Protein AF-A0A4R1LWK7-F1 (afdb_monomer)

Radius of gyration: 25.11 Å; Cα contacts (8 Å, |Δi|>4): 672; chains: 1; bounding box: 65×49×71 Å

InterPro domains:
  IPR046920 ABC-three component systems, C-terminal domain 1 [PF20276] (119-349)

Sequence (401 aa):
MSNRNATASWSGYSHQGQVGLLIALRTLQRNGIDLNTHFVQFETHEDVAVYEEPVGGPRTYLTVHQVKAYYSAANIYKSTYHGVLNGDFEPGNERYLHTAVGIGDWDTSATTNNNGVLRYAYTATQNHCGTTEIEEFIKTELSTILNASQPVIDEVYYRLSFELDHRIRMEHQKVHKYLFDIKFSLLEIDQLIRSTETFTKKDIYDCRKLFYETYIYVIHNANLTQDRIDKIHDNIIRQINNLDDSNFLMFLQRMNLNETPENLKKTQIYYNKEGLKQVFFKMIIEIIDTDPVLIENIVKFNKDTEASKFTLTAIIAEEEEKLTVVENILTNLKSQNLLWENHSLINRNIEIELINRNPAIFMVATPEQKDDDNDKFMFFANSKLVKREDALLKLNNGNNN

Structure (mmCIF, N/CA/C/O backbone):
data_AF-A0A4R1LWK7-F1
#
_entry.id   AF-A0A4R1LWK7-F1
#
loop_
_atom_site.group_PDB
_atom_site.id
_atom_site.type_symbol
_atom_site.label_atom_id
_atom_site.label_alt_id
_atom_site.label_comp_id
_atom_site.label_asym_id
_atom_site.label_entity_id
_atom_site.label_seq_id
_atom_site.pdbx_PDB_ins_code
_atom_site.Cartn_x
_atom_site.Cartn_y
_atom_site.Cartn_z
_atom_site.occupancy
_atom_site.B_iso_or_equiv
_atom_site.auth_seq_id
_atom_site.auth_comp_id
_atom_site.auth_asym_id
_atom_site.auth_atom_id
_atom_site.pdbx_PDB_model_num
ATOM 1 N N . MET A 1 1 ? -4.015 21.455 -0.058 1.00 30.56 1 MET A N 1
ATOM 2 C CA . MET 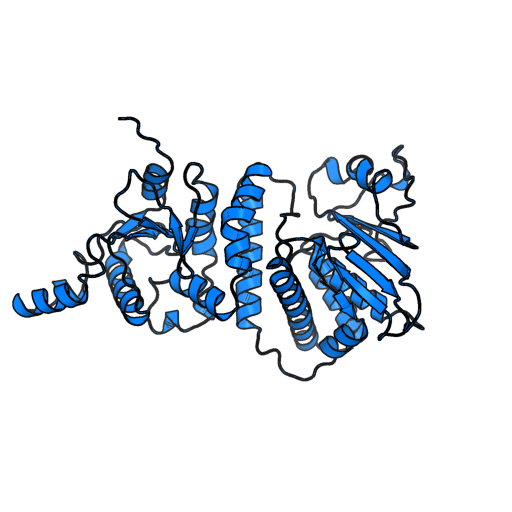A 1 1 ? -3.951 20.231 -0.884 1.00 30.56 1 MET A CA 1
ATOM 3 C C . MET A 1 1 ? -2.550 19.670 -0.738 1.00 30.56 1 MET A C 1
ATOM 5 O O . MET A 1 1 ? -1.604 20.377 -1.069 1.00 30.56 1 MET A O 1
ATOM 9 N N . SER A 1 2 ? -2.398 18.475 -0.162 1.00 32.25 2 SER A N 1
ATOM 10 C CA . SER A 1 2 ? -1.086 17.821 -0.114 1.00 32.25 2 SER A CA 1
ATOM 11 C C . SER A 1 2 ? -0.773 17.295 -1.516 1.00 32.25 2 SER A C 1
ATOM 13 O O . SER A 1 2 ? -1.468 16.423 -2.025 1.00 32.25 2 SER A O 1
ATOM 15 N N . ASN A 1 3 ? 0.225 17.885 -2.175 1.00 34.69 3 ASN A N 1
ATOM 16 C CA . ASN A 1 3 ? 0.552 17.647 -3.586 1.00 34.69 3 ASN A CA 1
ATOM 17 C C . ASN A 1 3 ? 1.464 16.422 -3.813 1.00 34.69 3 ASN A C 1
ATOM 19 O O . ASN A 1 3 ? 2.151 16.341 -4.838 1.00 34.69 3 ASN A O 1
ATOM 23 N N . ARG A 1 4 ? 1.529 15.498 -2.847 1.00 39.12 4 ARG A N 1
ATOM 24 C CA . ARG A 1 4 ? 2.477 14.379 -2.837 1.00 39.12 4 ARG A CA 1
ATOM 25 C C . ARG A 1 4 ? 1.759 13.044 -2.658 1.00 39.12 4 ARG A C 1
ATOM 27 O O . ARG A 1 4 ? 1.328 12.756 -1.552 1.00 39.12 4 ARG A O 1
ATOM 34 N N . ASN A 1 5 ? 1.746 12.215 -3.710 1.00 41.59 5 ASN A N 1
ATOM 35 C CA . ASN A 1 5 ? 1.384 10.791 -3.612 1.00 41.59 5 ASN A CA 1
ATOM 36 C C . ASN A 1 5 ? 2.601 9.910 -3.286 1.00 41.59 5 ASN A C 1
ATOM 38 O O . ASN A 1 5 ? 2.458 8.705 -3.111 1.00 41.59 5 ASN A O 1
ATOM 42 N N . ALA A 1 6 ? 3.795 10.500 -3.191 1.00 38.91 6 ALA A N 1
ATOM 43 C CA . ALA A 1 6 ? 4.983 9.851 -2.654 1.00 38.91 6 ALA A CA 1
ATOM 44 C C . ALA A 1 6 ? 5.017 10.055 -1.133 1.00 38.91 6 ALA A C 1
ATOM 46 O O . ALA A 1 6 ? 5.772 10.873 -0.610 1.00 38.91 6 ALA A O 1
ATOM 47 N N . THR A 1 7 ? 4.136 9.363 -0.416 1.00 40.44 7 THR A N 1
ATOM 48 C CA . THR A 1 7 ? 4.425 9.056 0.986 1.00 40.44 7 THR A CA 1
ATOM 49 C C . THR A 1 7 ? 5.584 8.076 1.019 1.00 40.44 7 THR A C 1
ATOM 51 O O . THR A 1 7 ? 5.654 7.187 0.174 1.00 40.44 7 THR A O 1
ATOM 54 N N . ALA A 1 8 ? 6.456 8.191 2.021 1.00 40.22 8 ALA A N 1
ATOM 55 C CA . ALA A 1 8 ? 7.554 7.257 2.292 1.00 40.22 8 ALA A CA 1
ATOM 56 C C . ALA A 1 8 ? 7.100 5.800 2.566 1.00 40.22 8 ALA A C 1
ATOM 58 O O . ALA A 1 8 ? 7.892 4.967 2.991 1.00 40.22 8 ALA A O 1
ATOM 59 N N . SER A 1 9 ? 5.827 5.473 2.331 1.00 47.75 9 SER A N 1
ATOM 60 C CA . SER A 1 9 ? 5.277 4.127 2.373 1.00 47.75 9 SER A CA 1
ATOM 61 C C . SER A 1 9 ? 5.577 3.404 1.065 1.00 47.75 9 SER A C 1
ATOM 63 O O . SER A 1 9 ? 4.755 3.368 0.143 1.00 47.75 9 SER A O 1
ATOM 65 N N . TRP A 1 10 ? 6.767 2.832 1.000 1.00 60.34 10 TRP A N 1
ATOM 66 C CA . TRP A 1 10 ? 7.107 1.851 -0.006 1.00 60.34 10 TRP A CA 1
ATOM 67 C C . TRP A 1 10 ? 6.305 0.588 0.274 1.00 60.34 10 TRP A C 1
ATOM 69 O O . TRP A 1 10 ? 6.415 -0.038 1.326 1.00 60.34 10 TRP A O 1
ATOM 79 N N . SER A 1 11 ? 5.415 0.267 -0.647 1.00 72.00 11 SER A N 1
ATOM 80 C CA . SER A 1 11 ? 4.637 -0.964 -0.642 1.00 72.00 11 SER A CA 1
ATOM 81 C C . SER A 1 11 ? 4.564 -1.465 -2.074 1.00 72.00 11 SER A C 1
ATOM 83 O O . SER A 1 11 ? 4.703 -0.681 -3.022 1.00 72.00 11 SER A O 1
ATOM 85 N N . GLY A 1 12 ? 4.276 -2.752 -2.254 1.00 66.44 12 GLY A N 1
ATOM 86 C CA . GLY A 1 12 ? 4.014 -3.307 -3.587 1.00 66.44 12 GLY A CA 1
ATOM 87 C C . GLY A 1 12 ? 2.740 -2.746 -4.234 1.00 66.44 12 GLY A C 1
ATOM 88 O O . GLY A 1 12 ? 2.484 -2.990 -5.413 1.00 66.44 12 GLY A O 1
ATOM 89 N N . TYR A 1 13 ? 1.954 -1.977 -3.472 1.00 82.94 13 TYR A N 1
ATOM 90 C CA . TYR A 1 13 ? 0.752 -1.261 -3.907 1.00 82.94 13 TYR A CA 1
ATOM 91 C C . TYR A 1 13 ? 1.023 0.207 -4.248 1.00 82.94 13 TYR A C 1
ATOM 93 O O . TYR A 1 13 ? 0.173 0.871 -4.835 1.00 82.94 13 TYR A O 1
ATOM 101 N N . SER A 1 14 ? 2.186 0.733 -3.857 1.00 87.00 14 SER A N 1
ATOM 102 C CA . SER A 1 14 ? 2.577 2.097 -4.183 1.00 87.00 14 SER A CA 1
ATOM 103 C C . SER A 1 14 ? 2.783 2.250 -5.687 1.00 87.00 14 SER A C 1
ATOM 105 O O . SER A 1 14 ? 3.213 1.320 -6.376 1.00 87.00 14 SER A O 1
ATOM 107 N N . HIS A 1 15 ? 2.543 3.459 -6.196 1.00 88.75 15 HIS A N 1
ATOM 108 C CA . HIS A 1 15 ? 2.751 3.754 -7.614 1.00 88.75 15 HIS A CA 1
ATOM 109 C C . HIS A 1 15 ? 4.177 3.423 -8.071 1.00 88.75 15 HIS A C 1
ATOM 111 O O . HIS A 1 15 ? 4.382 2.922 -9.170 1.00 88.75 15 HIS A O 1
ATOM 117 N N . GLN A 1 16 ? 5.163 3.665 -7.211 1.00 89.62 16 GLN A N 1
ATOM 118 C CA . GLN A 1 16 ? 6.555 3.368 -7.500 1.00 89.62 16 GLN A CA 1
ATOM 119 C C . GLN A 1 16 ? 6.842 1.865 -7.601 1.00 89.62 16 GLN A C 1
ATOM 121 O O . GLN A 1 16 ? 7.487 1.439 -8.558 1.00 89.62 16 GLN A O 1
ATOM 126 N N . GLY A 1 17 ? 6.312 1.059 -6.676 1.00 92.31 17 GLY A N 1
ATOM 127 C CA . GLY A 1 17 ? 6.396 -0.398 -6.771 1.00 92.31 17 GLY A CA 1
ATOM 128 C C . GLY A 1 17 ? 5.758 -0.921 -8.063 1.00 92.31 17 GLY A C 1
ATOM 129 O O . GLY A 1 17 ? 6.358 -1.711 -8.791 1.00 92.31 17 GLY A O 1
ATOM 130 N N . GLN A 1 18 ? 4.582 -0.397 -8.414 1.00 94.81 18 GLN A N 1
ATOM 131 C CA . GLN A 1 18 ? 3.874 -0.740 -9.650 1.00 94.81 18 GLN A CA 1
ATOM 132 C C . GLN A 1 18 ? 4.646 -0.324 -10.917 1.00 94.81 18 GLN A C 1
ATOM 134 O O . GLN A 1 18 ? 4.724 -1.099 -11.870 1.00 94.81 18 GLN A O 1
ATOM 139 N N . VAL A 1 19 ? 5.286 0.850 -10.931 1.00 95.88 19 VAL A N 1
ATOM 140 C CA . VAL A 1 19 ? 6.183 1.258 -12.028 1.00 95.88 19 VAL A CA 1
ATOM 141 C C . VAL A 1 19 ? 7.328 0.261 -12.201 1.00 95.88 19 VAL A C 1
ATOM 143 O O . VAL A 1 19 ? 7.632 -0.119 -13.332 1.00 95.88 19 VAL A O 1
ATOM 146 N N . GLY A 1 20 ? 7.930 -0.213 -11.109 1.00 96.38 20 GLY A N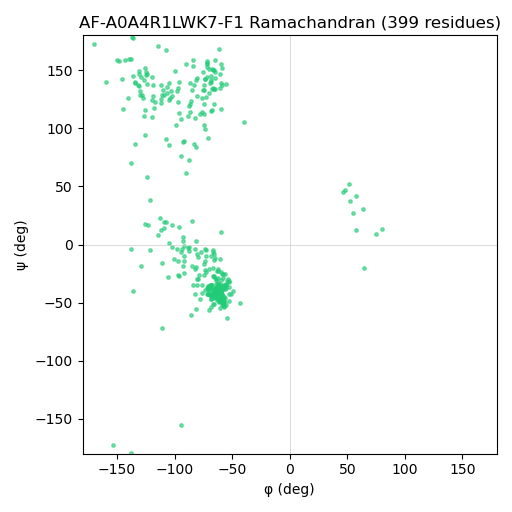 1
ATOM 147 C CA . GLY A 1 20 ? 8.978 -1.228 -11.195 1.00 96.38 20 GLY A CA 1
ATOM 148 C C . GLY A 1 20 ? 8.486 -2.559 -11.764 1.00 96.38 20 GLY A C 1
ATOM 149 O O . GLY A 1 20 ? 9.173 -3.137 -12.605 1.00 96.38 20 GLY A O 1
ATOM 150 N N . LEU A 1 21 ? 7.269 -2.997 -11.414 1.00 97.62 21 LEU A N 1
ATOM 151 C CA . LEU A 1 21 ? 6.641 -4.165 -12.047 1.00 97.62 21 LEU A CA 1
ATOM 152 C C . LEU A 1 21 ? 6.446 -3.961 -13.555 1.00 97.62 21 LEU A C 1
ATOM 154 O O . LEU A 1 21 ? 6.817 -4.834 -14.336 1.00 97.62 21 LEU A O 1
ATOM 158 N N . LEU A 1 22 ? 5.936 -2.801 -13.983 1.00 98.31 22 LEU A N 1
ATOM 159 C CA . LEU A 1 22 ? 5.782 -2.481 -15.407 1.00 98.31 22 LEU A CA 1
ATOM 160 C C . LEU A 1 22 ? 7.124 -2.557 -16.155 1.00 98.31 22 LEU A C 1
ATOM 162 O O . LEU A 1 22 ? 7.206 -3.144 -17.235 1.00 98.31 22 LEU A O 1
ATOM 166 N N . ILE A 1 23 ? 8.181 -1.977 -15.577 1.00 98.12 23 ILE A N 1
ATOM 167 C CA . ILE A 1 23 ? 9.535 -2.013 -16.144 1.00 98.12 23 ILE A CA 1
ATOM 168 C C . ILE A 1 23 ? 10.019 -3.460 -16.273 1.00 98.12 23 ILE A C 1
ATOM 170 O O . ILE A 1 23 ? 10.550 -3.829 -17.323 1.00 98.12 23 ILE A O 1
ATOM 174 N N . ALA A 1 24 ? 9.798 -4.292 -15.254 1.00 98.06 24 ALA A N 1
ATOM 175 C CA . ALA A 1 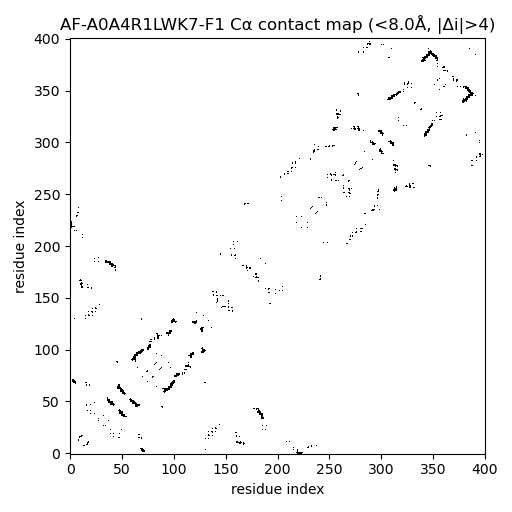24 ? 10.167 -5.704 -15.281 1.00 98.06 24 ALA A CA 1
ATOM 176 C C . ALA A 1 24 ? 9.456 -6.460 -16.416 1.00 98.06 24 ALA A C 1
ATOM 178 O O . ALA A 1 24 ? 10.114 -7.133 -17.207 1.00 98.06 24 ALA A O 1
ATOM 179 N N . LEU A 1 25 ? 8.137 -6.285 -16.557 1.00 98.44 25 LEU A N 1
ATOM 180 C CA . LEU A 1 25 ? 7.336 -6.929 -17.606 1.00 98.44 25 LEU A CA 1
ATOM 181 C C . LEU A 1 25 ? 7.749 -6.507 -19.017 1.00 98.44 25 LEU A C 1
ATOM 183 O O . LEU A 1 25 ? 7.801 -7.324 -19.934 1.00 98.44 25 LEU A O 1
ATOM 187 N N . ARG A 1 26 ? 8.080 -5.231 -19.214 1.00 97.81 26 ARG A N 1
ATOM 188 C CA . ARG A 1 26 ? 8.596 -4.748 -20.503 1.00 97.81 26 ARG A CA 1
ATOM 189 C C . ARG A 1 26 ? 10.001 -5.247 -20.783 1.00 97.81 26 ARG A C 1
ATOM 191 O O . ARG A 1 26 ? 10.335 -5.524 -21.930 1.00 97.81 26 ARG A O 1
ATOM 198 N N . THR A 1 27 ? 10.824 -5.368 -19.745 1.00 97.12 27 THR A N 1
ATOM 199 C CA . THR A 1 27 ? 12.172 -5.922 -19.878 1.00 97.12 27 THR A CA 1
ATOM 200 C C . THR A 1 27 ? 12.102 -7.394 -20.253 1.00 97.12 27 THR A C 1
ATOM 202 O O . THR A 1 27 ? 12.799 -7.783 -21.177 1.00 97.12 27 THR A O 1
ATOM 205 N N . LEU A 1 28 ? 11.200 -8.167 -19.639 1.00 96.62 28 LEU A N 1
ATOM 206 C CA . LEU A 1 28 ? 10.939 -9.578 -19.950 1.00 96.62 28 LEU A CA 1
ATOM 207 C C . LEU A 1 28 ? 10.623 -9.854 -21.425 1.00 96.62 28 LEU A C 1
ATOM 209 O O . LEU A 1 28 ? 10.909 -10.936 -21.925 1.00 96.62 28 LEU A O 1
ATOM 213 N N . GLN A 1 29 ? 10.039 -8.883 -22.122 1.00 95.25 29 GLN A N 1
ATOM 214 C CA . GLN A 1 29 ? 9.658 -9.003 -23.529 1.00 95.25 29 GLN A CA 1
ATOM 215 C C . GLN A 1 29 ? 10.789 -8.616 -24.500 1.00 95.25 29 GLN A C 1
ATOM 217 O O . GLN A 1 29 ? 10.608 -8.688 -25.716 1.00 95.25 29 GLN A O 1
ATOM 222 N N . ARG A 1 30 ? 11.959 -8.181 -24.007 1.00 94.38 30 ARG A N 1
ATOM 223 C CA . ARG A 1 30 ? 13.100 -7.818 -24.860 1.00 94.38 30 ARG A CA 1
ATOM 224 C C . ARG A 1 30 ? 13.773 -9.069 -25.428 1.00 94.38 30 ARG A C 1
ATOM 226 O O . ARG A 1 30 ? 14.037 -10.037 -24.722 1.00 94.38 30 ARG A O 1
ATOM 233 N N . ASN A 1 31 ? 14.120 -9.020 -26.710 1.00 90.06 31 ASN A N 1
ATOM 234 C CA . ASN A 1 31 ? 14.831 -10.113 -27.371 1.00 90.06 31 ASN A CA 1
ATOM 235 C C . ASN A 1 31 ? 16.271 -10.243 -26.851 1.00 90.06 31 ASN A C 1
ATOM 237 O O . ASN A 1 31 ? 16.976 -9.244 -26.727 1.00 90.06 31 ASN A O 1
ATOM 241 N N . GLY A 1 32 ? 16.725 -11.482 -26.643 1.00 87.75 32 GLY A N 1
ATOM 242 C CA . GLY A 1 32 ? 18.130 -11.790 -26.349 1.00 87.75 32 GLY A CA 1
ATOM 243 C C . GLY A 1 32 ? 18.569 -11.567 -24.899 1.00 87.75 32 GLY A C 1
ATOM 244 O O . GLY A 1 32 ? 19.768 -11.573 -24.642 1.00 87.75 32 GLY A O 1
ATOM 245 N N . ILE A 1 33 ? 17.633 -11.377 -23.968 1.00 92.12 33 ILE A N 1
ATOM 246 C CA . ILE A 1 33 ? 17.930 -11.295 -22.533 1.00 92.12 33 ILE A CA 1
ATOM 247 C C . ILE A 1 33 ? 18.103 -12.696 -21.927 1.00 92.12 33 ILE A C 1
ATOM 249 O O . ILE A 1 33 ? 17.370 -13.622 -22.279 1.00 92.12 33 ILE A O 1
ATOM 253 N N . ASP A 1 34 ? 19.030 -12.844 -20.981 1.00 93.56 34 ASP A N 1
ATOM 254 C CA . ASP A 1 34 ? 19.101 -14.024 -20.113 1.00 93.56 34 ASP A CA 1
ATOM 255 C C . ASP A 1 34 ? 18.386 -13.730 -18.792 1.00 93.56 34 ASP A C 1
ATOM 257 O O . ASP A 1 34 ? 18.820 -12.909 -17.982 1.00 93.56 34 ASP A O 1
ATOM 261 N N . LEU A 1 35 ? 17.274 -14.427 -18.569 1.00 95.44 35 LEU A N 1
ATOM 262 C CA . LEU A 1 35 ? 16.416 -14.232 -17.405 1.00 95.44 35 LEU A CA 1
ATOM 263 C C . LEU A 1 35 ? 17.114 -14.529 -16.068 1.00 95.44 35 LEU A C 1
ATOM 265 O O . LEU A 1 35 ? 16.673 -14.029 -15.034 1.00 95.44 35 LEU A O 1
ATOM 269 N N . ASN A 1 36 ? 18.185 -15.330 -16.078 1.00 94.44 36 ASN A N 1
ATOM 270 C CA . ASN A 1 36 ? 18.930 -15.700 -14.872 1.00 94.44 36 ASN A CA 1
ATOM 271 C C . ASN A 1 36 ? 19.904 -14.614 -14.419 1.00 94.44 36 ASN A C 1
ATOM 273 O O . ASN A 1 36 ? 20.216 -14.529 -13.234 1.00 94.44 36 ASN A O 1
ATOM 277 N N 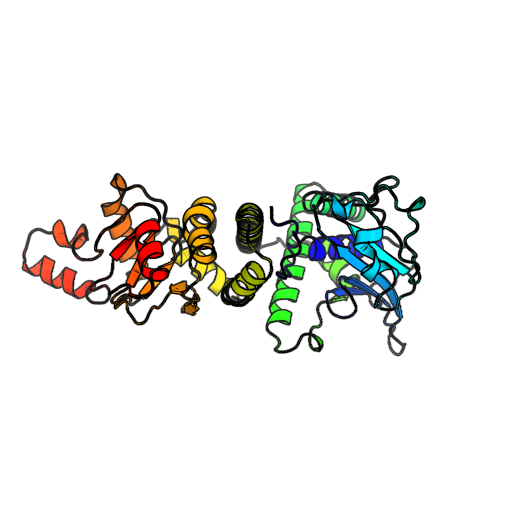. THR A 1 37 ? 20.419 -13.823 -15.359 1.00 95.88 37 THR A N 1
ATOM 278 C CA . THR A 1 37 ? 21.435 -12.799 -15.086 1.00 95.88 37 THR A CA 1
ATOM 279 C C . THR A 1 37 ? 20.836 -11.404 -15.001 1.00 95.88 37 THR A C 1
ATOM 281 O O . THR A 1 37 ? 21.510 -10.487 -14.543 1.00 95.88 37 THR A O 1
ATOM 284 N N . HIS A 1 38 ? 19.583 -11.223 -15.421 1.00 97.56 38 HIS A N 1
ATOM 285 C CA . HIS A 1 38 ? 18.898 -9.938 -15.388 1.00 97.56 38 HIS A CA 1
ATOM 286 C C . HIS A 1 38 ? 18.018 -9.802 -14.150 1.00 97.56 38 HIS A C 1
ATOM 288 O O . HIS A 1 38 ? 17.227 -10.689 -13.820 1.00 97.56 38 HIS A O 1
ATOM 294 N N . PHE A 1 39 ? 18.116 -8.645 -13.505 1.00 97.94 39 PHE A N 1
ATOM 295 C CA . PHE A 1 39 ? 17.402 -8.333 -12.276 1.00 97.94 39 PHE A CA 1
ATOM 296 C C . PHE A 1 39 ? 16.713 -6.980 -12.376 1.00 97.94 39 PHE A C 1
ATOM 298 O O . PHE A 1 39 ? 17.239 -6.038 -12.971 1.00 97.94 39 PHE A O 1
ATOM 305 N N . VAL A 1 40 ? 15.560 -6.876 -11.722 1.00 97.81 40 VAL A N 1
ATOM 306 C CA . VAL A 1 40 ? 14.968 -5.598 -11.325 1.00 97.81 40 VAL A CA 1
ATOM 307 C C . VAL A 1 40 ? 15.203 -5.405 -9.829 1.00 97.81 40 VAL A C 1
ATOM 309 O O . VAL A 1 40 ? 14.981 -6.319 -9.036 1.00 97.81 40 VAL A O 1
ATOM 312 N N . GLN A 1 41 ? 15.676 -4.228 -9.440 1.00 96.31 41 GLN A N 1
ATOM 313 C CA . GLN A 1 41 ? 15.964 -3.847 -8.062 1.00 96.31 41 GLN A CA 1
ATOM 314 C C . GLN A 1 41 ? 15.220 -2.569 -7.696 1.00 96.31 41 GLN A C 1
ATOM 316 O O . GLN A 1 41 ? 15.054 -1.671 -8.519 1.00 96.31 41 GLN A O 1
ATOM 321 N N . PHE A 1 42 ? 14.808 -2.493 -6.439 1.00 94.75 42 PHE A N 1
ATOM 322 C CA . PHE A 1 42 ? 14.039 -1.401 -5.873 1.00 94.75 42 PHE A CA 1
ATOM 323 C C . PHE A 1 42 ? 14.825 -0.764 -4.725 1.00 94.75 42 PHE A C 1
ATOM 325 O O . PHE A 1 42 ? 15.502 -1.458 -3.969 1.00 94.75 42 PHE A O 1
ATOM 332 N N . GLU A 1 43 ? 14.713 0.555 -4.589 1.00 89.56 43 GLU A N 1
ATOM 333 C CA . GLU A 1 43 ? 15.189 1.381 -3.464 1.00 89.56 43 GLU A CA 1
ATOM 334 C C . GLU A 1 43 ? 16.698 1.472 -3.204 1.00 89.56 43 GLU A C 1
ATOM 336 O O . GLU A 1 43 ? 17.115 2.399 -2.503 1.00 89.56 43 GLU A O 1
ATOM 341 N N . THR A 1 44 ? 17.510 0.535 -3.696 1.00 87.94 44 THR A N 1
ATOM 342 C CA . THR A 1 44 ? 18.940 0.469 -3.364 1.00 87.94 44 THR A CA 1
ATOM 343 C C . THR A 1 44 ? 19.792 1.348 -4.275 1.00 87.94 44 THR A C 1
ATOM 345 O O . THR A 1 44 ? 20.472 2.235 -3.772 1.00 87.94 44 THR A O 1
ATOM 348 N N . HIS A 1 45 ? 19.784 1.090 -5.590 1.00 91.19 45 HIS A N 1
ATOM 349 C CA . HIS A 1 45 ? 20.584 1.863 -6.552 1.00 91.19 45 HIS A CA 1
ATOM 350 C C . HIS A 1 45 ? 19.892 3.159 -6.942 1.00 91.19 45 HIS A C 1
ATOM 352 O O . HIS A 1 45 ? 20.532 4.183 -6.993 1.00 91.19 45 HIS A O 1
ATOM 358 N N . GLU A 1 46 ? 18.586 3.117 -7.177 1.00 91.88 46 GLU A N 1
ATOM 359 C CA . GLU A 1 46 ? 17.701 4.268 -7.369 1.00 91.88 46 GLU A CA 1
ATOM 360 C C . GLU A 1 46 ? 16.298 3.831 -6.953 1.00 91.88 46 GLU A C 1
ATOM 362 O O . GLU A 1 46 ? 16.101 2.725 -6.438 1.00 91.88 46 GLU A O 1
ATOM 367 N N . ASP A 1 47 ? 15.316 4.687 -7.202 1.00 91.69 47 ASP A N 1
ATOM 368 C CA . ASP A 1 47 ? 13.899 4.364 -7.084 1.00 91.69 47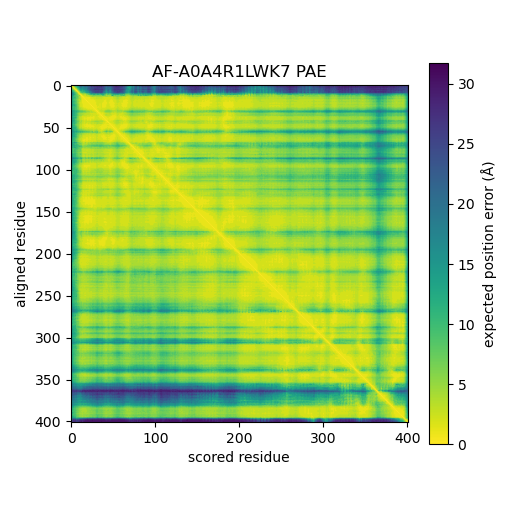 ASP A CA 1
ATOM 369 C C . ASP A 1 47 ? 13.552 2.978 -7.687 1.00 91.69 47 ASP A C 1
ATOM 371 O O . ASP A 1 47 ? 12.942 2.155 -6.995 1.00 91.69 47 ASP A O 1
ATOM 375 N N . VAL A 1 48 ? 13.978 2.701 -8.932 1.00 95.94 48 VAL A N 1
ATOM 376 C CA . VAL A 1 48 ? 14.008 1.363 -9.566 1.00 95.94 48 VAL A CA 1
ATOM 377 C C . VAL A 1 48 ? 15.222 1.262 -10.503 1.00 95.94 48 VAL A C 1
ATOM 379 O O . VAL A 1 48 ? 15.533 2.207 -11.225 1.00 95.94 48 VAL A O 1
ATOM 382 N N . ALA A 1 49 ? 15.882 0.107 -10.568 1.00 97.44 49 ALA A N 1
ATOM 383 C CA . ALA A 1 49 ? 16.962 -0.155 -11.518 1.00 97.44 49 ALA A CA 1
ATOM 384 C C . ALA A 1 49 ? 16.847 -1.546 -12.157 1.00 97.44 49 ALA A C 1
ATOM 386 O O . ALA A 1 49 ? 16.458 -2.509 -11.501 1.00 97.44 49 ALA A O 1
ATOM 387 N N . VAL A 1 50 ? 17.229 -1.657 -13.428 1.00 98.12 50 VAL A N 1
ATOM 388 C CA . VAL A 1 50 ? 17.416 -2.930 -14.133 1.00 98.12 50 VAL A CA 1
ATOM 389 C C . VAL A 1 50 ? 18.901 -3.116 -14.391 1.00 98.12 50 VAL A C 1
ATOM 391 O O . VAL A 1 50 ? 19.554 -2.227 -14.944 1.00 98.12 50 VAL A O 1
ATOM 394 N N . TYR A 1 51 ? 19.441 -4.271 -14.020 1.00 97.56 51 TYR A N 1
ATOM 395 C CA . TYR A 1 51 ? 20.843 -4.599 -14.255 1.00 97.56 51 TYR A CA 1
ATOM 396 C C . TYR A 1 51 ? 21.028 -6.030 -14.733 1.00 97.56 51 TYR A C 1
ATOM 398 O O . TYR A 1 51 ? 20.177 -6.892 -14.520 1.00 97.56 51 TYR A O 1
ATOM 406 N N . GLU A 1 52 ? 22.178 -6.258 -15.353 1.00 96.88 52 GLU A N 1
ATOM 407 C CA . GLU A 1 52 ? 22.702 -7.582 -15.648 1.00 96.88 52 GLU A CA 1
ATOM 408 C C . GLU A 1 52 ? 23.869 -7.890 -14.701 1.00 96.88 52 GLU A C 1
ATOM 410 O O . GLU A 1 52 ? 24.735 -7.045 -14.458 1.00 96.88 52 GLU A O 1
ATOM 415 N N . GLU A 1 53 ? 23.895 -9.099 -14.154 1.00 95.69 53 GLU A N 1
ATOM 416 C CA . GLU A 1 53 ? 24.964 -9.620 -13.308 1.00 95.69 53 GLU A CA 1
ATOM 417 C C . GLU A 1 53 ? 25.313 -11.051 -13.756 1.00 95.69 53 GLU A C 1
ATOM 419 O O . GLU A 1 53 ? 24.746 -12.027 -13.258 1.00 95.69 53 GLU A O 1
ATOM 424 N N . PRO A 1 54 ? 26.220 -11.203 -14.741 1.00 92.81 54 PRO A N 1
ATOM 425 C CA . PRO A 1 54 ? 26.646 -12.511 -15.221 1.00 92.81 54 PRO A CA 1
ATOM 426 C C . PRO A 1 54 ? 27.449 -13.270 -14.162 1.00 92.81 54 PRO A C 1
ATOM 428 O O . PRO A 1 54 ? 28.183 -12.678 -13.368 1.00 92.81 54 PRO A O 1
ATOM 431 N N . VAL A 1 55 ? 27.396 -14.603 -14.200 1.00 89.50 55 VAL A N 1
ATOM 432 C CA . VAL A 1 55 ? 28.192 -15.450 -13.298 1.00 89.50 55 VAL A CA 1
ATOM 433 C C . VAL A 1 55 ? 29.685 -15.176 -13.502 1.00 89.50 55 VAL A C 1
ATOM 435 O O . VAL A 1 55 ? 30.233 -15.420 -14.575 1.00 89.50 55 VAL A O 1
ATOM 438 N N . GLY A 1 56 ? 30.352 -14.674 -12.459 1.00 88.25 56 GLY A N 1
ATOM 439 C CA . GLY A 1 56 ? 31.774 -14.316 -12.506 1.00 88.25 56 GLY A CA 1
ATOM 440 C C . GLY A 1 56 ? 32.086 -13.017 -13.262 1.00 88.25 56 GLY A C 1
ATOM 441 O O . GLY A 1 56 ? 33.260 -12.729 -13.491 1.00 88.25 56 GLY A O 1
ATOM 442 N N . GLY A 1 57 ? 31.066 -12.243 -13.647 1.00 91.50 57 GLY A N 1
ATOM 443 C CA . GLY A 1 57 ? 31.194 -10.936 -14.291 1.00 91.50 57 GLY A CA 1
ATOM 444 C C . GLY A 1 57 ? 30.824 -9.770 -13.365 1.00 91.50 57 GLY A C 1
ATOM 445 O O . GLY A 1 57 ? 30.265 -9.979 -12.287 1.00 91.50 57 GLY A O 1
ATOM 446 N N . PRO A 1 58 ? 31.142 -8.523 -13.759 1.00 94.06 58 PRO A N 1
ATOM 447 C CA . PRO A 1 58 ? 30.712 -7.342 -13.025 1.00 94.06 58 PRO A CA 1
ATOM 448 C C . PRO A 1 58 ? 29.229 -7.044 -13.274 1.00 94.06 58 PRO A C 1
ATOM 450 O O . PRO A 1 58 ? 28.713 -7.245 -14.375 1.00 94.06 58 PRO A O 1
ATOM 453 N N . ARG A 1 59 ? 28.566 -6.474 -12.265 1.00 95.38 59 ARG A N 1
ATOM 454 C CA . ARG A 1 59 ? 27.227 -5.900 -12.414 1.00 95.38 59 ARG A CA 1
ATOM 455 C C . ARG A 1 59 ? 27.251 -4.702 -13.360 1.00 95.38 59 ARG A C 1
ATOM 457 O O . ARG A 1 59 ? 28.067 -3.798 -13.186 1.00 95.38 59 ARG A O 1
ATOM 464 N N . THR A 1 60 ? 26.299 -4.657 -14.289 1.00 96.50 60 THR A N 1
ATOM 465 C CA . THR A 1 60 ? 26.095 -3.531 -15.209 1.00 96.50 60 THR A CA 1
ATOM 466 C C . THR A 1 60 ? 24.654 -3.034 -15.136 1.00 96.50 60 THR A C 1
ATOM 468 O O . THR A 1 60 ? 23.728 -3.752 -15.507 1.00 96.50 60 THR A O 1
ATOM 471 N N . TYR A 1 61 ? 24.452 -1.793 -14.683 1.00 97.38 61 TYR A N 1
ATOM 472 C CA . TYR A 1 61 ? 23.130 -1.158 -14.660 1.00 97.38 61 TYR A CA 1
ATOM 473 C C . TYR A 1 61 ? 22.718 -0.710 -16.064 1.00 97.38 61 TYR A C 1
ATOM 475 O O . TYR A 1 61 ? 23.328 0.181 -16.660 1.00 97.38 61 TYR A O 1
ATOM 483 N N . LEU A 1 62 ? 21.666 -1.336 -16.586 1.00 96.75 62 LEU A N 1
ATOM 484 C CA . LEU A 1 62 ? 21.154 -1.100 -17.930 1.00 96.75 62 LEU A CA 1
ATOM 485 C C . LEU A 1 62 ? 20.260 0.137 -17.948 1.00 96.75 62 LEU A C 1
ATOM 487 O O . LEU A 1 62 ? 20.510 1.077 -18.696 1.00 96.75 62 LEU A O 1
ATOM 491 N N . THR A 1 63 ? 19.235 0.159 -17.102 1.00 97.62 63 THR A N 1
ATOM 492 C CA . THR A 1 63 ? 18.310 1.288 -17.013 1.00 97.62 63 THR A CA 1
ATOM 493 C C . THR A 1 63 ? 18.059 1.639 -15.560 1.00 97.62 63 THR A C 1
ATOM 495 O O . THR A 1 63 ? 17.933 0.766 -14.702 1.00 97.62 63 THR A O 1
ATOM 498 N N . VAL A 1 64 ? 18.000 2.932 -15.275 1.00 97.50 64 VAL A N 1
ATOM 499 C CA . VAL A 1 64 ? 17.833 3.458 -13.923 1.00 97.50 64 VAL A CA 1
ATOM 500 C C . VAL A 1 64 ? 16.701 4.467 -13.944 1.00 97.50 64 VAL A C 1
ATOM 502 O O . VAL A 1 64 ? 16.619 5.298 -14.847 1.00 97.50 64 VAL A O 1
ATOM 505 N N . HIS A 1 65 ? 15.783 4.358 -12.997 1.00 97.00 65 HIS A N 1
ATOM 506 C CA . HIS A 1 65 ? 14.480 4.994 -13.076 1.00 97.00 65 HIS A CA 1
ATOM 507 C C . HIS A 1 65 ? 14.199 5.753 -11.798 1.00 97.00 65 HIS A C 1
ATOM 509 O O . HIS A 1 65 ? 14.246 5.164 -10.725 1.00 97.00 65 HIS A O 1
ATOM 515 N N . GLN A 1 66 ? 13.829 7.023 -11.943 1.00 94.31 66 GLN A N 1
ATOM 516 C CA . GLN A 1 66 ? 13.364 7.860 -10.853 1.00 94.31 66 GLN A CA 1
ATOM 517 C C . GLN A 1 66 ? 11.866 8.139 -10.984 1.00 94.31 66 GLN A C 1
ATOM 519 O O . GLN A 1 66 ? 11.396 8.560 -12.045 1.00 94.31 66 GLN A O 1
ATOM 524 N N . VAL A 1 67 ? 11.099 7.910 -9.916 1.00 92.50 67 VAL A N 1
ATOM 525 C CA . VAL A 1 67 ? 9.632 7.970 -9.928 1.00 92.50 67 VAL A CA 1
ATOM 526 C C . VAL A 1 67 ? 9.140 9.158 -9.114 1.00 92.50 67 VAL A C 1
ATOM 528 O O . VAL A 1 67 ? 9.426 9.295 -7.929 1.00 92.50 67 VAL A O 1
ATOM 531 N N . LYS A 1 68 ? 8.382 10.054 -9.754 1.00 89.50 68 LYS A N 1
ATOM 532 C CA . LYS A 1 68 ? 7.855 11.279 -9.141 1.00 89.50 68 LYS A CA 1
ATOM 533 C C . LYS A 1 68 ? 6.336 11.356 -9.314 1.00 89.50 68 LYS A C 1
ATOM 535 O O . LYS A 1 68 ? 5.813 11.854 -10.312 1.00 89.50 68 LYS A O 1
ATOM 540 N N . ALA A 1 69 ? 5.617 10.877 -8.300 1.00 84.19 69 ALA A N 1
ATOM 541 C CA . ALA A 1 69 ? 4.154 10.829 -8.263 1.00 84.19 69 ALA A CA 1
ATOM 542 C C . ALA A 1 69 ? 3.537 12.106 -7.654 1.00 84.19 69 ALA A C 1
ATOM 544 O O . ALA A 1 69 ? 2.905 12.080 -6.596 1.00 84.19 69 ALA A O 1
ATOM 545 N N . TYR A 1 70 ? 3.769 13.252 -8.291 1.00 79.88 70 TYR A N 1
ATOM 546 C CA . TYR A 1 70 ? 3.318 14.557 -7.801 1.00 79.88 70 TYR A CA 1
ATOM 547 C C . TYR A 1 70 ? 2.235 15.157 -8.701 1.00 79.88 70 TYR A C 1
ATOM 549 O O . TYR A 1 70 ? 2.373 15.152 -9.922 1.00 79.88 70 TYR A O 1
ATOM 557 N N . TYR A 1 71 ? 1.196 15.729 -8.085 1.00 77.56 71 TYR A N 1
ATOM 558 C CA . TYR A 1 71 ? 0.020 16.286 -8.774 1.00 77.56 71 TYR A CA 1
ATOM 559 C C . TYR A 1 71 ? -0.101 17.819 -8.676 1.00 77.56 71 TYR A C 1
ATOM 561 O O . TYR A 1 71 ? -1.142 18.381 -9.010 1.00 77.56 71 TYR A O 1
ATOM 569 N N . SER A 1 72 ? 0.943 18.529 -8.226 1.00 77.69 72 SER A N 1
ATOM 570 C CA . SER A 1 72 ? 0.911 20.001 -8.177 1.00 77.69 72 SER A CA 1
ATOM 571 C C . SER A 1 72 ? 0.865 20.614 -9.578 1.00 77.69 72 SER A C 1
ATOM 573 O O . SER A 1 72 ? 1.489 20.109 -10.510 1.00 77.69 72 SER A O 1
ATOM 575 N N . ALA A 1 73 ? 0.244 21.789 -9.701 1.00 79.94 73 ALA A N 1
ATOM 576 C CA . ALA A 1 73 ? 0.289 22.601 -10.917 1.00 79.94 73 ALA A CA 1
ATOM 577 C C . ALA A 1 73 ? 1.725 22.941 -11.366 1.00 79.94 73 ALA A C 1
ATOM 579 O O . ALA A 1 73 ? 1.958 23.158 -12.548 1.00 79.94 73 ALA A O 1
ATOM 580 N N . ALA A 1 74 ? 2.702 22.961 -10.453 1.00 84.62 74 ALA A N 1
ATOM 581 C CA . ALA A 1 74 ? 4.107 23.177 -10.807 1.00 84.62 74 ALA A CA 1
ATOM 582 C C . ALA A 1 74 ? 4.756 21.960 -11.500 1.00 84.62 74 ALA A C 1
ATOM 584 O O . ALA A 1 74 ? 5.743 22.108 -12.220 1.00 84.62 74 ALA A O 1
ATOM 585 N N . ASN A 1 75 ? 4.215 20.752 -11.319 1.00 85.50 75 ASN A N 1
ATOM 586 C CA . ASN A 1 75 ? 4.812 19.513 -11.827 1.00 85.50 75 ASN A CA 1
ATOM 587 C C . ASN A 1 75 ? 4.670 19.322 -13.342 1.00 85.50 75 ASN A C 1
ATOM 589 O O . ASN A 1 75 ? 5.249 18.376 -13.877 1.00 85.50 75 ASN A O 1
ATOM 593 N N . ILE A 1 76 ? 3.965 20.230 -14.023 1.00 91.56 76 ILE A N 1
ATOM 594 C CA . ILE A 1 76 ? 3.880 20.290 -15.488 1.00 91.56 76 ILE A CA 1
ATOM 595 C C . ILE A 1 76 ? 5.092 20.980 -16.132 1.00 91.56 76 ILE A C 1
ATOM 597 O O . ILE A 1 76 ? 5.207 20.968 -17.356 1.00 91.56 76 ILE A O 1
ATOM 601 N N . TYR A 1 77 ? 5.975 21.587 -15.329 1.00 94.88 77 TYR A N 1
ATOM 602 C CA . TYR A 1 77 ? 7.166 22.295 -15.799 1.00 94.88 77 TYR A CA 1
ATOM 603 C C . TYR A 1 77 ? 8.440 21.487 -15.550 1.00 94.88 77 TYR A C 1
ATOM 605 O O . TYR A 1 77 ? 8.638 20.929 -14.467 1.00 94.88 77 TYR A O 1
ATOM 613 N N . LYS A 1 78 ? 9.353 21.480 -16.524 1.00 95.19 78 LYS A N 1
ATOM 614 C CA . LYS A 1 78 ? 10.637 20.767 -16.462 1.00 95.19 78 LYS A CA 1
ATOM 615 C C . LYS A 1 78 ? 11.533 21.277 -15.332 1.00 95.19 78 LYS A C 1
ATOM 617 O O . LYS A 1 78 ? 12.248 20.490 -14.715 1.00 95.19 78 LYS A O 1
ATOM 622 N N . SER A 1 79 ? 11.465 22.573 -15.025 1.00 94.31 79 SER A N 1
ATOM 623 C CA . SER A 1 79 ? 12.261 23.217 -13.970 1.00 94.31 79 SER A CA 1
ATOM 624 C C . SER A 1 79 ? 12.011 22.629 -12.579 1.00 94.31 79 SER A C 1
ATOM 626 O O . SER A 1 79 ? 12.940 22.542 -11.779 1.00 94.31 79 SER A O 1
ATOM 628 N N . THR A 1 80 ? 10.802 22.128 -12.311 1.00 93.56 80 THR A N 1
ATOM 629 C CA . THR A 1 80 ? 10.449 21.435 -11.060 1.00 93.56 80 THR A CA 1
ATOM 630 C C . THR A 1 80 ? 11.304 20.187 -10.815 1.00 93.56 80 THR A C 1
ATOM 632 O O . THR A 1 80 ? 11.504 19.787 -9.671 1.00 93.56 80 THR A O 1
ATOM 635 N N . TYR A 1 81 ? 11.865 19.594 -11.872 1.00 93.38 81 TYR A N 1
ATOM 636 C CA . TYR A 1 81 ? 12.708 18.400 -11.803 1.00 93.38 81 TYR A CA 1
ATOM 637 C C . TYR A 1 81 ? 14.202 18.718 -11.934 1.00 93.38 81 TYR A C 1
ATOM 639 O O . TYR A 1 81 ? 14.991 17.810 -12.168 1.00 93.38 81 TYR A O 1
ATOM 647 N N . HIS A 1 82 ? 14.628 19.975 -11.760 1.00 93.31 82 HIS A N 1
ATOM 648 C CA . HIS A 1 82 ? 16.034 20.375 -11.913 1.00 93.31 82 HIS A CA 1
ATOM 649 C C . HIS A 1 82 ? 17.019 19.477 -11.142 1.00 93.31 82 HIS A C 1
ATOM 651 O O . HIS A 1 82 ? 18.059 19.125 -11.695 1.00 93.31 82 HIS A O 1
ATOM 657 N N . GLY A 1 83 ? 16.668 19.061 -9.917 1.00 91.19 83 GLY A N 1
ATOM 658 C CA . GLY A 1 83 ? 17.488 18.156 -9.101 1.00 91.19 83 GLY A CA 1
ATOM 659 C C . GLY A 1 83 ? 17.645 16.752 -9.695 1.00 91.19 83 GLY A C 1
ATOM 660 O O . GLY A 1 83 ? 18.734 16.206 -9.661 1.00 91.19 83 GLY A O 1
ATOM 661 N N . VAL A 1 84 ? 16.605 16.202 -10.327 1.00 91.38 84 VAL A N 1
ATOM 662 C CA . VAL A 1 84 ? 16.690 14.934 -11.082 1.00 91.38 84 VAL A CA 1
ATOM 663 C C . VAL A 1 84 ? 17.601 15.108 -12.302 1.00 91.38 84 VAL A C 1
ATOM 665 O O . VAL A 1 84 ? 18.461 14.286 -12.604 1.00 91.38 84 VAL A O 1
ATOM 668 N N . LEU A 1 85 ? 17.403 16.206 -13.031 1.00 94.81 85 LEU A N 1
ATOM 669 C CA . LEU A 1 85 ? 18.038 16.439 -14.328 1.00 94.81 85 LEU A CA 1
ATOM 670 C C . LEU A 1 85 ? 19.526 16.811 -14.225 1.00 94.81 85 LEU A C 1
ATOM 672 O O . LEU A 1 85 ? 20.269 16.620 -15.189 1.00 94.81 85 LEU A O 1
ATOM 676 N N . ASN A 1 86 ? 19.947 17.393 -13.098 1.00 94.56 86 ASN A N 1
ATOM 677 C CA . ASN A 1 86 ? 21.288 17.967 -12.934 1.00 94.56 86 ASN A CA 1
ATOM 678 C C . ASN A 1 86 ? 21.954 17.673 -11.581 1.00 94.56 86 ASN A C 1
ATOM 680 O O . ASN A 1 86 ? 23.084 18.109 -11.384 1.00 94.56 86 ASN A O 1
ATOM 684 N N . GLY A 1 87 ? 21.264 17.016 -10.647 1.00 89.75 87 GLY A N 1
ATOM 685 C CA . GLY A 1 87 ? 21.819 16.609 -9.355 1.00 89.75 87 GLY A CA 1
ATOM 686 C C . GLY A 1 87 ? 22.353 15.178 -9.380 1.00 89.75 87 GLY A C 1
ATOM 687 O O . GLY A 1 87 ? 22.694 14.652 -10.441 1.00 89.75 87 GLY A O 1
ATOM 688 N N . ASP A 1 88 ? 22.395 14.552 -8.206 1.00 83.75 88 ASP A N 1
ATOM 689 C CA . ASP A 1 88 ? 22.853 13.174 -8.039 1.00 83.75 88 ASP A CA 1
ATOM 690 C C . ASP A 1 88 ? 21.785 12.209 -8.579 1.00 83.75 88 ASP A C 1
ATOM 692 O O . ASP A 1 88 ? 20.768 11.960 -7.934 1.00 83.75 88 ASP A O 1
ATOM 696 N N . PHE A 1 89 ? 22.000 11.723 -9.804 1.00 89.31 89 PHE A N 1
ATOM 697 C CA . PHE A 1 89 ? 21.228 10.648 -10.425 1.00 89.31 89 PHE A CA 1
ATOM 698 C C . PHE A 1 89 ? 22.181 9.486 -10.666 1.00 89.31 89 PHE A C 1
ATOM 700 O O . PHE A 1 89 ? 23.191 9.628 -11.368 1.00 89.31 89 PHE A O 1
ATOM 707 N N . GLU A 1 90 ? 21.852 8.333 -10.105 1.00 91.81 90 GLU A N 1
ATOM 708 C CA . GLU A 1 90 ? 22.776 7.205 -10.071 1.00 91.81 90 GLU A CA 1
ATOM 709 C C . GLU A 1 90 ? 23.091 6.677 -11.483 1.00 91.81 90 GLU A C 1
ATOM 711 O O . GLU A 1 90 ? 22.294 6.795 -12.427 1.00 91.81 90 GLU A O 1
ATOM 716 N N . PRO A 1 91 ? 24.306 6.154 -11.707 1.00 90.00 91 PRO A N 1
ATOM 717 C CA . PRO A 1 91 ? 24.754 5.814 -13.044 1.00 90.00 91 PRO A CA 1
ATOM 718 C C . PRO A 1 91 ? 24.068 4.555 -13.584 1.00 90.00 91 PRO A C 1
ATOM 720 O O . PRO A 1 91 ? 23.880 3.568 -12.879 1.00 90.00 91 PRO A O 1
ATOM 723 N N . GLY A 1 92 ? 23.777 4.579 -14.881 1.00 92.75 92 GLY A N 1
ATOM 724 C CA . GLY A 1 92 ? 23.409 3.429 -15.704 1.00 92.75 92 GLY A CA 1
ATOM 725 C C . GLY A 1 92 ? 23.400 3.832 -17.176 1.00 92.75 92 GLY A C 1
ATOM 726 O O . GLY A 1 92 ? 23.584 5.015 -17.483 1.00 92.75 92 GLY A O 1
ATOM 727 N N . ASN A 1 93 ? 23.229 2.867 -18.083 1.00 95.88 93 ASN A N 1
ATOM 728 C CA . ASN A 1 93 ? 23.307 3.155 -19.522 1.00 95.88 93 ASN A CA 1
ATOM 729 C C . ASN A 1 93 ? 22.213 4.139 -19.962 1.00 95.88 93 ASN A C 1
ATOM 731 O O . ASN A 1 93 ? 22.479 5.041 -20.753 1.00 95.88 93 ASN A O 1
ATOM 735 N N . GLU A 1 94 ? 21.007 4.004 -19.407 1.00 97.31 94 GLU A N 1
ATOM 736 C CA . GLU A 1 94 ? 19.903 4.941 -19.609 1.00 97.31 94 GLU A CA 1
ATOM 737 C C . GLU A 1 94 ? 19.298 5.383 -18.273 1.00 97.31 94 GLU A C 1
ATOM 739 O O . GLU A 1 94 ? 19.172 4.593 -17.333 1.00 97.31 94 GLU A O 1
ATOM 744 N N . ARG A 1 95 ? 18.882 6.652 -18.205 1.00 97.56 95 ARG A N 1
ATOM 745 C CA . ARG A 1 95 ? 18.258 7.265 -17.027 1.00 97.56 95 ARG A CA 1
ATOM 746 C C . ARG A 1 95 ? 16.865 7.749 -17.381 1.00 97.56 95 ARG A C 1
ATOM 748 O O . ARG A 1 95 ? 16.714 8.550 -18.301 1.00 97.56 95 ARG A O 1
ATOM 755 N N . TYR A 1 96 ? 15.861 7.306 -16.642 1.00 97.88 96 TYR A N 1
ATOM 756 C CA . TYR A 1 96 ? 14.462 7.606 -16.913 1.00 97.88 96 TYR A CA 1
ATOM 757 C C . TYR A 1 96 ? 13.809 8.356 -15.761 1.00 97.88 96 TYR A C 1
ATOM 759 O O . TYR A 1 96 ? 13.953 7.992 -14.597 1.00 97.88 96 TYR A O 1
ATOM 767 N N . LEU A 1 97 ? 13.021 9.368 -16.105 1.00 96.44 97 LEU A N 1
ATOM 768 C CA . LEU A 1 97 ? 12.094 10.024 -15.198 1.00 96.44 97 LEU A CA 1
ATOM 769 C C . LEU A 1 97 ? 10.666 9.559 -15.500 1.00 96.44 97 LEU A C 1
ATOM 771 O O . LEU A 1 97 ? 10.177 9.692 -16.626 1.00 96.44 97 LEU A O 1
ATOM 775 N N . HIS A 1 98 ? 9.993 9.066 -14.466 1.00 96.12 98 HIS A N 1
ATOM 776 C CA . HIS A 1 98 ? 8.567 8.768 -14.459 1.00 96.12 98 HIS A CA 1
ATOM 777 C C . HIS A 1 98 ? 7.824 9.880 -13.718 1.00 96.12 98 HIS A C 1
ATOM 779 O O . HIS A 1 98 ? 8.156 10.193 -12.573 1.00 96.12 98 HIS A O 1
ATOM 785 N N . THR A 1 99 ? 6.795 10.455 -14.341 1.00 93.69 99 THR A N 1
ATOM 786 C CA . THR A 1 99 ? 5.947 11.479 -13.715 1.00 93.69 99 THR A CA 1
ATOM 787 C C . THR A 1 99 ? 4.476 11.090 -13.729 1.00 93.69 99 THR A C 1
ATOM 789 O O . THR A 1 99 ? 3.999 10.472 -14.682 1.00 93.69 99 THR A O 1
ATOM 792 N N . ALA A 1 100 ? 3.745 11.500 -12.688 1.00 90.12 100 ALA A N 1
ATOM 793 C CA . ALA A 1 100 ? 2.291 11.324 -12.626 1.00 90.12 100 ALA A CA 1
ATOM 794 C C . ALA A 1 100 ? 1.514 12.259 -13.565 1.00 90.12 100 ALA A C 1
ATOM 796 O O . ALA A 1 100 ? 0.387 11.962 -13.952 1.00 90.12 100 ALA A O 1
ATOM 797 N N . VAL A 1 101 ? 2.120 13.387 -13.938 1.00 90.44 101 VAL A N 1
ATOM 798 C CA . VAL A 1 101 ? 1.532 14.398 -14.822 1.00 90.44 101 VAL A CA 1
ATOM 799 C C . VAL A 1 101 ? 2.456 14.683 -16.000 1.00 90.44 101 VAL A C 1
ATOM 801 O O . VAL A 1 101 ? 3.678 14.538 -15.898 1.00 90.44 101 VAL A O 1
ATOM 804 N N . GLY A 1 102 ? 1.876 15.085 -17.129 1.00 93.62 102 GLY A N 1
ATOM 805 C CA . GLY A 1 102 ? 2.636 15.452 -18.320 1.00 93.62 102 GLY A CA 1
ATOM 806 C C . GLY A 1 102 ? 3.452 16.731 -18.117 1.00 93.62 102 GLY A C 1
ATOM 807 O O . GLY A 1 102 ? 2.929 17.732 -17.633 1.00 93.62 102 GLY A O 1
ATOM 808 N N . ILE A 1 103 ? 4.723 16.707 -18.532 1.00 94.94 103 ILE A N 1
ATOM 809 C CA . ILE A 1 103 ? 5.584 17.897 -18.575 1.00 94.94 103 ILE A CA 1
ATOM 810 C C . ILE A 1 103 ? 5.411 18.581 -19.933 1.00 94.94 103 ILE A C 1
ATOM 812 O O . ILE A 1 103 ? 5.830 18.035 -20.959 1.00 94.94 103 ILE A O 1
ATOM 816 N N . GLY A 1 104 ? 4.786 19.759 -19.934 1.00 93.31 104 GLY A N 1
ATOM 817 C CA . GLY A 1 104 ? 4.371 20.467 -21.148 1.00 93.31 104 GLY A CA 1
ATOM 818 C C . GLY A 1 104 ? 5.499 21.212 -21.865 1.00 93.31 104 GLY A C 1
ATOM 819 O O . GLY A 1 104 ? 5.442 21.380 -23.078 1.00 93.31 104 GLY A O 1
ATOM 820 N N . ASP A 1 105 ? 6.540 21.623 -21.141 1.00 95.50 105 ASP A N 1
ATOM 821 C CA . ASP A 1 105 ? 7.659 22.423 -21.656 1.00 95.50 105 ASP A CA 1
ATOM 822 C C . ASP A 1 105 ? 8.965 21.618 -21.794 1.00 95.50 105 ASP A C 1
ATOM 824 O O . ASP A 1 105 ? 10.046 22.195 -21.859 1.00 95.50 105 ASP A O 1
ATOM 828 N N . TRP A 1 106 ? 8.907 20.280 -21.833 1.00 95.38 106 TRP A N 1
ATOM 829 C CA . TRP A 1 106 ? 10.109 19.429 -21.788 1.00 95.38 106 TRP A CA 1
ATOM 830 C C . TRP A 1 106 ? 11.171 19.792 -22.841 1.00 95.38 106 TRP A C 1
ATOM 832 O O . TRP A 1 106 ? 12.370 19.840 -22.537 1.00 95.38 106 TRP A O 1
ATOM 842 N N . ASP A 1 107 ? 10.709 20.060 -24.062 1.00 93.50 107 ASP A N 1
ATOM 843 C CA . ASP A 1 107 ? 11.539 20.334 -25.237 1.00 93.50 107 ASP A CA 1
ATOM 844 C C . ASP A 1 107 ? 11.820 21.838 -25.431 1.00 93.50 107 ASP A C 1
ATOM 846 O O . ASP A 1 107 ? 12.714 22.207 -26.188 1.00 93.50 107 ASP A O 1
ATOM 850 N N . THR A 1 108 ? 11.084 22.716 -24.741 1.00 95.94 108 THR A N 1
ATOM 851 C CA . THR A 1 108 ? 11.164 24.183 -24.896 1.00 95.94 108 THR A CA 1
ATOM 852 C C . THR A 1 108 ? 11.768 24.900 -23.687 1.00 95.94 108 THR A C 1
ATOM 854 O O . THR A 1 108 ? 12.160 26.062 -23.789 1.00 95.94 108 THR A O 1
ATOM 857 N N . SER A 1 109 ? 11.851 24.230 -22.539 1.00 94.88 109 SER A N 1
ATOM 858 C CA . SER A 1 109 ? 12.378 24.783 -21.294 1.00 94.88 109 SER A CA 1
ATOM 859 C C . SER A 1 109 ? 13.881 25.051 -21.372 1.00 94.88 109 SER A C 1
ATOM 861 O O . SER A 1 109 ? 14.650 24.225 -21.862 1.00 94.88 109 SER A O 1
ATOM 863 N N . ALA A 1 110 ? 14.319 26.159 -20.767 1.00 95.44 110 ALA A N 1
ATOM 864 C CA . ALA A 1 110 ? 15.736 26.487 -20.592 1.00 95.44 110 ALA A CA 1
ATOM 865 C C . ALA A 1 110 ? 16.440 25.626 -19.520 1.00 95.44 110 ALA A C 1
ATOM 867 O O . ALA A 1 110 ? 17.645 25.758 -19.314 1.00 95.44 110 ALA A O 1
ATOM 868 N N . THR A 1 111 ? 15.704 24.760 -18.813 1.00 95.75 111 THR A N 1
ATOM 869 C CA . THR A 1 111 ? 16.274 23.880 -17.785 1.00 95.75 111 THR A CA 1
ATOM 870 C C . THR A 1 111 ? 17.220 22.865 -18.427 1.00 95.75 111 THR A C 1
ATOM 872 O O . THR A 1 111 ? 16.806 22.062 -19.271 1.00 95.75 111 THR A O 1
ATOM 875 N N . THR A 1 112 ? 18.480 22.882 -17.993 1.00 96.19 112 THR A N 1
ATOM 876 C CA . THR A 1 112 ? 19.521 21.947 -18.435 1.00 96.19 112 THR A CA 1
ATOM 877 C C . THR A 1 112 ? 19.203 20.509 -18.022 1.00 96.19 112 THR A C 1
ATOM 879 O O . THR A 1 112 ? 18.413 20.265 -17.106 1.00 96.19 112 THR A O 1
ATOM 882 N N . ASN A 1 113 ? 19.814 19.551 -18.718 1.00 95.62 113 ASN A N 1
ATOM 883 C CA . ASN A 1 113 ? 19.694 18.121 -18.442 1.00 95.62 113 ASN A CA 1
ATOM 884 C C . ASN A 1 113 ? 21.069 17.463 -18.565 1.00 95.62 113 ASN A C 1
ATOM 886 O O . ASN A 1 113 ? 21.352 16.755 -19.532 1.00 95.62 113 ASN A O 1
ATOM 890 N N . ASN A 1 114 ? 21.943 17.769 -17.609 1.00 94.50 114 ASN A N 1
ATOM 891 C CA . ASN A 1 114 ? 23.333 17.318 -17.626 1.00 94.50 114 ASN A CA 1
ATOM 892 C C . ASN A 1 114 ? 23.448 15.793 -17.495 1.00 94.50 114 ASN A C 1
ATOM 894 O O . ASN A 1 114 ? 24.379 15.202 -18.034 1.00 94.50 114 ASN A O 1
ATOM 898 N N . ASN A 1 115 ? 22.474 15.157 -16.840 1.00 93.62 115 ASN A N 1
ATOM 899 C CA . ASN A 1 115 ? 22.440 13.709 -16.647 1.00 93.62 115 ASN A CA 1
ATOM 900 C C . ASN A 1 115 ? 21.882 12.942 -17.860 1.00 93.62 115 ASN A C 1
ATOM 902 O O . ASN A 1 115 ? 21.872 11.708 -17.848 1.00 93.62 115 ASN A O 1
ATOM 906 N N . GLY A 1 116 ? 21.414 13.641 -18.904 1.00 95.25 116 GLY A N 1
ATOM 907 C CA . GLY A 1 116 ? 20.831 13.009 -20.091 1.00 95.25 116 GLY A CA 1
ATOM 908 C C . GLY A 1 116 ? 19.555 12.217 -19.789 1.00 95.25 116 GLY A C 1
ATOM 909 O O . GLY A 1 116 ? 19.285 11.216 -20.444 1.00 95.25 116 GLY A O 1
ATOM 910 N N . VAL A 1 117 ? 18.781 12.638 -18.784 1.00 96.88 117 VAL A N 1
ATOM 911 C CA . VAL A 1 117 ? 17.565 11.945 -18.337 1.00 96.88 117 VAL A CA 1
ATOM 912 C C . VAL A 1 117 ? 16.497 11.979 -19.427 1.00 96.88 117 VAL A C 1
ATOM 914 O O . VAL A 1 117 ? 16.205 13.032 -19.998 1.00 96.88 117 VAL A O 1
ATOM 917 N N . LEU A 1 118 ? 15.881 10.833 -19.686 1.00 96.94 118 LEU A N 1
ATOM 918 C CA . LEU A 1 118 ? 14.809 10.639 -20.653 1.00 96.94 118 LEU A CA 1
ATOM 919 C C . LEU A 1 118 ? 13.449 10.632 -19.946 1.00 96.94 118 LEU A C 1
ATOM 921 O O . LEU A 1 118 ? 13.329 10.179 -18.808 1.00 96.94 118 LEU A O 1
ATOM 925 N N . ARG A 1 119 ? 12.392 11.087 -20.630 1.00 96.06 119 ARG A N 1
ATOM 926 C CA . ARG A 1 119 ? 11.022 10.810 -20.167 1.00 96.06 119 ARG A CA 1
ATOM 927 C C . ARG A 1 119 ? 10.692 9.359 -20.474 1.00 96.06 119 ARG A C 1
ATOM 929 O O . ARG A 1 119 ? 10.921 8.912 -21.597 1.00 96.06 119 ARG A O 1
ATOM 936 N N . TYR A 1 120 ? 10.137 8.643 -19.506 1.00 97.44 120 TYR A N 1
ATOM 937 C CA . TYR A 1 120 ? 9.693 7.279 -19.752 1.00 97.44 120 TYR A CA 1
ATOM 938 C C . TYR A 1 120 ? 8.419 7.257 -20.606 1.00 97.44 120 TYR A C 1
ATOM 940 O O . TYR A 1 120 ? 7.423 7.894 -20.258 1.00 97.44 120 TYR A O 1
ATOM 948 N N . ALA A 1 121 ? 8.445 6.502 -21.703 1.00 96.81 121 ALA A N 1
ATOM 949 C CA . ALA A 1 121 ? 7.303 6.341 -22.595 1.00 96.81 121 ALA A CA 1
ATOM 950 C C . ALA A 1 121 ? 6.388 5.205 -22.110 1.00 96.81 121 ALA A C 1
ATOM 952 O O . ALA A 1 121 ? 6.753 4.028 -22.127 1.00 96.81 121 ALA A O 1
ATOM 953 N N . TYR A 1 122 ? 5.173 5.549 -21.692 1.00 96.56 122 TYR A N 1
ATOM 954 C CA . TYR A 1 122 ? 4.125 4.586 -21.345 1.00 96.56 122 TYR A CA 1
ATOM 955 C C . TYR A 1 122 ? 3.365 4.116 -22.585 1.00 96.56 122 TYR A C 1
ATOM 957 O O . TYR A 1 122 ? 3.026 2.941 -22.684 1.00 96.56 122 TYR A O 1
ATOM 965 N N . THR A 1 123 ? 3.180 4.998 -23.566 1.00 95.19 123 THR A N 1
ATOM 966 C CA . THR A 1 123 ? 2.709 4.664 -24.918 1.00 95.19 123 THR A CA 1
ATOM 967 C C . THR A 1 123 ? 3.522 5.450 -25.949 1.00 95.19 123 THR A C 1
ATOM 969 O O . THR A 1 123 ? 4.379 6.253 -25.583 1.00 95.19 123 THR A O 1
ATOM 972 N N . ALA A 1 124 ? 3.231 5.280 -27.242 1.00 93.00 124 ALA A N 1
ATOM 973 C CA . ALA A 1 124 ? 3.876 6.052 -28.309 1.00 93.00 124 ALA A CA 1
ATOM 974 C C . ALA A 1 124 ? 3.705 7.579 -28.163 1.00 93.00 124 ALA A C 1
ATOM 976 O O . ALA A 1 124 ? 4.524 8.341 -28.672 1.00 93.00 124 ALA A O 1
ATOM 977 N N . THR A 1 125 ? 2.649 8.034 -27.481 1.00 92.88 125 THR A N 1
ATOM 978 C CA . THR A 1 125 ? 2.322 9.462 -27.328 1.00 92.88 125 THR A CA 1
ATOM 979 C C . THR A 1 125 ? 2.258 9.918 -25.871 1.00 92.88 125 THR A C 1
ATOM 981 O O . THR A 1 125 ? 2.070 11.107 -25.615 1.00 92.88 125 THR A O 1
ATOM 984 N N . GLN A 1 126 ? 2.397 9.006 -24.905 1.00 95.62 126 GLN A N 1
ATOM 985 C CA . GLN A 1 126 ? 2.225 9.291 -23.483 1.00 95.62 126 GLN A CA 1
ATOM 986 C C . GLN A 1 126 ? 3.520 9.042 -22.709 1.00 95.62 126 GLN A C 1
ATOM 988 O O . GLN A 1 126 ? 3.989 7.913 -22.601 1.00 95.62 126 GLN A O 1
ATOM 993 N N . ASN A 1 127 ? 4.049 10.113 -22.115 1.00 96.19 127 ASN A N 1
ATOM 994 C CA . ASN A 1 127 ? 5.298 10.129 -21.342 1.00 96.19 127 ASN A CA 1
ATOM 995 C C . ASN A 1 127 ? 5.083 10.392 -19.837 1.00 96.19 127 ASN A C 1
ATOM 997 O O . ASN A 1 127 ? 5.955 10.923 -19.154 1.00 96.19 127 ASN A O 1
ATOM 1001 N N . HIS A 1 128 ? 3.880 10.115 -19.341 1.00 94.69 128 HIS A N 1
ATOM 1002 C CA . HIS A 1 128 ? 3.491 10.244 -17.937 1.00 94.69 128 HIS A CA 1
ATOM 1003 C C . HIS A 1 128 ? 2.448 9.173 -17.612 1.00 94.69 128 HIS A C 1
ATOM 1005 O O . HIS A 1 128 ? 1.775 8.691 -18.518 1.00 94.69 128 HIS A O 1
ATOM 1011 N N . CYS A 1 129 ? 2.293 8.814 -16.346 1.00 93.94 129 CYS A N 1
ATOM 1012 C CA . CYS A 1 129 ? 1.304 7.832 -15.915 1.00 93.94 129 CYS A CA 1
ATOM 1013 C C . CYS A 1 129 ? 0.761 8.226 -14.555 1.00 93.94 129 CYS A C 1
ATOM 1015 O O . CYS A 1 129 ? 1.498 8.228 -13.571 1.00 93.94 129 CYS A O 1
ATOM 1017 N N . GLY A 1 130 ? -0.533 8.510 -14.484 1.00 87.81 130 GLY A N 1
ATOM 1018 C CA . GLY A 1 130 ? -1.205 8.741 -13.219 1.00 87.81 130 GLY A CA 1
ATOM 1019 C C . GLY A 1 130 ? -1.119 7.521 -12.296 1.00 87.81 130 GLY A C 1
ATOM 1020 O O . GLY A 1 130 ? -1.013 6.373 -12.733 1.00 87.81 130 GLY A O 1
ATOM 1021 N N . THR A 1 131 ? -1.228 7.755 -10.989 1.00 85.50 131 THR A N 1
ATOM 1022 C CA . THR A 1 131 ? -1.215 6.712 -9.959 1.00 85.50 131 THR A CA 1
ATOM 1023 C C . THR A 1 131 ? -2.372 5.730 -10.077 1.00 85.50 131 THR A C 1
ATOM 1025 O O . THR A 1 131 ? -2.266 4.620 -9.580 1.00 85.50 131 THR A O 1
ATOM 1028 N N . THR A 1 132 ? -3.457 6.113 -10.749 1.00 85.12 132 THR A N 1
ATOM 1029 C CA . THR A 1 132 ? -4.615 5.251 -11.022 1.00 85.12 132 THR A CA 1
ATOM 1030 C C . THR A 1 132 ? -4.522 4.507 -12.356 1.00 85.12 132 THR A C 1
ATOM 1032 O O . THR A 1 132 ? -5.351 3.647 -12.616 1.00 85.12 132 THR A O 1
ATOM 1035 N N . GLU A 1 133 ? -3.557 4.844 -13.216 1.00 92.25 133 GLU A N 1
ATOM 1036 C CA . GLU A 1 133 ? -3.441 4.296 -14.579 1.00 92.25 133 GLU A CA 1
ATOM 1037 C C . GLU A 1 133 ? -2.449 3.129 -14.657 1.00 92.25 133 GLU A C 1
ATOM 1039 O O . GLU A 1 133 ? -2.558 2.266 -15.524 1.00 92.25 133 GLU A O 1
ATOM 1044 N N . ILE A 1 134 ? -1.475 3.088 -13.743 1.00 94.06 134 ILE A N 1
ATOM 1045 C CA . ILE A 1 134 ? -0.353 2.143 -13.801 1.00 94.06 134 ILE A CA 1
ATOM 1046 C C . ILE A 1 134 ? -0.795 0.674 -13.746 1.00 94.06 134 ILE A C 1
ATOM 1048 O O . ILE A 1 134 ? -0.195 -0.165 -14.414 1.00 94.06 134 ILE A O 1
ATOM 1052 N N . GLU A 1 135 ? -1.866 0.367 -13.007 1.00 95.19 135 GLU A N 1
ATOM 1053 C CA . GLU A 1 135 ? -2.431 -0.986 -12.932 1.00 95.19 135 GLU A CA 1
ATOM 1054 C C . GLU A 1 135 ? -2.872 -1.482 -14.318 1.00 95.19 135 GLU A C 1
ATOM 1056 O O . GLU A 1 135 ? -2.557 -2.610 -14.692 1.00 95.19 135 GLU A O 1
ATOM 1061 N N . GLU A 1 136 ? -3.512 -0.630 -15.120 1.00 96.19 136 GLU A N 1
ATOM 1062 C CA . GLU A 1 136 ? -3.969 -0.995 -16.465 1.00 96.19 136 GLU A CA 1
ATOM 1063 C C . GLU A 1 136 ? -2.804 -1.198 -17.440 1.00 96.19 136 GLU A C 1
ATOM 1065 O O . GLU A 1 136 ? -2.833 -2.119 -18.262 1.00 96.19 136 GLU A O 1
ATOM 1070 N N . PHE A 1 137 ? -1.730 -0.408 -17.318 1.00 97.69 137 PHE A N 1
ATOM 1071 C CA . PHE A 1 137 ? -0.513 -0.646 -18.099 1.00 97.69 137 PHE A CA 1
ATOM 1072 C C . PHE A 1 137 ? 0.106 -2.003 -17.766 1.00 97.69 137 PHE A C 1
ATOM 1074 O O . PHE A 1 137 ? 0.422 -2.766 -18.676 1.00 97.69 137 PHE A O 1
ATOM 1081 N N . ILE A 1 138 ? 0.223 -2.343 -16.480 1.00 98.25 138 ILE A N 1
ATOM 1082 C CA . ILE A 1 138 ? 0.743 -3.646 -16.044 1.00 98.25 138 ILE A CA 1
ATOM 1083 C C . ILE A 1 138 ? -0.120 -4.780 -16.602 1.00 98.25 138 ILE A C 1
ATOM 1085 O O . ILE A 1 138 ? 0.409 -5.721 -17.194 1.00 98.25 138 ILE A O 1
ATOM 1089 N N . LYS A 1 139 ? -1.447 -4.682 -16.468 1.00 98.06 139 LYS A N 1
ATOM 1090 C CA . LYS A 1 139 ? -2.381 -5.692 -16.988 1.00 98.06 139 LYS A CA 1
ATOM 1091 C C . LYS A 1 139 ? -2.309 -5.830 -18.507 1.00 98.06 139 LYS A C 1
ATOM 1093 O O . LYS A 1 139 ? -2.425 -6.941 -19.017 1.00 98.06 139 LYS A O 1
ATOM 1098 N N . THR A 1 140 ? -2.056 -4.741 -19.229 1.00 97.44 140 THR A N 1
ATOM 1099 C CA . THR A 1 140 ? -1.849 -4.766 -20.685 1.00 97.44 140 THR A CA 1
ATOM 1100 C C . THR A 1 140 ? -0.580 -5.536 -21.068 1.00 97.44 140 THR A C 1
ATOM 1102 O O . THR A 1 140 ? -0.619 -6.376 -21.970 1.00 97.44 140 THR A O 1
ATOM 1105 N N . GLU A 1 141 ? 0.535 -5.311 -20.366 1.00 98.00 141 GLU A N 1
ATOM 1106 C CA . GLU A 1 141 ? 1.766 -6.083 -20.597 1.00 98.00 141 GLU A CA 1
ATOM 1107 C C . GLU A 1 141 ? 1.571 -7.565 -20.234 1.00 98.00 141 GLU A C 1
ATOM 1109 O O . GLU A 1 141 ? 1.961 -8.447 -20.995 1.00 98.00 141 GLU A O 1
ATOM 1114 N N . LEU A 1 142 ? 0.897 -7.864 -19.116 1.00 98.38 142 LEU A N 1
ATOM 1115 C CA . LEU A 1 142 ? 0.571 -9.243 -18.727 1.00 98.38 142 LEU A CA 1
ATOM 1116 C C . LEU A 1 142 ? -0.312 -9.941 -19.766 1.00 98.38 142 LEU A C 1
ATOM 1118 O O . LEU A 1 142 ? -0.058 -11.095 -20.107 1.00 98.38 142 LEU A O 1
ATOM 1122 N N . SER A 1 143 ? -1.320 -9.244 -20.293 1.00 97.44 143 SER A N 1
ATOM 1123 C CA . SER A 1 143 ? -2.177 -9.742 -21.372 1.00 97.44 143 SER A CA 1
ATOM 1124 C C . SER A 1 143 ? -1.362 -10.088 -22.621 1.00 97.44 143 SER A C 1
ATOM 1126 O O . SER A 1 143 ? -1.575 -11.136 -23.227 1.00 97.44 143 SER A O 1
ATOM 1128 N N . THR A 1 144 ? -0.355 -9.274 -22.944 1.00 96.38 144 THR A N 1
ATOM 1129 C CA . THR A 1 144 ? 0.559 -9.518 -24.071 1.00 96.38 144 THR A CA 1
ATOM 1130 C C . THR A 1 144 ? 1.453 -10.741 -23.833 1.00 96.38 144 THR A C 1
ATOM 1132 O O . THR A 1 144 ? 1.629 -11.558 -24.735 1.00 96.38 144 THR A O 1
ATOM 1135 N N . ILE A 1 145 ? 1.980 -10.908 -22.615 1.00 96.75 145 ILE A N 1
ATOM 1136 C CA . ILE A 1 145 ? 2.869 -12.024 -22.246 1.00 96.75 145 ILE A CA 1
ATOM 1137 C C . ILE A 1 145 ? 2.118 -13.362 -22.176 1.00 96.75 145 ILE A C 1
ATOM 1139 O O . ILE A 1 145 ? 2.642 -14.394 -22.603 1.00 96.75 145 ILE A O 1
ATOM 1143 N N . LEU A 1 146 ? 0.915 -13.363 -21.598 1.00 96.25 146 LEU A N 1
ATOM 1144 C CA . LEU A 1 146 ? 0.159 -14.580 -21.292 1.00 96.25 146 LEU A CA 1
ATOM 1145 C C . LEU A 1 146 ? -0.869 -14.952 -22.360 1.00 96.25 146 LEU A C 1
ATOM 1147 O O . LEU A 1 146 ? -1.209 -16.129 -22.472 1.00 96.25 146 LEU A O 1
ATOM 1151 N N . ASN A 1 147 ? -1.387 -13.973 -23.109 1.00 94.94 147 ASN A N 1
ATOM 1152 C CA . ASN A 1 147 ? -2.533 -14.136 -24.007 1.00 94.94 147 ASN A CA 1
ATOM 1153 C C . ASN A 1 147 ? -3.707 -14.870 -23.321 1.00 94.94 147 ASN A C 1
ATOM 1155 O O . ASN A 1 147 ? -4.260 -15.841 -23.843 1.00 94.94 147 ASN A O 1
ATOM 1159 N N . ALA A 1 148 ? -4.033 -14.438 -22.099 1.00 94.19 148 ALA A N 1
ATOM 1160 C CA . ALA A 1 148 ? -5.002 -15.082 -21.216 1.00 94.19 148 ALA A CA 1
ATOM 1161 C C . ALA A 1 148 ? -6.235 -14.198 -20.961 1.00 94.19 148 ALA A C 1
ATOM 1163 O O . ALA A 1 148 ? -6.282 -13.026 -21.329 1.00 94.19 148 ALA A O 1
ATOM 1164 N N . SER A 1 149 ? -7.260 -14.772 -20.327 1.00 95.06 149 SER A N 1
ATOM 1165 C CA . SER A 1 149 ? -8.474 -14.043 -19.954 1.00 95.06 149 SER A CA 1
ATOM 1166 C C . SER A 1 149 ? -8.227 -13.070 -18.796 1.00 95.06 149 SER A C 1
ATOM 1168 O O . SER A 1 149 ? -7.350 -13.291 -17.962 1.00 95.06 149 SER A O 1
ATOM 1170 N N . GLN A 1 150 ? -9.056 -12.024 -18.697 1.00 95.38 150 GLN A N 1
ATOM 1171 C CA . GLN A 1 150 ? -8.929 -10.992 -17.661 1.00 95.38 150 GLN A CA 1
ATOM 1172 C C . GLN A 1 150 ? -8.821 -11.543 -16.222 1.00 95.38 150 GLN A C 1
ATOM 1174 O O . GLN A 1 150 ? -7.945 -11.075 -15.503 1.00 95.38 150 GLN A O 1
ATOM 1179 N N . PRO A 1 151 ? -9.595 -12.564 -15.793 1.00 95.00 151 PRO A N 1
ATOM 1180 C CA . PRO A 1 151 ? -9.449 -13.119 -14.445 1.00 95.00 151 PRO A CA 1
ATOM 1181 C C . PRO A 1 151 ? -8.066 -13.720 -14.164 1.00 95.00 151 PRO A C 1
ATOM 1183 O O . PRO A 1 151 ? -7.560 -13.599 -13.053 1.00 95.00 151 PRO A O 1
ATOM 1186 N N . VAL A 1 152 ? -7.436 -14.340 -15.169 1.00 95.06 152 VAL A N 1
ATOM 1187 C CA . VAL A 1 152 ? -6.073 -14.880 -15.044 1.00 95.06 152 VAL A CA 1
ATOM 1188 C C . VAL A 1 152 ? -5.065 -13.737 -14.941 1.00 95.06 152 VAL A C 1
ATOM 1190 O O . VAL A 1 152 ? -4.168 -13.781 -14.103 1.00 95.06 152 VAL A O 1
ATOM 1193 N N . ILE A 1 153 ? -5.240 -12.689 -15.752 1.00 97.31 153 ILE A N 1
ATOM 1194 C CA . ILE A 1 153 ? -4.400 -11.486 -15.701 1.00 97.31 153 ILE A CA 1
ATOM 1195 C C . ILE A 1 153 ? -4.498 -10.799 -14.337 1.00 97.31 153 ILE A C 1
ATOM 1197 O O . ILE A 1 153 ? -3.474 -10.433 -13.762 1.00 97.31 153 ILE A O 1
ATOM 1201 N N . ASP A 1 154 ? -5.710 -10.663 -13.799 1.00 95.56 154 ASP A N 1
ATOM 1202 C CA . ASP A 1 154 ? -5.941 -10.086 -12.478 1.00 95.56 154 ASP A CA 1
ATOM 1203 C C . ASP A 1 154 ? -5.264 -10.924 -11.385 1.00 95.56 154 ASP A C 1
ATOM 1205 O O . ASP A 1 154 ? -4.552 -10.368 -10.552 1.00 95.56 154 ASP A O 1
ATOM 1209 N N . GLU A 1 155 ? -5.404 -12.255 -11.412 1.00 95.44 155 GLU A N 1
ATOM 1210 C CA . GLU A 1 155 ? -4.757 -13.136 -10.432 1.00 95.44 155 GLU A CA 1
ATOM 1211 C C . GLU A 1 155 ? -3.224 -13.020 -10.460 1.00 95.44 155 GLU A C 1
ATOM 1213 O O . GLU A 1 155 ? -2.588 -12.899 -9.408 1.00 95.44 155 GLU A O 1
ATOM 1218 N N . VAL A 1 156 ? -2.623 -13.003 -11.652 1.00 96.94 156 VAL A N 1
ATOM 1219 C CA . VAL A 1 156 ? -1.172 -12.839 -11.816 1.00 96.94 156 VAL A CA 1
ATOM 1220 C C . VAL A 1 156 ? -0.715 -11.466 -11.331 1.00 96.94 156 VAL A C 1
ATOM 1222 O O . VAL A 1 156 ? 0.288 -11.362 -10.621 1.00 96.94 156 VAL A O 1
ATOM 1225 N N . TYR A 1 157 ? -1.465 -10.412 -11.648 1.00 97.06 157 TYR A N 1
ATOM 1226 C CA . TYR A 1 157 ? -1.190 -9.071 -11.146 1.00 97.06 157 TYR A CA 1
ATOM 1227 C C . TYR A 1 157 ? -1.224 -9.015 -9.611 1.00 97.06 157 TYR A C 1
ATOM 1229 O O . TYR A 1 157 ? -0.303 -8.470 -8.995 1.00 97.06 157 TYR A O 1
ATOM 1237 N N . TYR A 1 158 ? -2.237 -9.620 -8.981 1.00 95.94 158 TYR A N 1
ATOM 1238 C CA . TYR A 1 158 ? -2.332 -9.685 -7.522 1.00 95.94 158 TYR A CA 1
ATOM 1239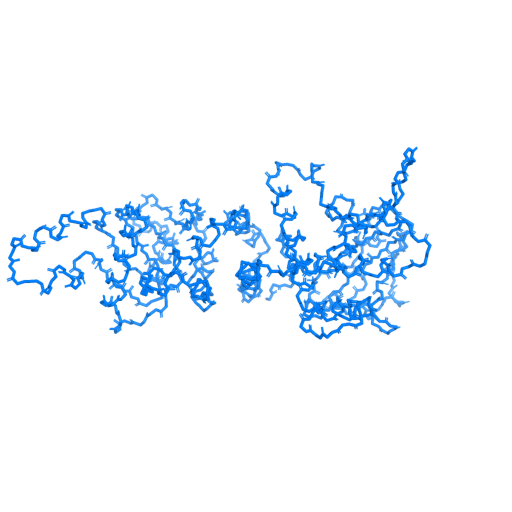 C C . TYR A 1 158 ? -1.144 -10.423 -6.913 1.00 95.94 158 TYR A C 1
ATOM 1241 O O . TYR A 1 158 ? -0.576 -9.941 -5.936 1.00 95.94 158 TYR A O 1
ATOM 1249 N N . ARG A 1 159 ? -0.713 -11.535 -7.517 1.00 96.38 159 ARG A N 1
ATOM 1250 C CA . ARG A 1 159 ? 0.467 -12.286 -7.073 1.00 96.38 159 ARG A CA 1
ATOM 1251 C C . ARG A 1 159 ? 1.743 -11.453 -7.142 1.00 96.38 159 ARG A C 1
ATOM 1253 O O . ARG A 1 159 ? 2.468 -11.393 -6.156 1.00 96.38 159 ARG A O 1
ATOM 1260 N N . LEU A 1 160 ? 2.008 -10.798 -8.273 1.00 97.06 160 LEU A N 1
ATOM 1261 C CA . LEU A 1 160 ? 3.206 -9.970 -8.450 1.00 97.06 160 LEU A CA 1
ATOM 1262 C C . LEU A 1 160 ? 3.235 -8.792 -7.471 1.00 97.06 160 LEU A C 1
ATOM 1264 O O . LEU A 1 160 ? 4.253 -8.532 -6.835 1.00 97.06 160 LEU A O 1
ATOM 1268 N N . SER A 1 161 ? 2.108 -8.093 -7.326 1.00 96.12 161 SER A N 1
ATOM 1269 C CA . SER A 1 161 ? 1.991 -6.958 -6.407 1.00 96.12 161 SER A CA 1
ATOM 1270 C C . SER A 1 161 ? 2.100 -7.399 -4.942 1.00 96.12 161 SER A C 1
ATOM 1272 O O . SER A 1 161 ? 2.781 -6.734 -4.161 1.00 96.12 161 SER A O 1
ATOM 1274 N N . PHE A 1 162 ? 1.506 -8.543 -4.580 1.00 95.44 162 PHE A N 1
ATOM 1275 C CA . PHE A 1 162 ? 1.647 -9.140 -3.251 1.00 95.44 162 PHE A CA 1
ATOM 1276 C C . PHE A 1 162 ? 3.095 -9.515 -2.941 1.00 95.44 162 PHE A C 1
ATOM 1278 O O . PHE A 1 162 ? 3.585 -9.210 -1.858 1.00 95.44 162 PHE A O 1
ATOM 1285 N N . GLU A 1 163 ? 3.786 -10.161 -3.879 1.00 96.06 163 GLU A N 1
ATOM 1286 C CA . GLU A 1 163 ? 5.148 -10.634 -3.648 1.00 96.06 163 GLU A CA 1
ATOM 1287 C C . GLU A 1 163 ? 6.144 -9.473 -3.547 1.00 96.06 163 GLU A C 1
ATOM 1289 O O . GLU A 1 163 ? 7.025 -9.480 -2.685 1.00 96.06 163 GLU A O 1
ATOM 1294 N N . LEU A 1 164 ? 5.956 -8.419 -4.349 1.00 95.62 164 LEU A N 1
ATOM 1295 C CA . LEU A 1 164 ? 6.711 -7.177 -4.197 1.00 95.62 164 LEU A CA 1
ATOM 1296 C C . LEU A 1 164 ? 6.458 -6.524 -2.830 1.00 95.62 164 LEU A C 1
ATOM 1298 O O . LEU A 1 164 ? 7.411 -6.150 -2.150 1.00 95.62 164 LEU A O 1
ATOM 1302 N N . ASP A 1 165 ? 5.195 -6.411 -2.405 1.00 93.88 165 ASP A N 1
ATOM 1303 C CA . ASP A 1 165 ? 4.850 -5.874 -1.083 1.00 93.88 165 ASP A CA 1
ATOM 1304 C C . ASP A 1 165 ? 5.485 -6.695 0.039 1.00 93.88 165 ASP A C 1
ATOM 1306 O O . ASP A 1 165 ? 6.081 -6.139 0.959 1.00 93.88 165 ASP A O 1
ATOM 1310 N N . HIS A 1 166 ? 5.408 -8.020 -0.057 1.00 93.38 166 HIS A N 1
ATOM 1311 C CA . HIS A 1 166 ? 6.019 -8.920 0.904 1.00 93.38 166 HIS A CA 1
ATOM 1312 C C . HIS A 1 166 ? 7.535 -8.705 0.994 1.00 93.38 166 HIS A C 1
ATOM 1314 O O . HIS A 1 166 ? 8.050 -8.508 2.095 1.00 93.38 166 HIS A O 1
ATOM 1320 N N . ARG A 1 167 ? 8.238 -8.664 -0.146 1.00 93.62 167 ARG A N 1
ATOM 1321 C CA . ARG A 1 167 ? 9.689 -8.426 -0.208 1.00 93.62 167 ARG A CA 1
ATOM 1322 C C . ARG A 1 167 ? 10.066 -7.090 0.430 1.00 93.62 167 ARG A C 1
ATOM 1324 O O . ARG A 1 167 ? 10.939 -7.063 1.291 1.00 93.62 167 ARG A O 1
ATOM 1331 N N . ILE A 1 168 ? 9.374 -6.006 0.064 1.00 91.12 168 ILE A N 1
ATOM 1332 C CA . ILE A 1 168 ? 9.609 -4.668 0.630 1.00 91.12 168 ILE A CA 1
ATOM 1333 C C . ILE A 1 168 ? 9.435 -4.696 2.152 1.00 91.12 168 ILE A C 1
ATOM 1335 O O . ILE A 1 168 ? 10.330 -4.272 2.878 1.00 91.12 168 ILE A O 1
ATOM 1339 N N . ARG A 1 169 ? 8.330 -5.264 2.655 1.00 90.00 169 ARG A N 1
ATOM 1340 C CA . ARG A 1 169 ? 8.064 -5.345 4.101 1.00 90.00 169 ARG A CA 1
ATOM 1341 C C . ARG A 1 169 ? 9.129 -6.133 4.854 1.00 90.00 169 ARG A C 1
ATOM 1343 O O . ARG A 1 169 ? 9.534 -5.710 5.931 1.00 90.00 169 ARG A O 1
ATOM 1350 N N . MET A 1 170 ? 9.576 -7.265 4.312 1.00 90.75 170 MET A N 1
ATOM 1351 C CA . MET A 1 170 ? 10.625 -8.076 4.938 1.00 90.75 170 MET A CA 1
ATOM 1352 C C . MET A 1 170 ? 11.953 -7.318 5.009 1.00 90.75 170 MET A C 1
ATOM 1354 O O . MET A 1 170 ? 12.631 -7.333 6.034 1.00 90.75 170 MET A O 1
ATOM 1358 N N . GLU A 1 171 ? 12.305 -6.610 3.941 1.00 91.12 171 GLU A N 1
ATOM 1359 C CA . GLU A 1 171 ? 13.546 -5.845 3.861 1.00 91.12 171 GLU A CA 1
ATOM 1360 C C . GLU A 1 171 ? 13.515 -4.598 4.755 1.00 91.12 171 GLU A C 1
ATOM 1362 O O . GLU A 1 171 ? 14.495 -4.299 5.435 1.00 91.12 171 GLU A O 1
ATOM 1367 N N . HIS A 1 172 ? 12.362 -3.937 4.870 1.00 86.81 172 HIS A N 1
ATOM 1368 C CA . HIS A 1 172 ? 12.139 -2.768 5.732 1.00 86.81 172 HIS A CA 1
ATOM 1369 C C . HIS A 1 172 ? 12.176 -3.067 7.236 1.00 86.81 172 HIS A C 1
ATOM 1371 O O . HIS A 1 172 ? 12.214 -2.141 8.047 1.00 86.81 172 HIS A O 1
ATOM 1377 N N . GLN A 1 173 ? 12.203 -4.342 7.635 1.00 85.75 173 GLN A N 1
ATOM 1378 C CA . GLN A 1 173 ? 12.487 -4.734 9.020 1.00 85.75 173 GLN A CA 1
ATOM 1379 C C . GLN A 1 173 ? 13.974 -4.583 9.377 1.00 85.75 173 GLN A C 1
ATOM 1381 O O . GLN A 1 173 ? 14.328 -4.570 10.559 1.00 85.75 173 GLN A O 1
ATOM 1386 N N . LYS A 1 174 ? 14.864 -4.473 8.383 1.00 87.44 174 LYS A N 1
ATOM 1387 C CA . LYS A 1 174 ? 16.299 -4.284 8.611 1.00 87.44 174 LYS A CA 1
ATOM 1388 C C . LYS A 1 174 ? 16.575 -2.868 9.119 1.00 87.44 174 LYS A C 1
ATOM 1390 O O . LYS A 1 174 ? 15.973 -1.894 8.682 1.00 87.44 174 LYS A O 1
ATOM 1395 N N . VAL A 1 175 ? 17.556 -2.753 10.015 1.00 81.06 175 VAL A N 1
ATOM 1396 C CA . VAL A 1 175 ? 17.893 -1.490 10.702 1.00 81.06 175 VAL A CA 1
ATOM 1397 C C . VAL A 1 175 ? 18.388 -0.406 9.737 1.00 81.06 175 VAL A C 1
ATOM 1399 O O . VAL A 1 175 ? 18.187 0.783 9.979 1.00 81.06 175 VAL A O 1
ATOM 1402 N N . HIS A 1 176 ? 19.046 -0.797 8.643 1.00 83.12 176 HIS A N 1
ATOM 1403 C CA . HIS A 1 176 ? 19.680 0.139 7.721 1.00 83.12 176 HIS A CA 1
ATOM 1404 C C . HIS A 1 176 ? 19.329 -0.154 6.265 1.00 83.12 176 HIS A C 1
ATOM 1406 O O . HIS A 1 176 ? 19.429 -1.293 5.816 1.00 83.12 176 HIS A O 1
ATOM 1412 N N . LYS A 1 177 ? 19.037 0.912 5.508 1.00 82.38 177 LYS A N 1
ATOM 1413 C CA . LYS A 1 177 ? 18.663 0.851 4.088 1.00 82.38 177 LYS A CA 1
ATOM 1414 C C . LYS A 1 177 ? 19.713 0.179 3.194 1.00 82.38 177 LYS A C 1
ATOM 1416 O O . LYS A 1 177 ? 19.355 -0.532 2.268 1.00 82.38 177 LYS A O 1
ATOM 1421 N N . TYR A 1 178 ? 21.008 0.341 3.476 1.00 84.12 178 TYR A N 1
ATOM 1422 C CA . TYR A 1 178 ? 22.065 -0.293 2.669 1.00 84.12 178 TYR A CA 1
ATOM 1423 C C . TYR A 1 178 ? 22.067 -1.833 2.760 1.00 84.12 178 TYR A C 1
ATOM 1425 O O . TYR A 1 178 ? 22.739 -2.488 1.969 1.00 84.12 178 TYR A O 1
ATOM 1433 N N . LEU A 1 179 ? 21.342 -2.409 3.727 1.00 87.94 179 LEU A N 1
ATOM 1434 C CA . LEU A 1 179 ? 21.155 -3.854 3.870 1.00 87.94 179 LEU A CA 1
ATOM 1435 C C . LEU A 1 179 ? 19.964 -4.380 3.054 1.00 87.94 179 LEU A C 1
ATOM 1437 O O . LEU A 1 179 ? 19.730 -5.593 3.062 1.00 87.94 179 LEU A O 1
ATOM 1441 N N . PHE A 1 180 ? 19.192 -3.491 2.419 1.00 90.19 180 PHE A N 1
ATOM 1442 C CA . PHE A 1 180 ? 18.023 -3.867 1.637 1.00 90.19 180 PHE A CA 1
ATOM 1443 C C . PHE A 1 180 ? 18.450 -4.595 0.360 1.00 90.19 180 PHE A C 1
ATOM 1445 O O . PHE A 1 180 ? 19.286 -4.104 -0.401 1.00 90.19 180 PHE A O 1
ATOM 1452 N N . ASP A 1 181 ? 17.831 -5.743 0.113 1.00 92.75 181 ASP A N 1
ATOM 1453 C CA . ASP A 1 181 ? 17.971 -6.543 -1.103 1.00 92.75 181 ASP A CA 1
ATOM 1454 C C . ASP A 1 181 ? 16.596 -6.786 -1.739 1.00 92.75 181 ASP A C 1
ATOM 1456 O O . ASP A 1 181 ? 16.133 -7.914 -1.913 1.00 92.75 181 ASP A O 1
ATOM 1460 N N . ILE A 1 182 ? 15.907 -5.690 -2.065 1.00 94.56 182 ILE A N 1
ATOM 1461 C CA . ILE A 1 182 ? 14.607 -5.736 -2.735 1.00 94.56 182 ILE A CA 1
ATOM 1462 C C . ILE A 1 182 ? 14.865 -5.895 -4.233 1.00 94.56 182 ILE A C 1
ATOM 1464 O O . ILE A 1 182 ? 14.973 -4.920 -4.977 1.00 94.56 182 ILE A O 1
ATOM 1468 N N . LYS A 1 183 ? 15.014 -7.139 -4.683 1.00 95.19 183 LYS A N 1
ATOM 1469 C CA . LYS A 1 183 ? 15.200 -7.464 -6.098 1.00 95.19 183 LYS A CA 1
ATOM 1470 C C . LYS A 1 183 ? 14.485 -8.746 -6.495 1.00 95.19 183 LYS A C 1
ATOM 1472 O O . LYS A 1 183 ? 14.225 -9.608 -5.656 1.00 95.19 183 LYS A O 1
ATOM 1477 N N . PHE A 1 184 ? 14.247 -8.859 -7.794 1.00 97.19 184 PHE A N 1
ATOM 1478 C CA . PHE A 1 184 ? 13.734 -10.050 -8.453 1.00 97.19 184 PHE A CA 1
ATOM 1479 C C . PHE A 1 184 ? 14.604 -10.350 -9.663 1.00 97.19 184 PHE A C 1
ATOM 1481 O O . PHE A 1 184 ? 14.938 -9.435 -10.424 1.00 97.19 184 PHE A O 1
ATOM 1488 N N . SER A 1 185 ? 14.949 -11.621 -9.862 1.00 97.31 185 SER A N 1
ATOM 1489 C CA . SER A 1 185 ? 15.440 -12.030 -11.182 1.00 97.31 185 SER A CA 1
ATOM 1490 C C . SER A 1 185 ? 14.283 -11.987 -12.180 1.00 97.31 185 SER A C 1
ATOM 1492 O O . SER A 1 185 ? 13.121 -12.187 -11.811 1.00 97.31 185 SER A O 1
ATOM 1494 N N . LEU A 1 186 ? 14.571 -11.746 -13.458 1.00 97.94 186 LEU A N 1
ATOM 1495 C CA . LEU A 1 186 ? 13.524 -11.835 -14.475 1.00 97.94 186 LEU A CA 1
ATOM 1496 C C . LEU A 1 186 ? 12.989 -13.271 -14.592 1.00 97.94 186 LEU A C 1
ATOM 1498 O O . LEU A 1 186 ? 11.805 -13.451 -14.858 1.00 97.94 186 LEU A O 1
ATOM 1502 N N . LEU A 1 187 ? 13.813 -14.286 -14.308 1.00 97.69 187 LEU A N 1
ATOM 1503 C CA . LEU A 1 187 ? 13.357 -15.675 -14.239 1.00 97.69 187 LEU A CA 1
ATOM 1504 C C . LEU A 1 187 ? 12.304 -15.874 -13.143 1.00 97.69 187 LEU A C 1
ATOM 1506 O O . LEU A 1 187 ? 11.281 -16.505 -13.387 1.00 97.69 187 LEU A O 1
ATOM 1510 N N . GLU A 1 188 ? 12.537 -15.330 -11.950 1.00 97.75 188 GLU A N 1
ATOM 1511 C CA . GLU A 1 188 ? 11.586 -15.395 -10.836 1.00 97.75 188 GLU A CA 1
ATOM 1512 C C . GLU A 1 188 ? 10.251 -14.737 -11.209 1.00 97.75 188 GLU A C 1
ATOM 1514 O O . GLU A 1 188 ? 9.188 -15.300 -10.953 1.00 97.75 188 GLU A O 1
ATOM 1519 N N . ILE A 1 189 ? 10.288 -13.585 -11.883 1.00 97.88 189 ILE A N 1
ATOM 1520 C CA . ILE A 1 189 ? 9.069 -12.916 -12.354 1.00 97.88 189 ILE A CA 1
ATOM 1521 C C . ILE A 1 189 ? 8.348 -13.766 -13.410 1.00 97.88 189 ILE A C 1
ATOM 1523 O O . ILE A 1 189 ? 7.134 -13.937 -13.314 1.00 97.88 189 ILE A O 1
ATOM 1527 N N . ASP A 1 190 ? 9.062 -14.335 -14.388 1.00 97.75 190 ASP A N 1
ATOM 1528 C CA . ASP A 1 190 ? 8.465 -15.223 -15.399 1.00 97.75 190 ASP A CA 1
ATOM 1529 C C . ASP A 1 190 ? 7.814 -16.461 -14.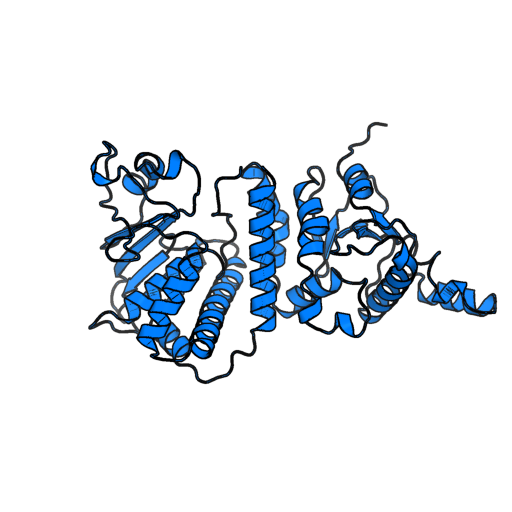751 1.00 97.75 190 ASP A C 1
ATOM 1531 O O . ASP A 1 190 ? 6.689 -16.827 -15.097 1.00 97.75 190 ASP A O 1
ATOM 1535 N N . GLN A 1 191 ? 8.455 -17.046 -13.736 1.00 97.38 191 GLN A N 1
ATOM 1536 C CA . GLN A 1 191 ? 7.903 -18.162 -12.961 1.00 97.38 191 GLN A CA 1
ATOM 1537 C C . GLN A 1 191 ? 6.634 -17.773 -12.194 1.00 97.38 191 GLN A C 1
ATOM 1539 O O . GLN A 1 191 ? 5.665 -18.533 -12.196 1.00 97.38 191 GLN A O 1
ATOM 1544 N N . LEU A 1 192 ? 6.606 -16.593 -11.566 1.00 96.75 192 LEU A N 1
ATOM 1545 C CA . LEU A 1 192 ? 5.413 -16.083 -10.882 1.00 96.75 192 LEU A CA 1
ATOM 1546 C C . LEU A 1 192 ? 4.256 -15.858 -11.863 1.00 96.75 192 LEU A C 1
ATOM 1548 O O . LEU A 1 192 ? 3.119 -16.211 -11.553 1.00 96.75 192 LEU A O 1
ATOM 1552 N N . ILE A 1 193 ? 4.547 -15.318 -13.049 1.00 96.88 193 ILE A N 1
ATOM 1553 C CA . ILE A 1 193 ? 3.566 -15.056 -14.112 1.00 96.88 193 ILE A CA 1
ATOM 1554 C C . ILE A 1 193 ? 2.975 -16.350 -14.671 1.00 96.88 193 ILE A C 1
ATOM 1556 O O . ILE A 1 193 ? 1.780 -16.414 -14.952 1.00 96.88 193 ILE A O 1
ATOM 1560 N N . ARG A 1 194 ? 3.805 -17.381 -14.839 1.00 95.44 194 ARG A N 1
ATOM 1561 C CA . ARG A 1 194 ? 3.413 -18.669 -15.434 1.00 95.44 194 ARG A CA 1
ATOM 1562 C C . ARG A 1 194 ? 2.972 -19.711 -14.409 1.00 95.44 194 ARG A C 1
ATOM 1564 O O . ARG A 1 194 ? 2.684 -20.847 -14.789 1.00 95.44 194 ARG A O 1
ATOM 1571 N N . SER A 1 195 ? 2.931 -19.355 -13.127 1.00 93.50 195 SER A N 1
ATOM 1572 C CA . SER A 1 195 ? 2.474 -20.257 -12.076 1.00 93.50 195 SER A CA 1
ATOM 1573 C C . SER A 1 195 ? 1.025 -20.681 -12.323 1.00 93.50 195 SER A C 1
ATOM 1575 O O . SER A 1 195 ? 0.161 -19.861 -12.623 1.00 93.50 195 SER A O 1
ATOM 1577 N N . THR A 1 196 ? 0.761 -21.980 -12.181 1.00 88.69 196 THR A N 1
ATOM 1578 C CA . THR A 1 196 ? -0.590 -22.562 -12.280 1.00 88.69 196 THR A CA 1
ATOM 1579 C C . THR A 1 196 ? -1.235 -22.781 -10.913 1.00 88.69 196 THR A C 1
ATOM 1581 O O . THR A 1 196 ? -2.385 -23.207 -10.828 1.00 88.69 196 THR A O 1
ATOM 1584 N N . GLU A 1 197 ? -0.500 -22.506 -9.834 1.00 90.19 197 GLU A N 1
ATOM 1585 C CA . GLU A 1 197 ? -1.021 -22.607 -8.476 1.00 90.19 197 GLU A CA 1
ATOM 1586 C C . GLU A 1 197 ? -2.066 -21.525 -8.248 1.00 90.19 197 GLU A C 1
ATOM 1588 O O . GLU A 1 197 ? -1.852 -20.387 -8.641 1.00 90.19 197 GLU A O 1
ATOM 1593 N N . THR A 1 198 ? -3.165 -21.824 -7.563 1.00 88.31 198 THR A N 1
ATOM 1594 C CA . THR A 1 198 ? -4.150 -20.794 -7.209 1.00 88.31 198 THR A CA 1
ATOM 1595 C C . THR A 1 198 ? -3.561 -19.796 -6.214 1.00 88.31 198 THR A C 1
ATOM 1597 O O . THR A 1 198 ? -2.956 -20.185 -5.211 1.00 88.31 198 THR A O 1
ATOM 1600 N N . PHE A 1 199 ? -3.776 -18.500 -6.441 1.00 91.81 199 PHE A N 1
ATOM 1601 C CA . PHE A 1 199 ? -3.358 -17.462 -5.501 1.00 91.81 199 PHE A CA 1
ATOM 1602 C C . PHE A 1 199 ? -4.217 -17.456 -4.221 1.00 91.81 199 PHE A C 1
ATOM 1604 O O . PHE A 1 199 ? -5.241 -16.784 -4.113 1.00 91.81 199 PHE A O 1
ATOM 1611 N N . THR A 1 200 ? -3.774 -18.191 -3.200 1.00 90.25 200 THR A N 1
ATOM 1612 C CA . THR A 1 200 ? -4.497 -18.351 -1.921 1.00 90.25 200 THR A CA 1
ATOM 1613 C C . THR A 1 200 ? -4.398 -17.146 -0.977 1.00 90.25 200 THR A C 1
ATOM 1615 O O . THR A 1 200 ? -5.058 -17.116 0.060 1.00 90.25 200 THR A O 1
ATOM 1618 N N . LYS A 1 201 ? -3.590 -16.132 -1.314 1.00 91.75 201 LYS A N 1
ATOM 1619 C CA . LYS A 1 201 ? -3.338 -14.941 -0.480 1.00 91.75 201 LYS A CA 1
ATOM 1620 C C . LYS A 1 201 ? -4.210 -13.736 -0.853 1.00 91.75 201 LYS A C 1
ATOM 1622 O O . LYS A 1 201 ? -3.934 -12.621 -0.416 1.00 91.75 201 LYS A O 1
ATOM 1627 N N . LYS A 1 202 ? -5.281 -13.944 -1.625 1.00 90.25 202 LYS A N 1
ATOM 1628 C CA . LYS A 1 202 ? -6.149 -12.863 -2.114 1.00 90.25 202 LYS A CA 1
ATOM 1629 C C . LYS A 1 202 ? -6.769 -12.021 -0.996 1.00 90.25 202 LYS A C 1
ATOM 1631 O O . LYS A 1 202 ? -6.705 -10.799 -1.061 1.00 90.25 202 LYS A O 1
ATOM 1636 N N . ASP A 1 203 ? -7.279 -12.657 0.054 1.00 90.25 203 ASP A N 1
ATOM 1637 C CA . ASP A 1 203 ? -7.933 -11.950 1.162 1.00 90.25 203 ASP A CA 1
ATOM 1638 C C . ASP A 1 203 ? -6.979 -10.995 1.898 1.00 90.25 203 ASP A C 1
ATOM 1640 O O . ASP A 1 203 ? -7.326 -9.847 2.184 1.00 90.25 203 ASP A O 1
ATOM 1644 N N . ILE A 1 204 ? -5.758 -11.456 2.198 1.00 92.56 204 ILE A N 1
ATOM 1645 C CA . ILE A 1 204 ? -4.752 -10.624 2.869 1.00 92.56 204 ILE A CA 1
ATOM 1646 C C . ILE A 1 204 ? -4.222 -9.529 1.939 1.00 92.56 204 ILE A C 1
ATOM 1648 O O . ILE A 1 204 ? -4.029 -8.399 2.389 1.00 92.56 204 ILE A O 1
ATOM 1652 N N . TYR A 1 205 ? -4.043 -9.839 0.651 1.00 93.38 205 TYR A N 1
ATOM 1653 C CA . TYR A 1 205 ? -3.703 -8.854 -0.374 1.00 93.38 205 TYR A CA 1
ATOM 1654 C C . TYR A 1 205 ? -4.727 -7.713 -0.395 1.00 93.38 205 TYR A C 1
ATOM 1656 O O . TYR A 1 205 ? -4.347 -6.551 -0.256 1.00 93.38 205 TYR A O 1
ATOM 1664 N N . ASP A 1 206 ? -6.020 -8.038 -0.483 1.00 92.25 206 ASP A N 1
ATOM 1665 C CA . ASP A 1 206 ? -7.090 -7.039 -0.536 1.00 92.25 206 ASP A CA 1
ATOM 1666 C C . ASP A 1 206 ? -7.100 -6.170 0.717 1.00 92.25 206 ASP A C 1
ATOM 1668 O O . ASP A 1 206 ? -7.141 -4.945 0.628 1.00 92.25 206 ASP A O 1
ATOM 1672 N N . CYS A 1 207 ? -6.995 -6.790 1.893 1.00 93.06 207 CYS A N 1
ATOM 1673 C CA . CYS A 1 207 ? -6.984 -6.069 3.160 1.00 93.06 207 CYS A CA 1
ATOM 1674 C C . CYS A 1 207 ? -5.799 -5.091 3.262 1.00 93.06 207 CYS A C 1
ATOM 1676 O O . CYS A 1 207 ? -5.982 -3.945 3.680 1.00 93.06 207 CYS A O 1
ATOM 1678 N N . ARG A 1 208 ? -4.587 -5.511 2.865 1.00 93.19 208 ARG A N 1
ATOM 1679 C CA . ARG A 1 208 ? -3.391 -4.650 2.883 1.00 93.19 208 ARG A CA 1
ATOM 1680 C C . ARG A 1 208 ? -3.479 -3.530 1.850 1.00 93.19 208 ARG A C 1
ATOM 1682 O O . ARG A 1 208 ? -3.250 -2.372 2.206 1.00 93.19 208 ARG A O 1
ATOM 1689 N N . LYS A 1 209 ? -3.866 -3.851 0.611 1.00 92.06 209 LYS A N 1
ATOM 1690 C CA . LYS A 1 209 ? -4.048 -2.868 -0.466 1.00 92.06 209 LYS A CA 1
ATOM 1691 C C . LYS A 1 209 ? -5.076 -1.816 -0.067 1.00 92.06 209 LYS A C 1
ATOM 1693 O O . LYS A 1 209 ? -4.784 -0.625 -0.111 1.00 92.06 209 LYS A O 1
ATOM 1698 N N . LEU A 1 210 ? -6.245 -2.237 0.409 1.00 92.38 210 LEU A N 1
ATOM 1699 C CA . LEU A 1 210 ? -7.301 -1.315 0.811 1.00 92.38 210 LEU A CA 1
ATOM 1700 C C . LEU A 1 210 ? -6.893 -0.467 2.028 1.00 92.38 210 LEU A C 1
ATOM 1702 O O . LEU A 1 210 ? -7.225 0.720 2.090 1.00 92.38 210 LEU A O 1
ATOM 1706 N N . PHE A 1 211 ? -6.179 -1.024 3.012 1.00 93.44 211 PHE A N 1
ATOM 1707 C CA . PHE A 1 211 ? -5.660 -0.240 4.142 1.00 93.44 211 PHE A CA 1
ATOM 1708 C C . PHE A 1 211 ? -4.704 0.857 3.667 1.00 93.44 211 PHE A C 1
ATOM 1710 O O . PHE A 1 211 ? -4.884 2.021 4.033 1.00 93.44 211 PHE A O 1
ATOM 1717 N N . TYR A 1 212 ? -3.755 0.497 2.799 1.00 90.75 212 TYR A N 1
ATOM 1718 C CA . TYR A 1 212 ? -2.835 1.433 2.164 1.00 90.75 212 TYR A CA 1
ATOM 1719 C C . TYR A 1 212 ? -3.585 2.522 1.386 1.00 90.75 212 TYR A C 1
ATOM 1721 O O . TYR A 1 212 ? -3.413 3.706 1.663 1.00 90.75 212 TYR A O 1
ATOM 1729 N N . GLU A 1 213 ? -4.483 2.150 0.473 1.00 89.56 213 GLU A N 1
ATOM 1730 C CA . GLU A 1 213 ? -5.249 3.100 -0.342 1.00 89.56 213 GLU A CA 1
ATOM 1731 C C . GLU A 1 213 ? -6.082 4.065 0.505 1.00 89.56 213 GLU A C 1
ATOM 1733 O O . GLU A 1 213 ? -6.162 5.255 0.197 1.00 89.56 213 GLU A O 1
ATOM 1738 N N . THR A 1 214 ? -6.686 3.584 1.594 1.00 92.38 214 THR A N 1
ATOM 1739 C CA . THR A 1 214 ? -7.443 4.451 2.499 1.00 92.38 214 THR A CA 1
ATOM 1740 C C . THR A 1 214 ? -6.532 5.390 3.278 1.00 92.38 214 THR A C 1
ATOM 1742 O O . THR A 1 214 ? -6.881 6.562 3.410 1.00 92.38 214 THR A O 1
ATOM 1745 N N . TYR A 1 215 ? -5.360 4.941 3.732 1.00 91.31 215 TYR A N 1
ATOM 1746 C CA . TYR A 1 215 ? -4.366 5.834 4.330 1.00 91.31 215 TYR A CA 1
ATOM 1747 C C . TYR A 1 215 ? -3.982 6.959 3.357 1.00 91.31 215 TYR A C 1
ATOM 1749 O O . TYR A 1 215 ? -4.131 8.132 3.704 1.00 91.31 215 TYR A O 1
ATOM 1757 N N . ILE A 1 216 ? -3.592 6.606 2.125 1.00 86.38 216 ILE A N 1
ATOM 1758 C CA . ILE A 1 216 ? -3.233 7.557 1.060 1.00 86.38 216 ILE A CA 1
ATOM 1759 C C . ILE A 1 216 ? -4.378 8.532 0.766 1.00 86.38 216 ILE A C 1
ATOM 1761 O O . ILE A 1 216 ? -4.182 9.745 0.676 1.00 86.38 216 ILE A O 1
ATOM 1765 N N . TYR A 1 217 ? -5.603 8.018 0.663 1.00 87.88 217 TYR A N 1
ATOM 1766 C CA . TYR A 1 217 ? -6.783 8.847 0.461 1.00 87.88 217 TYR A CA 1
ATOM 1767 C C . TYR A 1 217 ? -6.949 9.874 1.586 1.00 87.88 217 TYR A C 1
ATOM 1769 O O . TYR A 1 217 ? -7.153 11.058 1.310 1.00 87.88 217 TYR A O 1
ATOM 1777 N N . VAL A 1 218 ? -6.861 9.459 2.853 1.00 90.31 218 VAL A N 1
ATOM 1778 C CA . VAL A 1 218 ? -7.104 10.370 3.977 1.00 90.31 218 VAL A CA 1
ATOM 1779 C C . VAL A 1 218 ? -6.011 11.440 4.061 1.00 90.31 218 VAL A C 1
ATOM 1781 O O . VAL A 1 218 ? -6.346 12.618 4.176 1.00 90.31 218 VAL A O 1
ATOM 1784 N N . ILE A 1 219 ? -4.728 11.087 3.934 1.00 87.31 219 ILE A N 1
ATOM 1785 C CA . ILE A 1 219 ? -3.633 12.072 4.028 1.00 87.31 219 ILE A CA 1
ATOM 1786 C C . ILE A 1 219 ? -3.694 13.142 2.930 1.00 87.31 219 ILE A C 1
ATOM 1788 O O . ILE A 1 219 ? -3.424 14.312 3.206 1.00 87.31 219 ILE A O 1
ATOM 1792 N N . HIS A 1 220 ? -4.093 12.784 1.702 1.00 81.94 220 HIS A N 1
ATOM 1793 C CA . HIS A 1 220 ? -4.215 13.754 0.609 1.00 81.94 220 HIS A CA 1
ATOM 1794 C C . HIS A 1 220 ? -5.320 14.771 0.879 1.00 81.94 220 HIS A C 1
ATOM 1796 O O . HIS A 1 220 ? -5.164 15.963 0.596 1.00 81.94 220 HIS A O 1
ATOM 1802 N N . ASN A 1 221 ? -6.420 14.301 1.467 1.00 85.88 221 ASN A N 1
ATOM 1803 C CA . ASN A 1 221 ? -7.576 15.127 1.787 1.00 85.88 221 ASN A CA 1
ATOM 1804 C C . ASN A 1 221 ? -7.404 15.922 3.097 1.00 85.88 221 ASN A C 1
ATOM 1806 O O . ASN A 1 221 ? -8.081 16.928 3.281 1.00 85.88 221 ASN A O 1
ATOM 1810 N N . ALA A 1 222 ? -6.479 15.532 3.980 1.00 83.94 222 ALA A N 1
ATOM 1811 C CA . ALA A 1 222 ? -6.325 16.111 5.319 1.00 83.94 222 ALA A CA 1
ATOM 1812 C C . ALA A 1 222 ? -5.532 17.439 5.395 1.00 83.94 222 ALA A C 1
ATOM 1814 O O . ALA A 1 222 ? -5.334 17.963 6.484 1.00 83.94 222 ALA A O 1
ATOM 1815 N N . ASN A 1 223 ? -5.087 18.011 4.268 1.00 81.94 223 ASN A N 1
ATOM 1816 C CA . ASN A 1 223 ? -4.313 19.268 4.210 1.00 81.94 223 ASN A CA 1
ATOM 1817 C C . ASN A 1 223 ? -3.149 19.356 5.231 1.00 81.94 223 ASN A C 1
ATOM 1819 O O . ASN A 1 223 ? -2.973 20.372 5.901 1.00 81.94 223 ASN A O 1
ATOM 1823 N N . LEU A 1 224 ? -2.364 18.283 5.346 1.00 85.25 224 LEU A N 1
ATOM 1824 C CA . LEU A 1 224 ? -1.251 18.166 6.295 1.00 85.25 224 LEU A CA 1
ATOM 1825 C C . LEU A 1 224 ? 0.073 18.667 5.703 1.00 85.25 224 LEU A C 1
ATOM 1827 O O . LEU A 1 224 ? 0.272 18.638 4.487 1.00 85.25 224 LEU A O 1
ATOM 1831 N N . THR A 1 225 ? 0.995 19.089 6.573 1.00 86.62 225 THR A N 1
ATOM 1832 C CA . THR A 1 225 ? 2.400 19.323 6.202 1.00 86.62 225 THR A CA 1
ATOM 1833 C C . THR A 1 225 ? 3.121 17.994 5.964 1.00 86.62 225 THR A C 1
ATOM 1835 O O . THR A 1 225 ? 2.701 16.958 6.485 1.00 86.62 225 THR A O 1
ATOM 1838 N N . GLN A 1 226 ? 4.225 18.011 5.207 1.00 81.38 226 GLN A N 1
ATOM 1839 C CA . GLN A 1 226 ? 5.017 16.796 4.991 1.00 81.38 226 GLN A CA 1
ATOM 1840 C C . GLN A 1 226 ? 5.545 16.228 6.311 1.00 81.38 226 GLN A C 1
ATOM 1842 O O . GLN A 1 226 ? 5.340 15.050 6.569 1.00 81.38 226 GLN A O 1
ATOM 1847 N N . ASP A 1 227 ? 6.135 17.061 7.169 1.00 85.69 227 ASP A N 1
ATOM 1848 C CA . ASP A 1 227 ? 6.704 16.617 8.448 1.00 85.69 227 ASP A CA 1
ATOM 1849 C C . ASP A 1 227 ? 5.668 15.889 9.314 1.00 85.69 227 ASP A C 1
ATOM 1851 O O . ASP A 1 227 ? 5.976 14.919 10.006 1.00 85.69 227 ASP A O 1
ATOM 1855 N N . ARG A 1 228 ? 4.401 16.324 9.253 1.00 87.25 228 ARG A N 1
ATOM 1856 C CA . ARG A 1 228 ? 3.311 15.649 9.957 1.00 87.25 228 ARG A CA 1
ATOM 1857 C C . ARG A 1 228 ? 2.989 14.290 9.340 1.00 87.25 228 ARG A C 1
ATOM 1859 O O . ARG A 1 228 ? 2.754 13.339 10.083 1.00 87.25 228 ARG A O 1
ATOM 1866 N N . ILE A 1 229 ? 2.960 14.200 8.011 1.00 87.88 229 ILE A N 1
ATOM 1867 C CA . ILE A 1 229 ? 2.749 12.938 7.292 1.00 87.88 229 ILE A CA 1
ATOM 1868 C C . ILE A 1 229 ? 3.872 11.949 7.627 1.00 87.88 229 ILE A C 1
ATOM 1870 O O . ILE A 1 229 ? 3.571 10.806 7.968 1.00 87.88 229 ILE A O 1
ATOM 1874 N N . ASP A 1 230 ? 5.127 12.400 7.605 1.00 85.75 230 ASP A N 1
ATOM 1875 C CA . ASP A 1 230 ? 6.303 11.583 7.921 1.00 85.75 230 ASP A CA 1
ATOM 1876 C C . ASP A 1 230 ? 6.258 11.104 9.376 1.00 85.75 230 ASP A C 1
ATOM 1878 O O . ASP A 1 230 ? 6.388 9.910 9.634 1.00 85.75 230 ASP A O 1
ATOM 1882 N N . LYS A 1 231 ? 5.924 11.992 10.326 1.00 88.19 231 LYS A N 1
ATOM 1883 C CA . LYS A 1 231 ? 5.744 11.615 11.737 1.00 88.19 231 LYS A CA 1
ATOM 1884 C C . LYS A 1 231 ? 4.666 10.541 11.912 1.00 88.19 231 LYS A C 1
ATOM 1886 O O . LYS A 1 231 ? 4.883 9.563 12.619 1.00 88.19 231 LYS A O 1
ATOM 1891 N N . ILE A 1 232 ? 3.502 10.697 11.273 1.00 9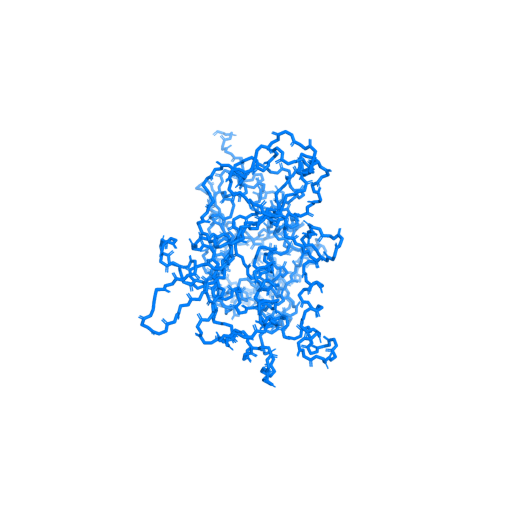0.50 232 ILE A N 1
ATOM 1892 C CA . ILE A 1 232 ? 2.433 9.683 11.313 1.00 90.50 232 ILE A CA 1
ATOM 1893 C C . ILE A 1 232 ? 2.931 8.359 10.723 1.00 90.50 232 ILE A C 1
ATOM 1895 O O . ILE A 1 232 ? 2.668 7.288 11.280 1.00 90.50 232 ILE A O 1
ATOM 1899 N N . HIS A 1 233 ? 3.638 8.432 9.596 1.00 88.44 233 HIS A N 1
ATOM 1900 C CA . HIS A 1 233 ? 4.148 7.258 8.913 1.00 88.44 233 HIS A CA 1
ATOM 1901 C C . HIS A 1 233 ? 5.115 6.469 9.803 1.00 88.44 233 HIS A C 1
ATOM 1903 O O . HIS A 1 233 ? 4.882 5.287 10.071 1.00 88.44 233 HIS A O 1
ATOM 1909 N N . ASP A 1 234 ? 6.141 7.144 10.317 1.00 86.62 234 ASP A N 1
ATOM 1910 C CA . ASP A 1 234 ? 7.204 6.542 11.116 1.00 86.62 234 ASP A CA 1
ATOM 1911 C C . ASP A 1 234 ? 6.717 6.036 12.471 1.00 86.62 234 ASP A C 1
ATOM 1913 O O . ASP A 1 234 ? 7.202 4.996 12.939 1.00 86.62 234 ASP A O 1
ATOM 1917 N N . ASN A 1 235 ? 5.748 6.737 13.072 1.00 88.56 235 ASN A N 1
ATOM 1918 C CA . ASN A 1 235 ? 5.222 6.398 14.387 1.00 88.56 235 ASN A CA 1
ATOM 1919 C C . ASN A 1 235 ? 4.282 5.202 14.354 1.00 88.56 235 ASN A C 1
ATOM 1921 O O . ASN A 1 235 ? 4.369 4.383 15.258 1.00 88.56 235 ASN A O 1
ATOM 1925 N N . ILE A 1 236 ? 3.380 5.073 13.373 1.00 93.44 236 ILE A N 1
ATOM 1926 C CA . ILE A 1 236 ? 2.347 4.024 13.451 1.00 93.44 236 ILE A CA 1
ATOM 1927 C C . ILE A 1 236 ? 2.102 3.258 12.161 1.00 93.44 236 ILE A C 1
ATOM 1929 O O . ILE A 1 236 ? 1.954 2.038 12.207 1.00 93.44 236 ILE A O 1
ATOM 1933 N N . ILE A 1 237 ? 2.102 3.922 11.004 1.00 92.44 237 ILE A N 1
ATOM 1934 C CA . ILE A 1 237 ? 1.760 3.256 9.738 1.00 92.44 237 ILE A CA 1
ATOM 1935 C C . ILE A 1 237 ? 2.822 2.229 9.366 1.00 92.44 237 ILE A C 1
ATOM 1937 O O . ILE A 1 237 ? 2.484 1.101 9.017 1.00 92.44 237 ILE A O 1
ATOM 1941 N N . ARG A 1 238 ? 4.103 2.577 9.516 1.00 88.06 238 ARG A N 1
ATOM 1942 C CA . ARG A 1 238 ? 5.216 1.650 9.298 1.00 88.06 238 ARG A CA 1
ATOM 1943 C C . ARG A 1 238 ? 5.141 0.441 10.232 1.00 88.06 238 ARG A C 1
ATOM 1945 O O . ARG A 1 238 ? 5.351 -0.679 9.783 1.00 88.06 238 ARG A O 1
ATOM 1952 N N . GLN A 1 239 ? 4.784 0.642 11.504 1.00 91.75 239 GLN A N 1
ATOM 1953 C CA . GLN A 1 239 ? 4.633 -0.465 12.457 1.00 91.75 239 GLN A CA 1
ATOM 1954 C C . GLN A 1 239 ? 3.517 -1.429 12.033 1.00 91.75 239 GLN A C 1
ATOM 1956 O O . GLN A 1 239 ? 3.719 -2.640 12.041 1.00 91.75 239 GLN A O 1
ATOM 1961 N N . ILE A 1 240 ? 2.366 -0.896 11.610 1.00 94.44 240 ILE A N 1
ATOM 1962 C CA . ILE A 1 240 ? 1.234 -1.697 11.118 1.00 94.44 240 ILE A CA 1
ATOM 1963 C C . ILE A 1 240 ? 1.604 -2.433 9.827 1.00 94.44 240 ILE A C 1
ATOM 1965 O O . ILE A 1 240 ? 1.301 -3.617 9.687 1.00 94.44 240 ILE A O 1
ATOM 1969 N N . ASN A 1 241 ? 2.285 -1.759 8.898 1.00 89.88 241 ASN A N 1
ATOM 1970 C CA . ASN A 1 241 ? 2.742 -2.378 7.656 1.00 89.88 241 ASN A CA 1
ATOM 1971 C C . ASN A 1 241 ? 3.697 -3.543 7.939 1.00 89.88 241 ASN A C 1
ATOM 1973 O O . ASN A 1 241 ? 3.569 -4.588 7.309 1.00 89.88 241 ASN A O 1
ATOM 1977 N N . ASN A 1 242 ? 4.581 -3.402 8.928 1.00 89.38 242 ASN A N 1
ATOM 1978 C CA . ASN A 1 242 ? 5.560 -4.423 9.301 1.00 89.38 242 ASN A CA 1
ATOM 1979 C C . ASN A 1 242 ? 4.966 -5.645 10.015 1.00 89.38 242 ASN A C 1
ATOM 1981 O O . ASN A 1 242 ? 5.677 -6.638 10.174 1.00 89.38 242 ASN A O 1
ATOM 1985 N N . LEU A 1 243 ? 3.690 -5.616 10.418 1.00 93.31 243 LEU A N 1
ATOM 1986 C CA . LEU A 1 243 ? 3.020 -6.803 10.944 1.00 93.31 243 LEU A CA 1
ATOM 1987 C C . LEU A 1 243 ? 3.042 -7.923 9.897 1.00 93.31 243 LEU A C 1
ATOM 1989 O O . LEU A 1 243 ? 2.760 -7.696 8.714 1.00 93.31 243 LEU A O 1
ATOM 1993 N N . ASP A 1 244 ? 3.321 -9.152 10.332 1.00 92.81 244 ASP A N 1
ATOM 1994 C CA . ASP A 1 244 ? 3.059 -10.333 9.511 1.00 92.81 244 ASP A CA 1
ATOM 1995 C C . ASP A 1 244 ? 1.557 -10.467 9.207 1.00 92.81 244 ASP A C 1
ATOM 1997 O O . ASP A 1 244 ? 0.713 -9.760 9.759 1.00 92.81 244 ASP A O 1
ATOM 2001 N N . ASP A 1 245 ? 1.208 -11.358 8.284 1.00 93.06 245 ASP A N 1
ATOM 2002 C CA . ASP A 1 245 ? -0.171 -11.485 7.808 1.00 93.06 245 ASP A CA 1
ATOM 2003 C C . ASP A 1 245 ? -1.154 -11.873 8.920 1.00 93.06 245 ASP A C 1
ATOM 2005 O O . ASP A 1 245 ? -2.269 -11.358 8.951 1.00 93.06 245 ASP A O 1
ATOM 2009 N N . SER A 1 246 ? -0.746 -12.726 9.864 1.00 93.00 246 SER A N 1
ATOM 2010 C CA . SER A 1 246 ? -1.607 -13.141 10.975 1.00 93.00 246 SER A CA 1
ATOM 2011 C C . SER A 1 246 ? -1.861 -11.975 11.927 1.00 93.00 246 SER A C 1
ATOM 2013 O O . SER A 1 246 ? -3.001 -11.704 12.307 1.00 93.00 246 SER A O 1
ATOM 2015 N N . ASN A 1 247 ? -0.804 -11.253 12.290 1.00 94.88 247 ASN A N 1
ATOM 2016 C CA . ASN A 1 247 ? -0.888 -10.106 13.181 1.00 94.88 247 ASN A CA 1
ATOM 2017 C C . ASN A 1 247 ? -1.621 -8.921 12.539 1.00 94.88 247 ASN A 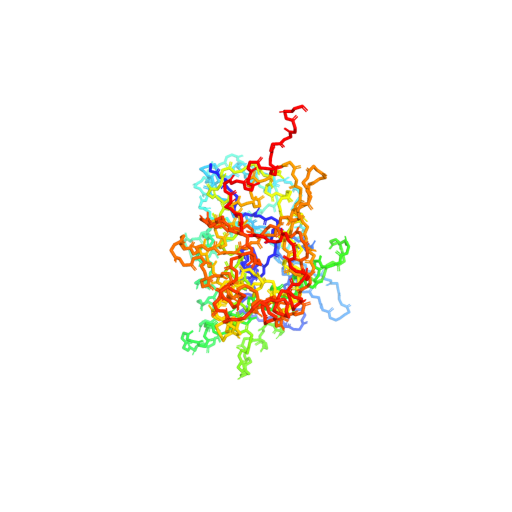C 1
ATOM 2019 O O . ASN A 1 247 ? -2.377 -8.233 13.223 1.00 94.88 247 ASN A O 1
ATOM 2023 N N . PHE A 1 248 ? -1.479 -8.715 11.228 1.00 95.12 248 PHE A N 1
ATOM 2024 C CA . PHE A 1 248 ? -2.224 -7.691 10.497 1.00 95.12 248 PHE A CA 1
ATOM 2025 C C . PHE A 1 248 ? -3.730 -7.994 10.453 1.00 95.12 248 PHE A C 1
ATOM 2027 O O . PHE A 1 248 ? -4.545 -7.107 10.708 1.00 95.12 248 PHE A O 1
ATOM 2034 N N . LEU A 1 249 ? -4.119 -9.250 10.200 1.00 93.62 249 LEU A N 1
ATOM 2035 C CA . LEU A 1 249 ? -5.529 -9.655 10.262 1.00 93.62 249 LEU A CA 1
ATOM 2036 C C . LEU A 1 249 ? -6.089 -9.512 11.680 1.00 93.62 249 LEU A C 1
ATOM 2038 O O . LEU A 1 249 ? -7.197 -9.011 11.844 1.00 93.62 249 LEU A O 1
ATOM 2042 N N . MET A 1 250 ? -5.308 -9.879 12.701 1.00 93.19 250 MET A N 1
ATOM 2043 C CA . MET A 1 250 ? -5.676 -9.686 14.106 1.00 93.19 250 MET A CA 1
ATOM 2044 C C . MET A 1 250 ? -5.872 -8.201 14.446 1.00 93.19 250 MET A C 1
ATOM 2046 O O . MET A 1 250 ? -6.809 -7.850 15.159 1.00 93.19 250 MET A O 1
ATOM 2050 N N . PHE A 1 251 ? -5.020 -7.319 13.914 1.00 95.50 251 PHE A N 1
ATOM 2051 C CA . PHE A 1 251 ? -5.180 -5.872 14.045 1.00 95.50 251 PHE A CA 1
ATOM 2052 C C . PHE A 1 251 ? -6.515 -5.404 13.458 1.00 95.50 251 PHE A C 1
ATOM 2054 O O . PHE A 1 251 ? -7.305 -4.778 14.163 1.00 95.50 251 PHE A O 1
ATOM 2061 N N . LEU A 1 252 ? -6.824 -5.768 12.210 1.00 94.81 252 LEU A N 1
ATOM 2062 C CA . LEU A 1 252 ? -8.095 -5.395 11.580 1.00 94.81 252 LEU A CA 1
ATOM 2063 C C . LEU A 1 252 ? -9.312 -5.994 12.300 1.00 94.81 252 LEU A C 1
ATOM 2065 O O . LEU A 1 252 ? -10.343 -5.340 12.438 1.00 94.81 252 LEU A O 1
ATOM 2069 N N . GLN A 1 253 ? -9.193 -7.218 12.810 1.00 93.38 253 GLN A N 1
ATOM 2070 C CA . GLN A 1 253 ? -10.232 -7.849 13.614 1.00 93.38 253 GLN A CA 1
ATOM 2071 C C . GLN A 1 253 ? -10.504 -7.036 14.891 1.00 93.38 253 GLN A C 1
ATOM 2073 O O . GLN A 1 253 ? -11.643 -6.684 15.187 1.00 93.38 253 GLN A O 1
ATOM 2078 N N . ARG A 1 254 ? -9.460 -6.651 15.629 1.00 93.00 254 ARG A N 1
ATOM 2079 C CA . ARG A 1 254 ? -9.581 -5.878 16.880 1.00 93.00 254 ARG A CA 1
ATOM 2080 C C . ARG A 1 254 ? -10.106 -4.456 16.676 1.00 93.00 254 ARG A C 1
ATOM 2082 O O . ARG A 1 254 ? -10.657 -3.866 17.601 1.00 93.00 254 ARG A O 1
ATOM 2089 N N . MET A 1 255 ? -10.010 -3.925 15.462 1.00 94.56 255 MET A N 1
ATOM 2090 C CA . MET A 1 255 ? -10.630 -2.654 15.091 1.00 94.56 255 MET A CA 1
ATOM 2091 C C . MET A 1 255 ? -12.164 -2.727 15.009 1.00 94.56 255 MET A C 1
ATOM 2093 O O . MET A 1 255 ? -12.815 -1.690 15.123 1.00 94.56 255 MET A O 1
ATOM 2097 N N . ASN A 1 256 ? -12.746 -3.920 14.847 1.00 94.44 256 ASN A N 1
ATOM 2098 C CA . ASN A 1 256 ? -14.178 -4.132 14.603 1.00 94.44 256 ASN A CA 1
ATOM 2099 C C . ASN A 1 256 ? -14.828 -5.025 15.676 1.00 94.44 256 ASN A C 1
ATOM 2101 O O . ASN A 1 256 ? -15.691 -5.848 15.386 1.00 94.44 256 ASN A O 1
ATOM 2105 N N . LEU A 1 257 ? -14.423 -4.874 16.943 1.00 93.38 257 LEU A N 1
ATOM 2106 C CA . LEU A 1 257 ? -14.946 -5.671 18.067 1.00 93.38 257 LEU A CA 1
ATOM 2107 C C . LEU A 1 257 ? -16.463 -5.533 18.295 1.00 93.38 257 LEU A C 1
ATOM 2109 O O . LEU A 1 257 ? -17.026 -6.317 19.053 1.00 93.38 257 LEU A O 1
ATOM 2113 N N . ASN A 1 258 ? -17.121 -4.554 17.667 1.00 94.19 258 ASN A N 1
ATOM 2114 C CA . ASN A 1 258 ? -18.574 -4.378 17.704 1.00 94.19 258 ASN A CA 1
ATOM 2115 C C . ASN A 1 258 ? -19.342 -5.403 16.857 1.00 94.19 258 ASN A C 1
ATOM 2117 O O . ASN A 1 258 ? -20.563 -5.486 16.980 1.00 94.19 258 ASN A O 1
ATOM 2121 N N . GLU A 1 259 ? -18.664 -6.128 15.970 1.00 94.50 259 GLU A N 1
ATOM 2122 C CA . GLU A 1 259 ? -19.284 -7.141 15.121 1.00 94.50 259 GLU A CA 1
ATOM 2123 C C . GLU A 1 259 ? -19.675 -8.385 15.914 1.00 94.50 259 GLU A C 1
ATOM 2125 O O . GLU A 1 259 ? -19.084 -8.708 16.945 1.00 94.50 259 GLU A O 1
ATOM 2130 N N . THR A 1 260 ? -20.648 -9.133 15.398 1.00 91.56 260 THR A N 1
ATOM 2131 C CA . THR A 1 260 ? -21.001 -10.430 15.992 1.00 91.56 260 THR A CA 1
ATOM 2132 C C . THR A 1 260 ? -19.795 -11.382 15.958 1.00 91.56 260 THR A C 1
ATOM 2134 O O . THR A 1 260 ? -19.012 -11.334 15.000 1.00 91.56 260 THR A O 1
ATOM 2137 N N . PRO A 1 261 ? -19.627 -12.282 16.946 1.00 87.88 261 PRO A N 1
ATOM 2138 C CA . PRO A 1 261 ? -18.497 -13.218 16.984 1.00 87.88 261 PRO A CA 1
ATOM 2139 C C . PRO A 1 261 ? -18.339 -14.065 15.711 1.00 87.88 261 PRO A C 1
ATOM 2141 O O . PRO A 1 261 ? -17.226 -14.425 15.323 1.00 87.88 261 PRO A O 1
ATOM 2144 N N . GLU A 1 262 ? -19.442 -14.392 15.038 1.00 89.19 262 GLU A N 1
ATOM 2145 C CA . GLU A 1 262 ? -19.458 -15.116 13.767 1.00 89.19 262 GLU A CA 1
ATOM 2146 C C . GLU A 1 262 ? -18.955 -14.255 12.604 1.00 89.19 262 GLU A C 1
ATOM 2148 O O . GLU A 1 262 ? -18.197 -14.740 11.761 1.00 89.19 262 GLU A O 1
ATOM 2153 N N . ASN A 1 263 ? -19.362 -12.985 12.538 1.00 89.44 263 ASN A N 1
ATOM 2154 C CA . ASN A 1 263 ? -18.897 -12.062 11.503 1.00 89.44 263 ASN A CA 1
ATOM 2155 C C . ASN A 1 263 ? -17.439 -11.673 11.709 1.00 89.44 263 ASN A C 1
ATOM 2157 O O . ASN A 1 263 ? -16.687 -11.608 10.739 1.00 89.44 263 ASN A O 1
ATOM 2161 N N . LEU A 1 264 ? -17.013 -11.526 12.961 1.00 86.94 264 LEU A N 1
ATOM 2162 C CA . LEU A 1 264 ? -15.644 -11.183 13.316 1.00 86.94 264 LEU A CA 1
ATOM 2163 C C . LEU A 1 264 ? -14.629 -12.282 12.959 1.00 86.94 264 LEU A C 1
ATOM 2165 O O . LEU A 1 264 ? -13.435 -12.078 13.118 1.00 86.94 264 LEU A O 1
ATOM 2169 N N . LYS A 1 265 ? -15.060 -13.447 12.464 1.00 85.38 265 LYS A N 1
ATOM 2170 C CA . LYS A 1 265 ? -14.182 -14.500 11.914 1.00 85.38 265 LYS A CA 1
ATOM 2171 C C . LYS A 1 265 ? -14.018 -14.421 10.392 1.00 85.38 265 LYS A C 1
ATOM 2173 O O . LYS A 1 265 ? -13.256 -15.197 9.822 1.00 85.38 265 LYS A O 1
ATOM 2178 N N . LYS A 1 266 ? -14.762 -13.540 9.716 1.00 85.56 266 LYS A N 1
ATOM 2179 C CA . LYS A 1 266 ? -14.780 -13.423 8.253 1.00 85.56 266 LYS A CA 1
ATOM 2180 C C . LYS A 1 266 ? -13.846 -12.297 7.816 1.00 85.56 266 LYS A C 1
ATOM 2182 O O . LYS A 1 266 ? -14.072 -11.144 8.166 1.00 85.56 266 LYS A O 1
ATOM 2187 N N . THR A 1 267 ? -12.867 -12.609 6.970 1.00 78.25 267 THR A N 1
ATOM 2188 C CA . THR A 1 267 ? -11.916 -11.642 6.377 1.00 78.25 267 THR A CA 1
ATOM 2189 C C . THR A 1 267 ? -12.611 -10.458 5.699 1.00 78.25 267 THR A C 1
ATOM 2191 O O . THR A 1 267 ? -12.180 -9.319 5.842 1.00 78.25 267 THR A O 1
ATOM 2194 N N . GLN A 1 268 ? -13.757 -10.718 5.064 1.00 76.06 268 GLN A N 1
ATOM 2195 C CA . GLN A 1 268 ? -14.656 -9.730 4.448 1.00 76.06 268 GLN A CA 1
ATOM 2196 C C . GLN A 1 268 ? -15.066 -8.591 5.407 1.00 76.06 268 GLN A C 1
ATOM 2198 O O . GLN A 1 268 ? -15.324 -7.473 4.975 1.00 76.06 268 GLN A O 1
ATOM 2203 N N . ILE A 1 269 ? -15.164 -8.893 6.706 1.00 77.50 269 ILE A N 1
ATOM 2204 C CA . ILE A 1 269 ? -15.644 -7.986 7.758 1.00 77.50 269 ILE A CA 1
ATOM 2205 C C . ILE A 1 269 ? -14.485 -7.220 8.406 1.00 77.50 269 ILE A C 1
ATOM 2207 O O . ILE A 1 269 ? -14.686 -6.170 9.010 1.00 77.50 269 ILE A O 1
ATOM 2211 N N . TYR A 1 270 ? -13.249 -7.704 8.256 1.00 79.75 270 TYR A N 1
ATOM 2212 C CA . TYR A 1 270 ? -12.079 -7.082 8.880 1.00 79.75 270 TYR A CA 1
ATOM 2213 C C . TYR A 1 270 ? -11.838 -5.681 8.326 1.00 79.75 270 TYR A C 1
ATOM 2215 O O . TYR A 1 270 ? -11.439 -4.768 9.051 1.00 79.75 270 TYR A O 1
ATOM 2223 N N . TYR A 1 271 ? -12.090 -5.497 7.031 1.00 86.44 271 TYR A N 1
ATOM 2224 C CA . TYR A 1 271 ? -11.851 -4.228 6.375 1.00 86.44 271 TYR A CA 1
ATOM 2225 C C . TYR A 1 271 ? -13.089 -3.320 6.382 1.00 86.44 271 TYR A C 1
ATOM 2227 O O . TYR A 1 271 ? -13.883 -3.279 5.443 1.00 86.44 271 TYR A O 1
ATOM 2235 N N . ASN A 1 272 ? -13.210 -2.511 7.433 1.00 90.62 272 ASN A N 1
ATOM 2236 C CA . ASN A 1 272 ? -14.209 -1.452 7.533 1.00 90.62 272 ASN A CA 1
ATOM 2237 C C . ASN A 1 272 ? -13.646 -0.115 7.020 1.00 90.62 272 ASN A C 1
ATOM 2239 O O . ASN A 1 272 ? -13.094 0.687 7.779 1.00 90.62 272 ASN A O 1
ATOM 2243 N N . LYS A 1 273 ? -13.787 0.129 5.709 1.00 92.94 273 LYS A N 1
ATOM 2244 C CA . LYS A 1 273 ? -13.263 1.332 5.034 1.00 92.94 273 LYS A CA 1
ATOM 2245 C C . LYS A 1 273 ? -13.706 2.633 5.701 1.00 92.94 273 LYS A C 1
ATOM 2247 O O . LYS A 1 273 ? -12.894 3.528 5.930 1.00 92.94 273 LYS A O 1
ATOM 2252 N N . GLU A 1 274 ? -15.000 2.754 5.974 1.00 94.88 274 GLU A N 1
ATOM 2253 C CA . GLU A 1 274 ? -15.586 3.990 6.488 1.00 94.88 274 GLU A CA 1
ATOM 2254 C C . GLU A 1 274 ? -15.222 4.218 7.951 1.00 94.88 274 GLU A C 1
ATOM 2256 O O . GLU A 1 274 ? -14.853 5.332 8.316 1.00 94.88 274 GLU A O 1
ATOM 2261 N N . GLY A 1 275 ? -15.191 3.163 8.763 1.00 96.00 275 GLY A N 1
ATOM 2262 C CA . GLY A 1 275 ? -14.678 3.224 10.125 1.00 96.00 275 GLY A CA 1
ATOM 2263 C C . GLY A 1 275 ? -13.204 3.605 10.209 1.00 96.00 275 GLY A C 1
ATOM 2264 O O . GLY A 1 275 ? -12.831 4.456 11.019 1.00 96.00 275 GLY A O 1
ATOM 2265 N N . LEU A 1 276 ? -12.368 3.062 9.320 1.00 95.94 276 LEU A N 1
ATOM 2266 C CA . LEU A 1 276 ? -10.961 3.449 9.228 1.00 95.94 276 LEU A CA 1
ATOM 2267 C C . LEU A 1 276 ? -10.800 4.933 8.882 1.00 95.94 276 LEU A C 1
ATOM 2269 O O . LEU A 1 276 ? -10.005 5.623 9.513 1.00 95.94 276 LEU A O 1
ATOM 2273 N N . LYS A 1 277 ? -11.563 5.457 7.917 1.00 95.88 277 LYS A N 1
ATOM 2274 C CA . LYS A 1 277 ? -11.512 6.887 7.566 1.00 95.88 277 LYS A CA 1
ATOM 2275 C C . LYS A 1 277 ? -12.018 7.776 8.695 1.00 95.88 277 LYS A C 1
ATOM 2277 O O . LYS A 1 277 ? -11.374 8.757 9.052 1.00 95.88 277 LYS A O 1
ATOM 2282 N N . GLN A 1 278 ? -13.208 7.468 9.203 1.00 95.94 278 GLN A N 1
ATOM 2283 C CA . GLN A 1 278 ? -13.957 8.362 10.076 1.00 95.94 278 GLN A CA 1
ATOM 2284 C C . GLN A 1 278 ? -13.464 8.302 11.519 1.00 95.94 278 GLN A C 1
ATOM 2286 O O . GLN A 1 278 ? -13.563 9.303 12.221 1.00 95.94 278 GLN A O 1
ATOM 2291 N N . VAL A 1 279 ? -12.930 7.172 11.973 1.00 97.50 279 VAL A N 1
ATOM 2292 C CA . VAL A 1 279 ? -12.430 7.026 13.341 1.00 97.50 279 VAL A CA 1
ATOM 2293 C C . VAL A 1 279 ? -10.917 6.895 13.311 1.00 97.50 279 VAL A C 1
ATOM 2295 O O . VAL A 1 279 ? -10.228 7.853 13.638 1.00 97.50 279 VAL A O 1
ATOM 2298 N N . PHE A 1 280 ? -10.383 5.764 12.853 1.00 97.44 280 PHE A N 1
ATOM 2299 C CA . PHE A 1 280 ? -8.960 5.443 12.998 1.00 97.44 280 PHE A CA 1
ATOM 2300 C C . PHE A 1 280 ? -8.010 6.519 12.448 1.00 97.44 280 PHE A C 1
ATOM 2302 O O . PHE A 1 280 ? -7.264 7.134 13.208 1.00 97.44 280 PHE A O 1
ATOM 2309 N N . PHE A 1 281 ? -8.044 6.784 11.139 1.00 96.31 281 PHE A N 1
ATOM 2310 C CA . PHE A 1 281 ? -7.132 7.736 10.506 1.00 96.31 281 PHE A CA 1
ATOM 2311 C C . PHE A 1 281 ? -7.424 9.175 10.920 1.00 96.31 281 PHE A C 1
ATOM 2313 O O . PHE A 1 281 ? -6.481 9.941 11.096 1.00 96.31 281 PHE A O 1
ATOM 2320 N N . LYS A 1 282 ? -8.698 9.534 11.136 1.00 95.44 282 LYS A N 1
ATOM 2321 C CA . LYS A 1 282 ? -9.064 10.851 11.674 1.00 95.44 282 LYS A CA 1
ATOM 2322 C C . LYS A 1 282 ? -8.370 11.102 13.014 1.00 95.44 282 LYS A C 1
ATOM 2324 O O . LYS A 1 282 ? -7.714 12.125 13.165 1.00 95.44 282 LYS A O 1
ATOM 2329 N N . MET A 1 283 ? -8.440 10.145 13.940 1.00 96.44 283 MET A N 1
ATOM 2330 C CA . MET A 1 283 ? -7.784 10.251 15.245 1.00 96.44 283 MET A CA 1
ATOM 2331 C C . MET A 1 283 ? -6.259 10.324 15.121 1.00 96.44 283 MET A C 1
ATOM 2333 O O . MET A 1 283 ? -5.647 11.212 15.703 1.00 96.44 283 MET A O 1
ATOM 2337 N N . ILE A 1 284 ? -5.643 9.444 14.324 1.00 95.00 284 ILE A N 1
ATOM 2338 C CA . ILE A 1 284 ? -4.188 9.460 14.082 1.00 95.00 284 ILE A CA 1
ATOM 2339 C C . ILE A 1 284 ? -3.708 10.813 13.542 1.00 95.00 284 ILE A C 1
ATOM 2341 O O . ILE A 1 284 ? -2.627 11.279 13.896 1.00 95.00 284 ILE A O 1
ATOM 2345 N N . ILE A 1 285 ? -4.500 11.443 12.677 1.00 93.62 285 ILE A N 1
ATOM 2346 C CA . ILE A 1 285 ? -4.148 12.712 12.048 1.00 93.62 285 ILE A CA 1
ATOM 2347 C C . ILE A 1 285 ? -4.357 13.887 12.999 1.00 93.62 285 ILE A C 1
ATOM 2349 O O . ILE A 1 285 ? -3.469 14.737 13.105 1.00 93.62 285 ILE A O 1
ATOM 2353 N N . GLU A 1 286 ? -5.503 13.933 13.675 1.00 93.56 286 GLU A N 1
ATOM 2354 C CA . GLU A 1 286 ? -5.929 15.080 14.480 1.00 93.56 286 GLU A CA 1
ATOM 2355 C C . GLU A 1 286 ? -5.311 15.094 15.885 1.00 93.56 286 GLU A C 1
ATOM 2357 O O . GLU A 1 286 ? -5.220 16.167 16.478 1.00 93.56 286 GLU A O 1
ATOM 2362 N N . ILE A 1 287 ? -4.835 13.959 16.415 1.00 92.94 287 ILE A N 1
ATOM 2363 C CA . ILE A 1 287 ? -4.118 13.924 17.700 1.00 92.94 287 ILE A CA 1
ATOM 2364 C C . ILE A 1 287 ? -2.654 14.304 17.494 1.00 92.94 287 ILE A C 1
ATOM 2366 O O . ILE A 1 287 ? -1.880 13.531 16.926 1.00 92.94 287 ILE A O 1
ATOM 2370 N N . ILE A 1 288 ? -2.261 15.485 17.963 1.00 89.06 288 ILE A N 1
ATOM 2371 C CA . ILE A 1 288 ? -0.922 16.051 17.729 1.00 89.06 288 ILE A CA 1
ATOM 2372 C C . ILE A 1 288 ? -0.015 16.003 18.961 1.00 89.06 288 ILE A C 1
ATOM 2374 O O . ILE A 1 288 ? 1.201 15.885 18.801 1.00 89.06 288 ILE A O 1
ATOM 2378 N N . ASP A 1 289 ? -0.595 16.024 20.163 1.00 86.12 289 ASP A N 1
ATOM 2379 C CA . ASP A 1 289 ? 0.146 16.154 21.428 1.00 86.12 289 ASP A CA 1
ATOM 2380 C C . ASP A 1 289 ? 0.491 14.813 22.081 1.00 86.12 289 ASP A C 1
ATOM 2382 O O . ASP A 1 289 ? 1.148 14.756 23.118 1.00 86.12 289 ASP A O 1
ATOM 2386 N N . THR A 1 290 ? 0.028 13.705 21.509 1.00 89.38 290 THR A N 1
ATOM 2387 C CA . THR A 1 290 ? 0.288 12.361 22.026 1.00 89.38 290 THR A CA 1
ATOM 2388 C C . THR A 1 290 ? 0.545 11.426 20.864 1.00 89.38 290 THR A C 1
ATOM 2390 O O . THR A 1 290 ? -0.266 11.330 19.944 1.00 89.38 290 THR A O 1
ATOM 2393 N N . ASP A 1 291 ? 1.674 10.725 20.902 1.00 90.31 291 ASP A N 1
ATOM 2394 C CA . ASP A 1 291 ? 2.012 9.772 19.856 1.00 90.31 291 ASP A CA 1
ATOM 2395 C C . ASP A 1 291 ? 1.327 8.414 20.106 1.00 90.31 291 ASP A C 1
ATOM 2397 O O . ASP A 1 291 ? 1.271 7.937 21.246 1.00 90.31 291 ASP A O 1
ATOM 2401 N N . PRO A 1 292 ? 0.776 7.783 19.056 1.00 94.75 292 PRO A N 1
ATOM 2402 C CA . PRO A 1 292 ? 0.173 6.461 19.156 1.00 94.75 292 PRO A CA 1
ATOM 2403 C C . PRO A 1 292 ? 1.241 5.376 19.339 1.00 94.75 292 PRO A C 1
ATOM 2405 O O . PRO A 1 292 ? 2.354 5.482 18.825 1.00 94.75 292 PRO A O 1
ATOM 2408 N N . VAL A 1 293 ? 0.861 4.275 19.983 1.00 94.19 293 VAL A N 1
ATOM 2409 C CA . VAL A 1 293 ? 1.683 3.064 20.106 1.00 94.19 293 VAL A CA 1
ATOM 2410 C C . VAL A 1 293 ? 0.911 1.836 19.638 1.00 94.19 293 VAL A C 1
ATOM 2412 O O . VAL A 1 293 ? -0.284 1.711 19.905 1.00 94.19 293 VAL A O 1
ATOM 2415 N N . LEU A 1 294 ? 1.591 0.913 18.955 1.00 95.00 294 LEU A N 1
ATOM 2416 C CA . LEU A 1 294 ? 1.037 -0.384 18.574 1.00 95.00 294 LEU A CA 1
ATOM 2417 C C . LEU A 1 294 ? 1.423 -1.423 19.632 1.00 95.00 294 LEU A C 1
ATOM 2419 O O . LEU A 1 294 ? 2.581 -1.815 19.733 1.00 95.00 294 LEU A O 1
ATOM 2423 N N . ILE A 1 295 ? 0.457 -1.862 20.436 1.00 90.75 295 ILE A N 1
ATOM 2424 C CA . ILE A 1 295 ? 0.662 -2.864 21.490 1.00 90.75 295 ILE A CA 1
ATOM 2425 C C . ILE A 1 295 ? -0.386 -3.949 21.310 1.00 90.75 295 ILE A C 1
ATOM 2427 O O . ILE A 1 295 ? -1.573 -3.641 21.216 1.00 90.75 295 ILE A O 1
ATOM 2431 N N . GLU A 1 296 ? 0.052 -5.211 21.266 1.00 88.38 296 GLU A N 1
ATOM 2432 C CA . GLU A 1 296 ? -0.831 -6.362 21.042 1.00 88.38 296 GLU A CA 1
ATOM 2433 C C . GLU A 1 296 ? -1.714 -6.145 19.800 1.00 88.38 296 GLU A C 1
ATOM 2435 O O . GLU A 1 296 ? -2.937 -6.224 19.867 1.00 88.38 296 GLU A O 1
ATOM 2440 N N . ASN A 1 297 ? -1.115 -5.802 18.658 1.00 93.25 297 ASN A N 1
ATOM 2441 C CA . ASN A 1 297 ? -1.837 -5.572 17.400 1.00 93.25 297 ASN A CA 1
ATOM 2442 C C . ASN A 1 297 ? -2.971 -4.534 17.504 1.00 93.25 297 ASN A C 1
ATOM 2444 O O . ASN A 1 297 ? -3.942 -4.616 16.762 1.00 93.25 297 ASN A O 1
ATOM 2448 N N . ILE A 1 298 ? -2.890 -3.579 18.433 1.00 92.94 298 ILE A N 1
ATOM 2449 C CA . ILE A 1 298 ? -3.874 -2.508 18.607 1.00 92.94 298 ILE A CA 1
ATOM 2450 C C . ILE A 1 298 ? -3.166 -1.182 18.784 1.00 92.94 298 ILE A C 1
ATOM 2452 O O . ILE A 1 298 ? -2.182 -1.077 19.515 1.00 92.94 298 ILE A O 1
ATOM 2456 N N . VAL A 1 299 ? -3.715 -0.152 18.148 1.00 96.19 299 VAL A N 1
ATOM 2457 C CA . VAL A 1 299 ? -3.224 1.209 18.309 1.00 96.19 299 VAL A CA 1
ATOM 2458 C C . VAL A 1 299 ? -3.863 1.856 19.526 1.00 96.19 299 VAL A C 1
ATOM 2460 O O . VAL A 1 299 ? -5.089 1.953 19.627 1.00 96.19 299 VAL A O 1
ATOM 2463 N N . LYS A 1 300 ? -3.013 2.317 20.442 1.00 95.19 300 LYS A N 1
ATOM 2464 C CA . LYS A 1 300 ? -3.414 2.974 21.681 1.00 95.19 300 LYS A CA 1
ATOM 2465 C C . LYS A 1 300 ? -2.763 4.348 21.800 1.00 95.19 300 LYS A C 1
ATOM 2467 O O . LYS A 1 300 ? -1.633 4.539 21.359 1.00 95.19 300 LYS A O 1
ATOM 2472 N N . PHE A 1 301 ? -3.457 5.276 22.445 1.00 94.56 301 PHE A N 1
ATOM 2473 C CA . PHE A 1 301 ? -2.888 6.514 22.964 1.00 94.56 301 PHE A CA 1
ATOM 2474 C C . PHE A 1 301 ? -2.869 6.445 24.485 1.00 94.56 301 PHE A C 1
ATOM 2476 O O . PHE A 1 301 ? -3.870 6.096 25.118 1.00 94.56 301 PHE A O 1
ATOM 2483 N N . ASN A 1 302 ? -1.725 6.799 25.061 1.00 89.69 302 ASN A N 1
ATOM 2484 C CA . ASN A 1 302 ? -1.546 6.904 26.500 1.00 89.69 302 ASN A CA 1
ATOM 2485 C C . ASN A 1 302 ? -1.174 8.346 26.813 1.00 89.69 302 ASN A C 1
ATOM 2487 O O . ASN A 1 302 ? -0.239 8.877 26.219 1.00 89.69 302 ASN A O 1
ATOM 2491 N N . LYS A 1 303 ? -1.898 8.961 27.742 1.00 86.00 303 LYS A N 1
ATOM 2492 C CA . LYS A 1 303 ? -1.625 10.313 28.207 1.00 86.00 303 LYS A CA 1
ATOM 2493 C C . LYS A 1 303 ? -1.535 10.278 29.721 1.00 86.00 303 LYS A C 1
ATOM 2495 O O . LYS A 1 303 ? -2.470 9.810 30.356 1.00 86.00 303 LYS A O 1
ATOM 2500 N N . ASP A 1 304 ? -0.439 10.773 30.284 1.00 82.56 304 ASP A N 1
ATOM 2501 C CA . ASP A 1 304 ? -0.150 10.644 31.722 1.00 82.56 304 ASP A CA 1
ATOM 2502 C C . ASP A 1 304 ? -1.229 11.271 32.622 1.00 82.56 304 ASP A C 1
ATOM 2504 O O . ASP A 1 304 ? -1.414 10.856 33.763 1.00 82.56 304 ASP A O 1
ATOM 2508 N N . THR A 1 305 ? -1.964 12.262 32.109 1.00 81.44 305 THR A N 1
ATOM 2509 C CA . THR A 1 305 ? -3.064 12.929 32.821 1.00 81.44 305 THR A CA 1
ATOM 2510 C C . THR A 1 305 ? -4.373 12.140 32.811 1.00 81.44 305 THR A C 1
ATOM 2512 O O . THR A 1 305 ? -5.309 12.510 33.512 1.00 81.44 305 THR A O 1
ATOM 2515 N N . GLU A 1 306 ? -4.473 11.083 32.008 1.00 82.62 306 GLU A N 1
ATOM 2516 C CA . GLU A 1 306 ? -5.678 10.277 31.852 1.00 82.62 306 GLU A CA 1
ATOM 2517 C C . GLU A 1 306 ? -5.449 8.886 32.443 1.00 82.62 306 GLU A C 1
ATOM 2519 O O . GLU A 1 306 ? -4.532 8.163 32.059 1.00 82.62 306 GLU A O 1
ATOM 2524 N N . ALA A 1 307 ? -6.324 8.474 33.360 1.00 78.94 307 ALA A N 1
ATOM 2525 C CA . ALA A 1 307 ? -6.240 7.145 33.964 1.00 78.94 307 ALA A CA 1
ATOM 2526 C C . ALA A 1 307 ? -6.512 6.019 32.949 1.00 78.94 307 ALA A C 1
ATOM 2528 O O . ALA A 1 307 ? -6.031 4.899 33.121 1.00 78.94 307 ALA A O 1
ATOM 2529 N N . SER A 1 308 ? -7.293 6.304 31.898 1.00 84.06 308 SER A N 1
ATOM 2530 C CA . SER A 1 308 ? -7.661 5.312 30.888 1.00 84.06 308 SER A CA 1
ATOM 2531 C C . SER A 1 308 ? -6.757 5.350 29.663 1.00 84.06 308 SER A C 1
ATOM 2533 O O . SER A 1 308 ? -6.482 6.423 29.124 1.00 84.06 308 SER A O 1
ATOM 2535 N N . LYS A 1 309 ? -6.409 4.173 29.140 1.00 92.12 309 LYS A N 1
ATOM 2536 C CA . LYS A 1 309 ? -5.733 4.039 27.843 1.00 92.12 309 LYS A CA 1
ATOM 2537 C C . LYS A 1 309 ? -6.754 4.141 26.719 1.00 92.12 309 LYS A C 1
ATOM 2539 O O . LYS A 1 309 ? -7.739 3.401 26.707 1.00 92.12 309 LYS A O 1
ATOM 2544 N N . PHE A 1 310 ? -6.521 5.017 25.752 1.00 95.56 310 PHE A N 1
ATOM 2545 C CA . PHE A 1 310 ? -7.436 5.193 24.629 1.00 95.56 310 PHE A CA 1
ATOM 2546 C C . PHE A 1 310 ? -7.095 4.202 23.525 1.00 95.56 310 PHE A C 1
ATOM 2548 O O . PHE A 1 310 ? -5.983 4.203 23.014 1.00 95.56 310 PHE A O 1
ATOM 2555 N N . THR A 1 311 ? -8.041 3.350 23.155 1.00 95.94 311 THR A N 1
ATOM 2556 C CA . THR A 1 311 ? -7.876 2.329 22.116 1.00 95.94 311 THR A CA 1
ATOM 2557 C C . THR A 1 311 ? -8.592 2.766 20.855 1.00 95.94 311 THR A C 1
ATOM 2559 O O . THR A 1 311 ? -9.790 3.037 20.896 1.00 95.94 311 THR A O 1
ATOM 2562 N N . LEU A 1 312 ? -7.877 2.832 19.734 1.00 96.62 312 LEU A N 1
ATOM 2563 C CA . LEU A 1 312 ? -8.511 3.125 18.458 1.00 96.62 312 LEU A CA 1
ATOM 2564 C C . LEU A 1 312 ? -9.302 1.929 17.940 1.00 96.62 312 LEU A C 1
ATOM 2566 O O . LEU A 1 312 ? -8.875 0.783 18.053 1.00 96.62 312 LEU A O 1
ATOM 2570 N N . THR A 1 313 ? -10.439 2.235 17.323 1.00 97.00 313 THR A N 1
ATOM 2571 C CA . THR A 1 313 ? -11.298 1.268 16.641 1.00 97.00 313 THR A CA 1
ATOM 2572 C C . THR A 1 313 ? -11.762 1.837 15.296 1.00 97.00 313 THR A C 1
ATOM 2574 O O . THR A 1 313 ? -11.433 2.971 14.934 1.00 97.00 313 THR A O 1
ATOM 2577 N N . ALA A 1 314 ? -12.514 1.045 14.537 1.00 96.69 314 ALA A N 1
ATOM 2578 C CA . ALA A 1 314 ? -13.224 1.454 13.330 1.00 96.69 314 ALA A CA 1
ATOM 2579 C C . ALA A 1 314 ? -14.750 1.486 13.565 1.00 96.69 314 ALA A C 1
ATOM 2581 O O . ALA A 1 314 ? -15.534 1.458 12.622 1.00 96.69 314 ALA A O 1
ATOM 2582 N N . ILE A 1 315 ? -15.201 1.541 14.821 1.00 97.06 315 ILE A N 1
ATOM 2583 C CA . ILE A 1 315 ? -16.619 1.420 15.168 1.00 97.06 315 ILE A CA 1
ATOM 2584 C C . ILE A 1 315 ? -17.363 2.714 14.813 1.00 97.06 315 ILE A C 1
ATOM 2586 O O . ILE A 1 315 ? -17.059 3.787 15.338 1.00 97.06 315 ILE A O 1
ATOM 2590 N N . ILE A 1 316 ? -18.373 2.598 13.950 1.00 96.62 316 ILE A N 1
ATOM 2591 C CA . ILE A 1 316 ? -19.223 3.712 13.489 1.00 96.62 316 ILE A CA 1
ATOM 2592 C C . ILE A 1 316 ? -20.716 3.482 13.752 1.00 96.62 316 ILE A C 1
ATOM 2594 O O . ILE A 1 316 ? -21.538 4.147 13.131 1.00 96.62 316 ILE A O 1
ATOM 2598 N N . ALA A 1 317 ? -21.044 2.540 14.639 1.00 95.44 317 ALA A N 1
ATOM 2599 C CA . ALA A 1 317 ? -22.416 2.212 15.014 1.00 95.44 317 ALA A CA 1
ATOM 2600 C C . ALA A 1 317 ? -23.159 3.422 15.598 1.00 95.44 317 ALA A C 1
ATOM 2602 O O . ALA A 1 317 ? -22.547 4.317 16.197 1.00 95.44 317 ALA A O 1
ATOM 2603 N N . GLU A 1 318 ? -24.477 3.427 15.431 1.00 94.31 318 GLU A N 1
ATOM 2604 C CA . GLU A 1 318 ? -25.326 4.509 15.911 1.00 94.31 318 GLU A CA 1
ATOM 2605 C C . GLU A 1 318 ? -25.697 4.329 17.390 1.00 94.31 318 GLU A C 1
ATOM 2607 O O . GLU A 1 318 ? -25.650 3.235 17.955 1.00 94.31 318 GLU A O 1
ATOM 2612 N N . GLU A 1 319 ? -26.085 5.426 18.045 1.00 92.69 319 GLU A N 1
ATOM 2613 C CA . GLU A 1 319 ? -26.410 5.444 19.482 1.00 92.69 319 GLU A CA 1
ATOM 2614 C C . GLU A 1 319 ? -27.547 4.467 19.848 1.00 92.69 319 GLU A C 1
ATOM 2616 O O . GLU A 1 319 ? -27.585 3.936 20.958 1.00 92.69 319 GLU A O 1
ATOM 2621 N N . GLU A 1 320 ? -28.457 4.195 18.911 1.00 93.69 320 GLU A N 1
ATOM 2622 C CA . GLU A 1 320 ? -29.562 3.242 19.070 1.00 93.69 320 GLU A CA 1
ATOM 2623 C C . GLU A 1 320 ? -29.072 1.789 19.216 1.00 93.69 320 GLU A C 1
ATOM 2625 O O . GLU A 1 320 ? -29.708 0.984 19.894 1.00 93.69 320 GLU A O 1
ATOM 2630 N N . GLU A 1 321 ? -27.904 1.464 18.655 1.00 93.06 321 GLU A N 1
ATOM 2631 C CA . GLU A 1 321 ? -27.326 0.114 18.627 1.00 93.06 321 GLU A CA 1
ATOM 2632 C C . GLU A 1 321 ? -26.398 -0.163 19.820 1.00 93.06 321 GLU A C 1
ATOM 2634 O O . GLU A 1 321 ? -25.848 -1.259 19.959 1.00 93.06 321 GLU A O 1
ATOM 2639 N N . LYS A 1 322 ? -26.204 0.817 20.712 1.00 93.25 322 LYS A N 1
ATOM 2640 C CA . LYS A 1 322 ? -25.151 0.784 21.739 1.00 93.25 322 LYS A CA 1
ATOM 2641 C C . LYS A 1 322 ? -25.161 -0.445 22.644 1.00 93.25 322 LYS A C 1
ATOM 2643 O O . LYS A 1 322 ? -24.096 -0.897 23.046 1.00 93.25 322 LYS A O 1
ATOM 2648 N N . LEU A 1 323 ? -26.332 -0.996 22.967 1.00 91.19 323 LEU A N 1
ATOM 2649 C CA . LEU A 1 323 ? -26.419 -2.182 23.825 1.00 91.19 323 LEU A CA 1
ATOM 2650 C C . LEU A 1 323 ? -25.907 -3.434 23.104 1.00 91.19 323 LEU A C 1
ATOM 2652 O O . LEU A 1 323 ? -25.124 -4.185 23.680 1.00 91.19 323 LEU A O 1
ATOM 2656 N N . THR A 1 324 ? -26.272 -3.606 21.833 1.00 92.25 324 THR A N 1
ATOM 2657 C CA . THR A 1 324 ? -25.766 -4.691 20.980 1.00 92.25 324 THR A CA 1
ATOM 2658 C C . THR A 1 324 ? -24.264 -4.551 20.746 1.00 92.25 324 THR A C 1
ATOM 2660 O O . THR A 1 324 ? -23.526 -5.530 20.815 1.00 92.25 324 THR A O 1
ATOM 2663 N N . VAL A 1 325 ? -23.782 -3.323 20.537 1.00 94.00 325 VAL A N 1
ATOM 2664 C CA . VAL A 1 325 ? -22.346 -3.041 20.409 1.00 94.00 325 VAL A CA 1
ATOM 2665 C C . VAL A 1 325 ? -21.589 -3.451 21.676 1.00 94.00 325 VAL A C 1
ATOM 2667 O O . VAL A 1 325 ? -20.563 -4.121 21.576 1.00 94.00 325 VAL A O 1
ATOM 2670 N N . VAL A 1 326 ? -22.084 -3.081 22.863 1.00 92.94 326 VAL A N 1
ATOM 2671 C CA . VAL A 1 326 ? -21.465 -3.452 24.148 1.00 92.94 326 VAL A CA 1
ATOM 2672 C C . VAL A 1 326 ? -21.422 -4.969 24.330 1.00 92.94 326 VAL A C 1
ATOM 2674 O O . VAL A 1 326 ? -20.375 -5.507 24.694 1.00 92.94 326 VAL A O 1
ATOM 2677 N N . GLU A 1 327 ? -22.527 -5.661 24.047 1.00 90.38 327 GLU A N 1
ATOM 2678 C CA . GLU A 1 327 ? -22.618 -7.122 24.139 1.00 90.38 327 GLU A CA 1
ATOM 2679 C C . GLU A 1 327 ? -21.580 -7.817 23.244 1.00 90.38 327 GLU A C 1
ATOM 2681 O O . GLU A 1 327 ? -20.824 -8.681 23.707 1.00 90.38 327 GLU A O 1
ATOM 2686 N N . ASN A 1 328 ? -21.486 -7.392 21.983 1.00 93.12 328 ASN A N 1
ATOM 2687 C CA . ASN A 1 328 ? -20.526 -7.937 21.028 1.00 93.12 328 ASN A CA 1
ATOM 2688 C C . ASN A 1 328 ? -19.081 -7.670 21.462 1.00 93.12 328 ASN A C 1
ATOM 2690 O O . ASN A 1 328 ? -18.268 -8.594 21.474 1.00 93.12 328 ASN A O 1
ATOM 2694 N N . ILE A 1 329 ? -18.761 -6.443 21.893 1.00 93.25 329 ILE A N 1
ATOM 2695 C CA . ILE A 1 329 ? -17.413 -6.089 22.362 1.00 93.25 329 ILE A CA 1
ATOM 2696 C C . ILE A 1 329 ? -16.996 -6.984 23.525 1.00 93.25 329 ILE A C 1
ATOM 2698 O O . ILE A 1 329 ? -15.927 -7.588 23.468 1.00 93.25 329 ILE A O 1
ATOM 2702 N N . LEU A 1 330 ? -17.824 -7.109 24.564 1.00 90.12 330 LEU A N 1
ATOM 2703 C CA . LEU A 1 330 ? -17.484 -7.911 25.744 1.00 90.12 330 LEU A CA 1
ATOM 2704 C C . LEU A 1 330 ? -17.309 -9.393 25.397 1.00 90.12 330 LEU A C 1
ATOM 2706 O O . LEU A 1 330 ? -16.363 -10.036 25.861 1.00 90.12 330 LEU A O 1
ATOM 2710 N N . THR A 1 331 ? -18.174 -9.921 24.530 1.00 89.38 331 THR A N 1
ATOM 2711 C CA . THR A 1 331 ? -18.069 -11.298 24.033 1.00 89.38 331 THR A CA 1
ATOM 2712 C C . THR A 1 331 ? -16.763 -11.511 23.269 1.00 89.38 331 THR A C 1
ATOM 2714 O O . THR A 1 331 ? -16.037 -12.478 23.520 1.00 89.38 331 THR A O 1
ATOM 2717 N N . ASN A 1 332 ? -16.417 -10.581 22.380 1.00 91.38 332 ASN A N 1
ATOM 2718 C CA . ASN A 1 332 ? -15.220 -10.668 21.556 1.00 91.38 332 ASN A CA 1
ATOM 2719 C C . ASN A 1 332 ? -13.938 -10.504 22.376 1.00 91.38 332 ASN A C 1
ATOM 2721 O O . ASN A 1 332 ? -13.021 -11.309 22.207 1.00 91.38 332 ASN A O 1
ATOM 2725 N N . LEU A 1 333 ? -13.886 -9.544 23.305 1.00 89.25 333 LEU A N 1
ATOM 2726 C CA . LEU A 1 333 ? -12.751 -9.354 24.213 1.00 89.25 333 LEU A CA 1
ATOM 2727 C C . LEU A 1 333 ? -12.454 -10.629 25.008 1.00 89.25 333 LEU A C 1
ATOM 2729 O O . LEU A 1 333 ? -11.309 -11.082 25.044 1.00 89.25 333 LEU A O 1
ATOM 2733 N N . LYS A 1 334 ? -13.496 -11.260 25.563 1.00 84.38 334 LYS A N 1
ATOM 2734 C CA . LYS A 1 334 ? -13.372 -12.544 26.258 1.00 84.38 334 LYS A CA 1
ATOM 2735 C C . LYS A 1 334 ? -12.872 -13.646 25.324 1.00 84.38 334 LYS A C 1
ATOM 2737 O O . LYS A 1 334 ? -11.929 -14.350 25.667 1.00 84.38 334 LYS A O 1
ATOM 2742 N N . SER A 1 335 ? -13.469 -13.786 24.139 1.00 85.25 335 SER A N 1
ATOM 2743 C CA . SER A 1 335 ? -13.098 -14.841 23.181 1.00 85.25 335 SER A CA 1
ATOM 2744 C C . SER A 1 335 ? -11.654 -14.731 22.678 1.00 85.25 335 SER A C 1
ATOM 2746 O O . SER A 1 335 ? -11.028 -15.742 22.366 1.00 85.25 335 SER A O 1
ATOM 2748 N N . GLN A 1 336 ? -11.117 -13.510 22.628 1.00 84.06 336 GLN A N 1
ATOM 2749 C CA . GLN A 1 336 ? -9.749 -13.223 22.203 1.00 84.06 336 GLN A CA 1
ATOM 2750 C C . GLN A 1 336 ? -8.752 -13.178 23.372 1.00 84.06 336 GLN A C 1
ATOM 2752 O O . GLN A 1 336 ? -7.590 -12.837 23.154 1.00 84.06 336 GLN A O 1
ATOM 2757 N N . ASN A 1 337 ? -9.182 -13.521 24.595 1.00 82.44 337 ASN A N 1
ATOM 2758 C CA . ASN A 1 337 ? -8.383 -13.455 25.825 1.00 82.44 337 ASN A CA 1
ATOM 2759 C C . ASN A 1 337 ? -7.724 -12.081 26.048 1.00 82.44 337 ASN A C 1
ATOM 2761 O O . ASN A 1 337 ? -6.583 -11.984 26.498 1.00 82.44 337 ASN A O 1
ATOM 2765 N N . LEU A 1 338 ? -8.440 -11.009 25.706 1.00 82.25 338 LEU A N 1
ATOM 2766 C CA . LEU A 1 338 ? -8.004 -9.637 25.927 1.00 82.25 338 LEU A CA 1
ATOM 2767 C C . LEU A 1 338 ? -8.432 -9.201 27.327 1.00 82.25 338 LEU A C 1
ATOM 2769 O O . LEU A 1 338 ? -9.621 -9.176 27.626 1.00 82.25 338 LEU A O 1
ATOM 2773 N N . LEU A 1 339 ? -7.469 -8.852 28.180 1.00 79.12 339 LEU A N 1
ATOM 2774 C CA . LEU A 1 339 ? -7.714 -8.405 29.556 1.00 79.12 339 LEU A CA 1
ATOM 2775 C C . LEU A 1 339 ? -7.519 -6.887 29.636 1.00 79.12 339 LEU A C 1
ATOM 2777 O O . LEU A 1 339 ? -6.417 -6.400 29.891 1.00 79.12 339 LEU A O 1
ATOM 2781 N N . TRP A 1 340 ? -8.571 -6.127 29.323 1.00 82.81 340 TRP A N 1
ATOM 2782 C CA . TRP A 1 340 ? -8.504 -4.665 29.220 1.00 82.81 340 TRP A CA 1
ATOM 2783 C C . TRP A 1 340 ? -9.199 -3.960 30.362 1.00 82.81 340 TRP A C 1
ATOM 2785 O O . TRP A 1 340 ? -10.366 -3.579 30.264 1.00 82.81 340 TRP A O 1
ATOM 2795 N N . GLU A 1 341 ? -8.425 -3.687 31.397 1.00 82.06 341 GLU A N 1
ATOM 2796 C CA . GLU A 1 341 ? -8.863 -2.837 32.490 1.00 82.06 341 GLU A CA 1
ATOM 2797 C C . GLU A 1 341 ? -8.581 -1.370 32.149 1.00 82.06 341 GLU A C 1
ATOM 2799 O O . GLU A 1 341 ? -7.521 -1.055 31.597 1.00 82.06 341 GLU A O 1
ATOM 2804 N N . ASN A 1 342 ? -9.504 -0.463 32.470 1.00 85.88 342 ASN A N 1
ATOM 2805 C CA . ASN A 1 342 ? -9.333 0.981 32.280 1.00 85.88 342 ASN A CA 1
ATOM 2806 C C . ASN A 1 342 ? -9.040 1.386 30.813 1.00 85.88 342 ASN A C 1
ATOM 2808 O O . ASN A 1 342 ? -8.176 2.227 30.552 1.00 85.88 342 ASN A O 1
ATOM 2812 N N . HIS A 1 343 ? -9.725 0.787 29.830 1.00 91.88 343 HIS A N 1
ATOM 2813 C CA . HIS A 1 343 ? -9.576 1.153 28.413 1.00 91.88 343 HIS A CA 1
ATOM 2814 C C . HIS A 1 343 ? -10.786 1.943 27.888 1.00 91.88 343 HIS A C 1
ATOM 2816 O O . HIS A 1 343 ? -11.936 1.526 28.011 1.00 91.88 343 HIS A O 1
ATOM 2822 N N . SER A 1 344 ? -10.511 3.068 27.230 1.00 95.12 344 SER A N 1
ATOM 2823 C CA . SER A 1 344 ? -11.500 3.875 26.510 1.00 95.12 344 SER A CA 1
ATOM 2824 C C . SER A 1 344 ? -11.442 3.536 25.018 1.00 95.12 344 SER A C 1
ATOM 2826 O O . SER A 1 344 ? -10.521 3.959 24.322 1.00 95.12 344 SER A O 1
ATOM 2828 N N . LEU A 1 345 ? -12.396 2.754 24.515 1.00 96.69 345 LEU A N 1
ATOM 2829 C CA . LEU A 1 345 ? -12.503 2.396 23.100 1.00 96.69 345 LEU A CA 1
ATOM 2830 C C . LEU A 1 345 ? -13.102 3.575 22.330 1.00 96.69 345 LEU A C 1
ATOM 2832 O O . LEU A 1 345 ? -14.267 3.935 22.505 1.00 96.69 345 LEU A O 1
ATOM 2836 N N . ILE A 1 346 ? -12.296 4.186 21.469 1.00 97.75 346 ILE A N 1
ATOM 2837 C CA . ILE A 1 346 ? -12.706 5.333 20.669 1.00 97.75 346 ILE A CA 1
ATOM 2838 C C . ILE A 1 346 ? -13.580 4.846 19.522 1.00 97.75 346 ILE A C 1
ATOM 2840 O O . ILE A 1 346 ? -13.153 3.997 18.742 1.00 97.75 346 ILE A O 1
ATOM 2844 N N . ASN A 1 347 ? -14.769 5.418 19.386 1.00 98.06 347 ASN A N 1
ATOM 2845 C CA . ASN A 1 347 ? -15.711 5.130 18.308 1.00 98.06 347 ASN A CA 1
ATOM 2846 C C . ASN A 1 347 ? -16.338 6.429 17.782 1.00 98.06 347 ASN A C 1
ATOM 2848 O O . ASN A 1 347 ? -16.042 7.514 18.278 1.00 98.06 347 ASN A O 1
ATOM 2852 N N . ARG A 1 348 ? -17.199 6.342 16.767 1.00 96.88 348 ARG A N 1
ATOM 2853 C CA . ARG A 1 348 ? -17.799 7.535 16.161 1.00 96.88 348 ARG A CA 1
ATOM 2854 C C . ARG A 1 348 ? -18.776 8.268 17.085 1.00 96.88 348 ARG A C 1
ATOM 2856 O O . ARG A 1 348 ? -18.609 9.465 17.263 1.00 96.88 348 ARG A O 1
ATOM 2863 N N . ASN A 1 349 ? -19.778 7.577 17.635 1.00 94.94 349 ASN A N 1
ATOM 2864 C CA . ASN A 1 349 ? -21.000 8.232 18.127 1.00 94.94 349 ASN A CA 1
ATOM 2865 C C . ASN A 1 349 ? -21.416 7.864 19.561 1.00 94.94 349 ASN A C 1
ATOM 2867 O O . ASN A 1 349 ? -22.183 8.620 20.160 1.00 94.94 349 ASN A O 1
ATOM 2871 N N . ILE A 1 350 ? -20.921 6.757 20.115 1.00 95.56 350 ILE A N 1
ATOM 2872 C CA . ILE A 1 350 ? -21.410 6.139 21.352 1.00 95.56 350 ILE A CA 1
ATOM 2873 C C . ILE A 1 350 ? -20.555 6.553 22.557 1.00 95.56 350 ILE A C 1
ATOM 2875 O O . ILE A 1 350 ? -19.331 6.437 22.524 1.00 95.56 350 ILE A O 1
ATOM 2879 N N . GLU A 1 351 ? -21.206 6.967 23.647 1.00 95.31 351 GLU A N 1
ATOM 2880 C CA . GLU A 1 351 ? -20.583 7.121 24.972 1.00 95.31 351 GLU A CA 1
ATOM 2881 C C . GLU A 1 351 ? -21.291 6.192 25.965 1.00 95.31 351 GLU A C 1
ATOM 2883 O O . GLU A 1 351 ? -22.459 6.407 26.305 1.00 95.31 351 GLU A O 1
ATOM 2888 N N . ILE A 1 352 ? -20.616 5.130 26.411 1.00 93.56 352 ILE A N 1
ATOM 2889 C CA . ILE A 1 352 ? -21.217 4.156 27.330 1.00 93.56 352 ILE A CA 1
ATOM 2890 C C . ILE A 1 352 ? -20.164 3.340 28.085 1.00 93.56 352 ILE A C 1
ATOM 2892 O O . ILE A 1 352 ? -19.164 2.909 27.517 1.00 93.56 352 ILE A O 1
ATOM 2896 N N . GLU A 1 353 ? -20.402 3.084 29.370 1.00 90.81 353 GLU A N 1
ATOM 2897 C CA . GLU A 1 353 ? -19.598 2.150 30.168 1.00 90.81 353 GLU A CA 1
ATOM 2898 C C . GLU A 1 353 ? -19.930 0.702 29.804 1.00 90.81 353 GLU A C 1
ATOM 2900 O O . GLU A 1 353 ? -21.104 0.339 29.745 1.00 90.81 353 GLU A O 1
ATOM 2905 N N . LEU A 1 354 ? -18.910 -0.136 29.585 1.00 88.75 354 LEU A N 1
ATOM 2906 C CA . LEU A 1 354 ? -19.117 -1.490 29.065 1.00 88.75 354 LEU A CA 1
ATOM 2907 C C . LEU A 1 354 ? -19.789 -2.406 30.097 1.00 88.75 354 LEU A C 1
ATOM 2909 O O . LEU A 1 354 ? -20.852 -2.957 29.827 1.00 88.75 354 LEU A O 1
ATOM 2913 N N . ILE A 1 355 ? -19.207 -2.552 31.294 1.00 81.44 355 ILE A N 1
ATOM 2914 C CA . ILE A 1 355 ? -19.733 -3.474 32.319 1.00 81.44 355 ILE A CA 1
ATOM 2915 C C . ILE A 1 355 ? -21.095 -3.009 32.828 1.00 81.44 355 ILE A C 1
ATOM 2917 O O . ILE A 1 355 ? -22.057 -3.772 32.806 1.00 81.44 355 ILE A O 1
ATOM 2921 N N . ASN A 1 356 ? -21.199 -1.739 33.230 1.00 77.75 356 ASN A N 1
ATOM 2922 C CA . ASN A 1 356 ? -22.403 -1.184 33.860 1.00 77.75 356 ASN A CA 1
ATOM 2923 C C . ASN A 1 356 ? -23.626 -1.158 32.934 1.00 77.75 356 ASN A C 1
ATOM 2925 O O . ASN A 1 356 ? -24.743 -0.901 33.385 1.00 77.75 356 ASN A O 1
ATOM 2929 N N . ARG A 1 357 ? -23.429 -1.396 31.636 1.00 76.81 357 ARG A N 1
ATOM 2930 C CA . ARG A 1 357 ? -24.492 -1.449 30.631 1.00 76.81 357 ARG A CA 1
ATOM 2931 C C . ARG A 1 357 ? -24.489 -2.751 29.839 1.00 76.81 357 ARG A C 1
ATOM 2933 O O . ARG A 1 357 ? -25.126 -2.806 28.792 1.00 76.81 357 ARG A O 1
ATOM 2940 N N . ASN A 1 358 ? -23.825 -3.790 30.346 1.00 76.62 358 ASN A N 1
ATOM 2941 C CA . ASN A 1 358 ? -23.824 -5.112 29.738 1.00 76.62 358 ASN A CA 1
ATOM 2942 C C . ASN A 1 358 ? -25.227 -5.747 29.836 1.00 76.62 358 ASN A C 1
ATOM 2944 O O . ASN A 1 358 ? -25.674 -6.049 30.949 1.00 76.62 358 ASN A O 1
ATOM 2948 N N . PRO A 1 359 ? -25.920 -6.006 28.712 1.00 72.62 359 PRO A N 1
ATOM 2949 C CA . PRO A 1 359 ? -27.239 -6.635 28.736 1.00 72.62 359 PRO A CA 1
ATOM 2950 C C . PRO A 1 359 ? -27.248 -7.976 29.481 1.00 72.62 359 PRO A C 1
ATOM 2952 O O . PRO A 1 359 ? -28.193 -8.248 30.216 1.00 72.62 359 PRO A O 1
ATOM 2955 N N . ALA A 1 360 ? -26.168 -8.760 29.391 1.00 69.50 360 ALA A N 1
ATOM 2956 C CA . ALA A 1 360 ? -26.058 -10.049 30.072 1.00 69.50 360 ALA A CA 1
ATOM 2957 C C . ALA A 1 360 ? -26.084 -9.926 31.607 1.00 69.50 360 ALA A C 1
ATOM 2959 O O . ALA A 1 360 ? -26.667 -10.779 32.260 1.00 69.50 360 ALA A O 1
ATOM 2960 N N . ILE A 1 361 ? -25.531 -8.845 32.179 1.00 65.50 361 ILE A N 1
ATOM 2961 C CA . ILE A 1 361 ? -25.505 -8.598 33.635 1.00 65.50 361 ILE A CA 1
ATOM 2962 C C . ILE A 1 361 ? -26.843 -8.021 34.129 1.00 65.50 361 ILE A C 1
ATOM 2964 O O . ILE A 1 361 ? -27.278 -8.287 35.249 1.00 65.50 361 ILE A O 1
ATOM 2968 N N . PHE A 1 362 ? -27.506 -7.188 33.324 1.00 63.81 362 PHE A N 1
ATOM 2969 C CA . PHE A 1 362 ? -28.674 -6.415 33.770 1.00 63.81 362 PHE A CA 1
ATOM 2970 C C . PHE A 1 362 ? -30.025 -6.985 33.312 1.00 63.81 362 PHE A C 1
ATOM 2972 O O . PHE A 1 362 ? -31.061 -6.446 33.702 1.00 63.81 362 PHE A O 1
ATOM 2979 N N . MET A 1 363 ? -30.028 -8.076 32.538 1.00 64.81 363 MET A N 1
ATOM 2980 C CA . MET A 1 363 ? -31.234 -8.822 32.147 1.00 64.81 363 MET A CA 1
ATOM 2981 C C . MET A 1 363 ? -31.418 -10.164 32.890 1.00 64.81 363 MET A C 1
ATOM 2983 O O . MET A 1 363 ? -32.399 -10.860 32.630 1.00 64.81 363 MET A O 1
ATOM 2987 N N . VAL A 1 364 ? -30.529 -10.533 33.824 1.00 60.44 364 VAL A N 1
ATOM 2988 C CA . VAL A 1 364 ? -30.667 -11.738 34.674 1.00 60.44 364 VAL A CA 1
ATOM 2989 C C . VAL A 1 364 ? -31.550 -11.506 35.907 1.00 60.44 364 VAL A C 1
ATOM 2991 O O . VAL A 1 364 ? -31.704 -10.388 36.396 1.00 60.44 364 VAL A O 1
ATOM 2994 N N . ALA A 1 365 ? -32.166 -12.589 36.394 1.00 59.56 365 ALA A N 1
ATOM 2995 C CA . ALA A 1 365 ? -33.297 -12.542 37.321 1.00 59.56 365 ALA A CA 1
ATOM 2996 C C . ALA A 1 365 ? -32.924 -12.416 38.811 1.00 59.56 365 ALA A C 1
ATOM 2998 O O . ALA A 1 365 ? -33.792 -12.034 39.599 1.00 59.56 365 ALA A O 1
ATOM 2999 N N . THR A 1 366 ? -31.686 -12.731 39.227 1.00 72.75 366 THR A N 1
ATOM 3000 C CA . THR A 1 366 ? -31.301 -12.734 40.653 1.00 72.75 366 THR A CA 1
ATOM 3001 C C . THR A 1 366 ? -30.004 -11.963 40.953 1.00 72.75 366 THR A C 1
ATOM 3003 O O . THR A 1 366 ? -29.102 -11.920 40.115 1.00 72.75 366 THR A O 1
ATOM 3006 N N . PRO A 1 367 ? -29.872 -11.367 42.159 1.00 74.19 367 PRO A N 1
ATOM 3007 C CA . PRO A 1 367 ? -28.651 -10.679 42.591 1.00 74.19 367 PRO A CA 1
ATOM 3008 C C . PRO A 1 367 ? -27.390 -11.558 42.575 1.00 74.19 367 PRO A C 1
ATOM 3010 O O . PRO A 1 367 ? -26.334 -11.089 42.178 1.00 74.19 367 PRO A O 1
ATOM 3013 N N . GLU A 1 368 ? -27.499 -12.841 42.931 1.00 72.94 368 GLU A N 1
ATOM 3014 C CA . GLU A 1 368 ? -26.349 -13.761 42.972 1.00 72.94 368 GLU A CA 1
ATOM 3015 C C . GLU A 1 368 ? -25.800 -14.083 41.573 1.00 72.94 368 GLU A C 1
ATOM 3017 O O . GLU A 1 368 ? -24.592 -14.183 41.388 1.00 72.94 368 GLU A O 1
ATOM 3022 N N . GLN A 1 369 ? -26.676 -14.205 40.567 1.00 68.44 369 GLN A N 1
ATOM 3023 C CA . GLN A 1 369 ? -26.255 -14.380 39.170 1.00 68.44 369 GLN A CA 1
ATOM 3024 C C . GLN A 1 369 ? -25.599 -13.116 38.622 1.00 68.44 369 GLN A C 1
ATOM 3026 O O . GLN A 1 369 ? -24.654 -13.193 37.844 1.00 68.44 369 GLN A O 1
ATOM 3031 N N . LYS A 1 370 ? -26.079 -11.951 39.062 1.00 70.00 370 LYS A N 1
ATOM 3032 C CA . LYS A 1 370 ? -25.498 -10.664 38.698 1.00 70.00 370 LYS A CA 1
ATOM 3033 C C . LYS A 1 370 ? -24.078 -10.502 39.245 1.00 70.00 370 LYS A C 1
ATOM 3035 O O . LYS A 1 370 ? -23.228 -9.973 38.535 1.00 70.00 370 LYS A O 1
ATOM 3040 N N . ASP A 1 371 ? -23.821 -10.963 40.467 1.00 71.94 371 ASP A N 1
ATOM 3041 C CA . ASP A 1 371 ? -22.484 -10.933 41.066 1.00 71.94 371 ASP A CA 1
ATOM 3042 C C . ASP A 1 371 ? -21.529 -11.921 40.369 1.00 71.94 371 ASP A C 1
ATOM 3044 O O . ASP A 1 371 ? -20.429 -11.526 39.988 1.00 71.94 371 ASP A O 1
ATOM 3048 N N . ASP A 1 372 ? -21.972 -13.150 40.074 1.00 71.44 372 ASP A N 1
ATOM 3049 C CA . ASP A 1 372 ? -21.175 -14.132 39.311 1.00 71.44 372 ASP A CA 1
ATOM 3050 C C . ASP A 1 372 ? -20.870 -13.654 37.875 1.00 71.44 372 ASP A C 1
ATOM 3052 O O . ASP A 1 372 ? -19.771 -13.853 37.352 1.00 71.44 372 ASP A O 1
ATOM 3056 N N . ASP A 1 373 ? -21.824 -12.983 37.221 1.00 69.81 373 ASP A N 1
ATOM 3057 C CA . ASP A 1 373 ? -21.595 -12.390 35.903 1.00 69.81 373 ASP A CA 1
ATOM 3058 C C . ASP A 1 373 ? -20.692 -11.154 35.969 1.00 69.81 373 ASP A C 1
ATOM 3060 O O . ASP A 1 373 ? -19.832 -11.000 35.104 1.00 69.81 373 ASP A O 1
ATOM 3064 N N . ASN A 1 374 ? -20.803 -10.311 36.999 1.00 73.62 374 ASN A N 1
ATOM 3065 C CA . ASN A 1 374 ? -19.857 -9.215 37.224 1.00 73.62 374 ASN A CA 1
ATOM 3066 C C . ASN A 1 374 ? -18.423 -9.735 37.391 1.00 73.62 374 ASN A C 1
ATOM 3068 O O . ASN A 1 374 ? -17.513 -9.220 36.736 1.00 73.62 374 ASN A O 1
ATOM 3072 N N . ASP A 1 375 ? -18.228 -10.792 38.183 1.00 74.44 375 ASP A N 1
ATOM 3073 C CA . ASP A 1 375 ? -16.920 -11.415 38.406 1.00 74.44 375 ASP A CA 1
ATOM 3074 C C . ASP A 1 375 ? -16.289 -11.919 37.096 1.00 74.44 375 ASP A C 1
ATOM 3076 O O . ASP A 1 375 ? -15.085 -11.753 36.872 1.00 74.44 375 ASP A O 1
ATOM 3080 N N . LYS A 1 376 ? -17.101 -12.432 36.157 1.00 73.81 376 LYS A N 1
ATOM 3081 C CA . LYS A 1 376 ? -16.637 -12.846 34.815 1.00 73.81 376 LYS A CA 1
ATOM 3082 C C . LYS A 1 376 ? -16.084 -11.694 33.976 1.00 73.81 376 LYS A C 1
ATOM 3084 O O . LYS A 1 376 ? -15.322 -11.957 33.042 1.00 73.81 376 LYS A O 1
ATOM 3089 N N . PHE A 1 377 ? -16.464 -10.450 34.268 1.00 73.69 377 PHE A N 1
ATOM 3090 C CA . PHE A 1 377 ? -16.065 -9.267 33.506 1.00 73.69 377 PHE A CA 1
ATOM 3091 C C . PHE A 1 377 ? -15.184 -8.292 34.297 1.00 73.69 377 PHE A C 1
ATOM 3093 O O . PHE A 1 377 ? -14.867 -7.234 33.764 1.00 73.69 377 PHE A O 1
ATOM 3100 N N . MET A 1 378 ? -14.710 -8.640 35.500 1.00 76.44 378 MET A N 1
ATOM 3101 C CA . MET A 1 378 ? -13.870 -7.762 36.338 1.00 76.44 378 MET A CA 1
ATOM 3102 C C . MET A 1 378 ? -12.637 -7.200 35.613 1.00 76.44 378 MET A C 1
ATOM 3104 O O . MET A 1 378 ? -12.256 -6.053 35.832 1.00 76.44 378 MET A O 1
ATOM 3108 N N . PHE A 1 379 ? -12.061 -7.954 34.673 1.00 74.69 379 PHE A N 1
ATOM 3109 C CA . PHE A 1 379 ? -10.939 -7.498 33.841 1.00 74.69 379 PHE A CA 1
ATOM 3110 C C . PHE A 1 379 ? -11.286 -6.368 32.862 1.00 74.69 379 PHE A C 1
ATOM 3112 O O . PHE A 1 379 ? -10.386 -5.860 32.204 1.00 74.69 379 PHE A O 1
ATOM 3119 N N . PHE A 1 380 ? -12.557 -5.980 32.746 1.00 79.12 380 PHE A N 1
ATOM 3120 C CA . PHE A 1 380 ? -13.036 -4.868 31.922 1.00 79.12 380 PHE A CA 1
ATOM 3121 C C . PHE A 1 380 ? -13.497 -3.674 32.761 1.00 79.12 380 PHE A C 1
ATOM 3123 O O . PHE A 1 380 ? -14.201 -2.793 32.257 1.00 79.12 380 PHE A O 1
ATOM 3130 N N . ALA A 1 381 ? -13.155 -3.659 34.054 1.00 78.75 381 ALA A N 1
ATOM 3131 C CA . ALA A 1 381 ? -13.545 -2.596 34.964 1.00 78.75 381 ALA A CA 1
ATOM 3132 C C . ALA A 1 381 ? -13.098 -1.232 34.426 1.00 78.75 381 ALA A C 1
ATOM 3134 O O . ALA A 1 381 ? -12.005 -1.080 33.873 1.00 78.75 381 ALA A O 1
ATOM 3135 N N . ASN A 1 382 ? -13.994 -0.250 34.555 1.00 83.06 382 ASN A N 1
ATOM 3136 C CA . ASN A 1 382 ? -13.832 1.123 34.068 1.00 83.06 382 ASN A CA 1
ATOM 3137 C C . ASN A 1 382 ? -13.567 1.254 32.556 1.00 83.06 382 ASN A C 1
ATOM 3139 O O . ASN A 1 382 ? -13.197 2.335 32.090 1.00 83.06 382 ASN A O 1
ATOM 3143 N N . SER A 1 383 ? -13.756 0.186 31.777 1.00 90.62 383 SER A N 1
ATOM 3144 C CA . SER A 1 383 ? -13.673 0.256 30.323 1.00 90.62 383 SER A CA 1
ATOM 3145 C C . SER A 1 383 ? -14.980 0.773 29.730 1.00 90.62 383 SER A C 1
ATOM 3147 O O . SER A 1 383 ? -16.082 0.456 30.192 1.00 90.62 383 SER A O 1
ATOM 3149 N N . LYS A 1 384 ? -14.860 1.600 28.695 1.00 94.19 384 LYS A N 1
ATOM 3150 C CA . LYS A 1 384 ? -15.987 2.314 28.088 1.00 94.19 384 LYS A CA 1
ATOM 3151 C C . LYS A 1 384 ? -15.774 2.566 26.605 1.00 94.19 384 LYS A C 1
ATOM 3153 O O . LYS A 1 384 ? -14.643 2.584 26.129 1.00 94.19 384 LYS A O 1
ATOM 3158 N N . LEU A 1 385 ? -16.865 2.802 25.893 1.00 96.31 385 LEU A N 1
ATOM 3159 C CA . LEU A 1 385 ? -16.848 3.459 24.593 1.00 96.31 385 LEU A CA 1
ATOM 3160 C C . LEU A 1 385 ? -16.866 4.969 24.805 1.00 96.31 385 LEU A C 1
ATOM 3162 O O . LEU A 1 385 ? -17.671 5.465 25.593 1.00 96.31 385 LEU A O 1
ATOM 3166 N N . VAL A 1 386 ? -15.986 5.670 24.094 1.00 96.56 386 VAL A N 1
ATOM 3167 C CA . VAL A 1 386 ? -15.883 7.133 24.108 1.00 96.56 386 VAL A CA 1
ATOM 3168 C C . VAL A 1 386 ? -16.016 7.658 22.688 1.00 96.56 386 VAL A C 1
ATOM 3170 O O . VAL A 1 386 ? -15.421 7.095 21.759 1.00 96.56 386 VAL A O 1
ATOM 3173 N N . LYS A 1 387 ? -16.760 8.750 22.515 1.00 97.31 387 LYS A N 1
ATOM 3174 C CA . LYS A 1 387 ? -16.882 9.405 21.207 1.00 97.31 387 LYS A CA 1
ATOM 3175 C C . LYS A 1 387 ? -15.538 9.965 20.768 1.00 97.31 387 LYS A C 1
ATOM 3177 O O . LYS A 1 387 ? -14.771 10.494 21.573 1.00 97.31 387 LYS A O 1
ATOM 3182 N N . ARG A 1 388 ? -15.247 9.894 19.473 1.00 96.19 388 ARG A N 1
ATOM 3183 C CA . ARG A 1 388 ? -13.990 10.403 18.916 1.00 96.19 388 ARG A CA 1
ATOM 3184 C C . ARG A 1 388 ? -13.800 11.894 19.207 1.00 96.19 388 ARG A C 1
ATOM 3186 O O . ARG A 1 388 ? -12.686 12.286 19.518 1.00 96.19 388 ARG A O 1
ATOM 3193 N N . GLU A 1 389 ? -14.859 12.705 19.187 1.00 95.69 389 GLU A N 1
ATOM 3194 C CA . GLU A 1 389 ? -14.797 14.137 19.504 1.00 95.69 389 GLU A CA 1
ATOM 3195 C C . GLU A 1 389 ? -14.358 14.377 20.960 1.00 95.69 389 GLU A C 1
ATOM 3197 O O . GLU A 1 389 ? -13.473 15.194 21.212 1.00 95.69 389 GLU A O 1
ATOM 3202 N N . ASP A 1 390 ? -14.896 13.608 21.908 1.00 94.50 390 ASP A N 1
ATOM 3203 C CA . ASP A 1 390 ? -14.538 13.713 23.327 1.00 94.50 390 ASP A CA 1
ATOM 3204 C C . ASP A 1 390 ? -13.123 13.185 23.598 1.00 94.50 390 ASP A C 1
ATOM 3206 O O . ASP A 1 390 ? -12.364 13.762 24.382 1.00 94.50 390 ASP A O 1
ATOM 3210 N N . ALA A 1 391 ? -12.732 12.106 22.917 1.00 94.81 391 ALA A N 1
ATOM 3211 C CA . ALA A 1 391 ? -11.375 11.580 22.977 1.00 94.81 391 ALA A CA 1
ATOM 3212 C C . ALA A 1 391 ? -10.349 12.558 22.379 1.00 94.81 391 ALA A C 1
ATOM 3214 O O . ALA A 1 391 ? -9.279 12.730 22.960 1.00 94.81 391 ALA A O 1
ATOM 3215 N N . LEU A 1 392 ? -10.671 13.241 21.273 1.00 94.50 392 LEU A N 1
ATOM 3216 C CA . LEU A 1 392 ? -9.820 14.283 20.683 1.00 94.50 392 LEU A CA 1
ATOM 3217 C C . LEU A 1 392 ? -9.575 15.424 21.663 1.00 94.50 392 LEU A C 1
ATOM 3219 O O . LEU A 1 392 ? -8.428 15.828 21.848 1.00 94.50 392 LEU A O 1
ATOM 3223 N N . LEU A 1 393 ? -10.634 15.911 22.318 1.00 92.00 393 LEU A N 1
ATOM 3224 C CA . LEU A 1 393 ? -10.515 16.958 23.331 1.00 92.00 393 LEU A CA 1
ATOM 3225 C C . LEU A 1 393 ? -9.578 16.523 24.460 1.00 92.00 393 LEU A C 1
ATOM 3227 O O . LEU A 1 393 ? -8.674 17.267 24.821 1.00 92.00 393 LEU A O 1
ATOM 3231 N N . LYS A 1 394 ? -9.734 15.306 24.988 1.00 91.69 394 LYS A N 1
ATOM 3232 C CA . LYS A 1 394 ? -8.878 14.808 26.078 1.00 91.69 394 LYS A CA 1
ATOM 3233 C C . LYS A 1 394 ? -7.432 14.600 25.653 1.00 91.69 394 LYS A C 1
ATOM 3235 O O . LYS A 1 394 ? -6.520 14.930 26.407 1.00 91.69 394 LYS A O 1
ATOM 3240 N N . LEU A 1 395 ? -7.200 14.077 24.452 1.00 92.31 395 LEU A N 1
ATOM 3241 C CA . LEU A 1 395 ? -5.856 13.748 23.980 1.00 92.31 395 LEU A CA 1
ATOM 3242 C C . LEU A 1 395 ? -5.071 14.997 23.549 1.00 92.31 395 LEU A C 1
ATOM 3244 O O . LEU A 1 395 ? -3.893 15.088 23.883 1.00 92.31 395 LEU A O 1
ATOM 3248 N N . ASN A 1 396 ? -5.721 16.009 22.966 1.00 90.12 396 ASN A N 1
ATOM 3249 C CA . ASN A 1 396 ? -5.066 17.261 22.554 1.00 90.12 396 ASN A CA 1
ATOM 3250 C C . ASN A 1 396 ? -5.084 18.379 23.609 1.00 90.12 396 ASN A C 1
ATOM 3252 O O . ASN A 1 396 ? -4.224 19.250 23.600 1.00 90.12 396 ASN A O 1
ATOM 3256 N N . ASN A 1 397 ? -6.019 18.403 24.563 1.00 80.56 397 ASN A N 1
ATOM 3257 C CA . ASN A 1 397 ? -5.976 19.455 25.582 1.00 80.56 397 ASN A CA 1
ATOM 3258 C C . ASN A 1 397 ? -4.850 19.161 26.579 1.00 80.56 397 ASN A C 1
ATOM 3260 O O . ASN A 1 397 ? -4.978 18.293 27.444 1.00 80.56 397 ASN A O 1
ATOM 3264 N N . GLY A 1 398 ? -3.721 19.862 26.466 1.00 54.50 398 GLY A N 1
ATOM 3265 C CA . GLY A 1 398 ? -2.819 20.055 27.599 1.00 54.50 398 GLY A CA 1
ATOM 3266 C C . GLY A 1 398 ? -3.577 20.779 28.714 1.00 54.50 398 GLY A C 1
ATOM 3267 O O . GLY A 1 398 ? -4.382 21.659 28.420 1.00 54.50 398 GLY A O 1
ATOM 3268 N N . ASN A 1 399 ? -3.375 20.379 29.970 1.00 43.16 399 ASN A N 1
ATOM 3269 C CA . ASN A 1 399 ? -3.993 20.997 31.146 1.00 43.16 399 ASN A CA 1
ATOM 3270 C C . ASN A 1 399 ? -4.052 22.533 31.036 1.00 43.16 399 ASN A C 1
ATOM 3272 O O . ASN A 1 399 ? -3.051 23.210 31.243 1.00 43.16 399 ASN A O 1
ATOM 3276 N N . ASN A 1 400 ? -5.243 23.075 30.783 1.00 33.41 400 ASN A N 1
ATOM 3277 C CA . ASN A 1 400 ? -5.635 24.367 31.329 1.00 33.41 400 ASN A CA 1
ATOM 3278 C C . ASN A 1 400 ? -6.404 24.069 32.615 1.00 33.41 400 ASN A C 1
ATOM 3280 O O . ASN A 1 400 ? -7.632 24.076 32.617 1.00 33.41 400 ASN A O 1
ATOM 3284 N N . ASN A 1 401 ? -5.663 23.718 33.662 1.00 30.09 401 ASN A N 1
ATOM 3285 C CA . ASN A 1 401 ? -6.046 23.903 35.058 1.00 30.09 401 ASN A CA 1
ATOM 3286 C C . ASN A 1 401 ? -4.777 24.011 35.893 1.00 30.09 401 ASN A C 1
ATOM 3288 O O . ASN A 1 401 ? -3.973 23.051 35.848 1.00 30.09 401 ASN A O 1
#

Foldseek 3Di:
DPFALPDVPDFLLRLLVLVLLLVLLVVLPDPPDDLQQWKWFDDAQENIWIWGHDDVDDIATAEAEHEGQGDDPCQLAPVVCLCVQPNDDGDHPAYEYEYQDHNPCPPPDPRHRPVNYDQCDLDPPDSYHHSVRSLVSSLVSLCVVPVDDPVLSVQLSLQSSNVLRVLVLVQVVDPDSNSRGSMDRSVRSVCSSPDPDGPPCVLLSCQLSLLVVLLSVLVVVVPDDSVLSNLLCVQPVSVLSNDDSVLNLVLLLLQPLLDAPVLSVDSVNSDDSQLCNQWVSVLSRLQDQWGWDQDSSWIWTDDPVAQAIETTHSAADEQVCVQSSLQSNQVSCVVVVNQHARYAYEGAYYWFQNLVSHCCLVVDDDPVVNVVVSVVCVSHHNYIYDHRVVVSCVSRDDDPD

Solvent-accessible surface area (backbone atoms only — not comparable to full-atom values): 21923 Å² total; per-residue (Å²): 113,40,50,59,72,68,57,93,66,79,36,21,79,28,57,61,42,43,50,45,51,39,50,46,55,57,55,68,70,47,86,91,70,58,40,86,31,26,32,42,36,41,70,65,81,36,63,23,31,34,33,40,45,47,93,96,53,73,75,44,46,50,38,31,34,44,72,46,49,38,74,40,87,62,50,32,39,52,64,73,42,41,58,66,21,61,47,95,60,70,86,42,77,38,39,31,38,42,28,31,41,61,53,79,35,65,92,75,50,90,62,69,52,79,65,62,57,38,72,38,68,76,46,100,88,35,51,36,50,39,78,83,47,51,64,58,55,37,44,52,51,44,34,69,76,64,73,59,57,69,71,57,38,50,52,37,49,51,50,56,33,44,52,44,25,51,45,42,41,61,40,68,70,48,95,48,72,90,74,43,76,42,60,43,39,44,42,56,52,52,49,59,63,67,52,84,71,80,77,84,58,53,69,60,45,51,49,53,47,52,51,50,52,50,51,56,52,49,54,40,73,62,58,52,56,66,71,58,52,52,50,47,35,70,57,44,51,51,58,56,63,57,41,54,74,69,49,39,52,49,25,34,33,61,23,40,37,54,39,50,73,75,52,58,70,37,76,84,60,34,65,48,67,64,18,34,54,70,29,35,51,41,49,65,68,70,40,76,75,48,74,60,43,78,56,92,55,38,48,31,40,69,48,94,92,47,92,47,39,34,31,56,21,29,42,65,60,56,64,91,48,48,54,60,33,37,44,22,30,55,53,40,35,57,76,68,71,54,77,47,57,30,28,31,38,32,20,52,62,36,73,46,54,37,66,91,52,24,53,79,47,74,72,57,94,48,72,70,59,32,51,57,46,45,62,77,45,54,52,33,43,82,16,24,38,31,25,43,70,62,50,46,50,61,58,48,54,70,85,90,121

Mean predicted aligned error: 6.6 Å

Secondary structure (DSSP, 8-state):
---B---S---TTSHHHHHHHHHHHHHHTSTT--TTTEEEEESSSSSEEEEE--TTS--EEEEEEEEE-B-SGGGGSGGGGHHHHHS-----SEEEEEESS--TTTTT-----TT-PEEP-SSSS-----TTTHHHHHHHHHHHHH---HHHHHHHHHHHHHHHHHHHHHHTTSSSGGG---EEEHHHHHHHHT--S--TTHHHHHHHHHHHHHHHHHHHHTT--HHHHHHHIIIIIHHHHTS-HHHHHHHHHHHTTTS-TTGGG-HHHH--HHHIIIIIIHHHHH--SS--EEETTEEEE--TT-SSEEEE------GGGHHHHHHHHHHHHHHTT---TTEEEEESS--EETGGG-HHHHSSS-HHHHHHHHHHTGGGTT-EEEEHHHHHHHHH-----

pLDDT: mean 88.98, std 11.75, range [30.09, 98.44]

Organism: NCBI:txid653929